Protein 9A7F (pdb70)

Radius of gyration: 32.4 Å; Cα contacts (8 Å, |Δi|>4): 1183; chains: 2; bounding box: 86×102×94 Å

Solvent-accessible surface area: 33654 Å² total; per-residue (Å²): 247,112,53,18,5,87,31,0,87,48,29,20,94,136,110,184,27,78,41,80,75,0,12,109,134,8,59,18,72,33,27,4,0,18,68,4,5,57,55,142,142,58,70,10,154,52,74,35,0,106,99,0,1,108,14,1,159,34,97,67,92,26,1,20,114,89,11,66,98,68,168,134,71,153,131,97,161,82,124,192,160,81,119,88,163,80,78,118,142,8,139,84,157,104,85,164,151,77,56,84,50,84,92,140,106,98,100,166,65,75,162,128,36,82,99,127,53,91,135,145,133,56,124,88,37,62,55,46,133,129,153,88,85,137,180,233,154,133,44,77,170,69,70,128,6,36,0,0,0,8,9,0,11,24,3,0,39,21,0,0,21,64,0,18,112,57,69,28,103,1,2,0,2,19,125,68,73,27,0,16,56,17,19,32,51,16,45,46,3,8,55,8,0,7,65,15,0,50,180,27,31,93,46,95,119,22,80,115,110,68,109,104,44,151,140,36,121,45,71,13,82,134,19,30,109,109,16,45,62,45,18,103,169,70,24,43,35,7,40,43,96,0,167,63,40,184,9,69,67,30,150,5,80,4,69,1,87,65,40,72,12,0,111,7,76,76,177,143,69,40,50,31,16,41,10,137,31,0,0,0,11,26,19,7,86,33,66,86,49,114,93,3,139,61,47,160,52,1,10,34,9,53,22,0,6,67,13,184,114,43,4,169,58,0,0,0,10,9,0,22,88,34,0,0,4,2,0,1,0,0,4,8,11,46,0,85,2,6,0,2,22,53,33,104,29,1,3,106,70,28,28,140,79,0,1,42,19,0,16,111,60,0,109,149,51,72,38,9,103,18,47,38,92,5,106,27,77,15,38,124,88,81,133,101,1,0,28,0,33,6,50,8,194,66,103,128,82,93,20,77,7,31,32,0,0,3,18,61,32,62,119,10,33,8,67,166,18,7,1,143,135,23,39,8,84,49,62,158,195,11,38,1,104,44,67,123,41,0,62,9,79,15,101,26,0,6,0,1,3,36,0,6,150,39,53,74,37,33,78,2,8,25,62,2,0,76,14,0,0,28,9,27,44,66,71,130,13,78,37,81,75,79,14,29,33,34,36,4,57,1,12,8,33,0,0,16,3,25,66,24,40,72,90,0,123,156,112,66,60,91,23,52,41,2,78,2,48,0,59,36,6,39,90,0,105,64,64,76,51,49,48,11,11,0,6,0,0,3,49,131,138,68,23,29,1,19,0,0,0,0,0,0,22,46,0,23,108,18,4,70,68,0,18,126,1,8,42,18,22,66,33,1,99,34,5,14,135,65,169,28,69,147,74,46,14,23,18,0,0,40,7,0,0,27,33,18,81,32,70,30,125,116,47,151,216

Secondary structure (DSSP, 8-state):
---HHHHHHHHHHHTT--HHHHHHHHTS-HHHHHHHHTTSS-SPPHHHHHHHHHHTT--HHHHHHHTTS-S---------THHHHHHHHHHHTT----GGG-HHHHTT--HHHHHHHHHHHHHHHHHHHHHHHH-/-----PPEEEEEEEE--SHHHHHHHHHHHHTT--EEEEESS-TTHHHHHTSHHHHHHHHHHHHHHHHHHSBGGGTB--SS----HHHHHHHHHHHHHHHHHHHHHHHHHTTPEEEESEEEESSSSEEEEE-SS-EEEEEEEEEEE---EEEPPBTTB---SSEE-HHHHHT-SS--SEEEEE--SHHHHHHHHHHHHTT-EEEEE-SSSSS-TTS-HHHHHHHHHHHHHTSSEEEESSEEEEEEEEETTEEEEEEEETTEEEEEEESEEEE-S-EEES-TTSSHHHHT--B-TTSPBP--TTSB-SSTTEEE-GGGBSS---HHHHHHHHHHHHHHHTT-------S---EEE--SSEEEEEE--HHHHHHTT--EEEEEEEGGG-HHHHHTT----EEEEEEETTT-BEEEEEEEETTHHHHHHHHHHHHHHT-BHHHHHTS---SS-STHHHHHHHHHHHT--SSS--

Foldseek 3Di:
DDALLCVLVVLCVVVVHDLVQLCVQLVPHSVRNVCSNVVVDQQDDLSSLVSSCVSSVHDSVVSCVSSVNDPDPPPPCPPPPPLVPVVVVCVVVVNDDDPVNPPVVVVSDDPVNVVVVVVVVVVVVVVVVVVVVVD/DPPPQDAAEFAEEEEAQALQRLLLQLLLLVLPTAYEYEHADAHRPCCLPQRVQLLVLLLVVLVVLLCLPPCVVVVDHDPPRDDPVQVSLVVSVVRSVVVSVVSVVSCVVSVYHYHHAAWADPALFKIWGDDPPDIHIYGYNFYEYEQAWADDADPQQHDDCFRAESRSLSPDNDQWQEEEEEALALSSQSSQSSSVSVVHQYEYFALAPFHHVVDDPLQRVLLVVVQVVSVRYHYAYNKAWDHWDDDPQWIWTWIDGPNDIDIDTTRHYYYDRDIAGPQPNRCCVVNPFDDDPRQATDAFQLQATVSHRYGYFANRHDDDNDSVRSSQSSSSNSCVSSVHPGGNDALWDWDWRVGVQIKIKIFDDPVRCVVVPFAWDKFKDFQLLAPVCVVVVKRRWMKIFIAGPVFQFTGMIMIGTHPSVVLVVVSSCSNRVRHGLVNLLPDDDDPRDPNCSSNQSSCRSVPHHDRDDD

B-factor: mean 0.89, std 0.15, range [0.24, 0.99]

Structure (mmCIF, N/CA/C/O backbone):
data_9A7F
#
_entry.id   9A7F
#
loop_
_entity.id
_entity.type
_entity.pdbx_description
1 POLYMER RGHR_BACSU
2 POLYMER DLDH1_BACSU
#
loop_
_atom_site.group_PDB
_atom_site.id
_atom_site.type_symbol
_atom_site.label_atom_id
_atom_site.label_alt_id
_atom_site.label_comp_id
_atom_site.label_asym_id
_atom_site.label_entity_id
_atom_site.label_seq_id
_atom_site.pdbx_PDB_ins_code
_atom_site.Cartn_x
_atom_site.Cartn_y
_atom_site.Cartn_z
_atom_site.occupancy
_atom_site.B_iso_or_equiv
_atom_site.auth_seq_id
_atom_site.auth_comp_id
_atom_site.auth_asym_id
_atom_site.auth_atom_id
_atom_site.pdbx_PDB_model_num
ATOM 1 N N . MET A 1 1 ? 4.918 -38.627 -0.871 1.000 0.510 1 MET A N 1
ATOM 2 C CA . MET A 1 1 ? 4.383 -38.821 -2.232 1.000 0.510 1 MET A CA 1
ATOM 3 C C . MET A 1 1 ? 4.733 -37.550 -2.970 1.000 0.510 1 MET A C 1
ATOM 4 O O . MET A 1 1 ? 4.361 -36.501 -2.462 1.000 0.510 1 MET A O 1
ATOM 20 N N . GLU A 1 2 ? 5.532 -37.621 -4.033 1.000 0.730 2 GLU A N 1
ATOM 21 C CA . GLU A 1 2 ? 5.955 -36.407 -4.746 1.000 0.730 2 GLU A CA 1
ATOM 22 C C . GLU A 1 2 ? 4.739 -35.687 -5.323 1.000 0.730 2 GLU A C 1
ATOM 23 O O . GLU A 1 2 ? 3.877 -36.308 -5.955 1.000 0.730 2 GLU A O 1
ATOM 35 N N . SER A 1 3 ? 4.679 -34.380 -5.103 1.000 0.820 3 SER A N 1
ATOM 36 C CA . SER A 1 3 ? 3.682 -33.499 -5.698 1.000 0.820 3 SER A CA 1
ATOM 37 C C . SER A 1 3 ? 3.819 -33.469 -7.223 1.000 0.820 3 SER A C 1
ATOM 38 O O . SER A 1 3 ? 4.878 -33.756 -7.782 1.000 0.820 3 SER A O 1
ATOM 46 N N . PHE A 1 4 ? 2.756 -33.077 -7.930 1.000 0.860 4 PHE A N 1
ATOM 47 C CA . PHE A 1 4 ? 2.825 -32.906 -9.385 1.000 0.860 4 PHE A CA 1
ATOM 48 C C . PHE A 1 4 ? 3.931 -31.919 -9.809 1.000 0.860 4 PHE A C 1
ATOM 49 O O . PHE A 1 4 ? 4.591 -32.140 -10.821 1.000 0.860 4 PHE A O 1
ATOM 66 N N . GLY A 1 5 ? 4.151 -30.852 -9.030 1.000 0.870 5 GLY A N 1
ATOM 67 C CA . GLY A 1 5 ? 5.200 -29.862 -9.283 1.000 0.870 5 GLY A CA 1
ATOM 68 C C . GLY A 1 5 ? 6.607 -30.456 -9.230 1.000 0.870 5 GLY A C 1
ATOM 69 O O . GLY A 1 5 ? 7.382 -30.273 -10.166 1.000 0.870 5 GLY A O 1
ATOM 73 N N . GLU A 1 6 ? 6.904 -31.240 -8.191 1.000 0.850 6 GLU A N 1
ATOM 74 C CA . GLU A 1 6 ? 8.180 -31.959 -8.059 1.000 0.850 6 GLU A CA 1
ATOM 75 C C . GLU A 1 6 ? 8.381 -32.960 -9.196 1.000 0.850 6 GLU A C 1
ATOM 76 O O . GLU A 1 6 ? 9.460 -33.035 -9.776 1.000 0.850 6 GLU A O 1
ATOM 88 N N . GLN A 1 7 ? 7.324 -33.674 -9.586 1.000 0.860 7 GLN A N 1
ATOM 89 C CA . GLN A 1 7 ? 7.393 -34.599 -10.714 1.000 0.860 7 GLN A CA 1
ATOM 90 C C . GLN A 1 7 ? 7.626 -33.874 -12.043 1.000 0.860 7 GLN A C 1
ATOM 91 O O . GLN A 1 7 ? 8.392 -34.354 -12.875 1.000 0.860 7 GLN A O 1
ATOM 105 N N . LEU A 1 8 ? 6.984 -32.722 -12.263 1.000 0.890 8 LEU A N 1
ATOM 106 C CA . LEU A 1 8 ? 7.218 -31.900 -13.451 1.000 0.890 8 LEU A CA 1
ATOM 107 C C . LEU A 1 8 ? 8.668 -31.404 -13.490 1.000 0.890 8 LEU A C 1
ATOM 108 O O . LEU A 1 8 ? 9.303 -31.496 -14.541 1.000 0.890 8 LEU A O 1
ATOM 124 N N . ARG A 1 9 ? 9.197 -30.943 -12.349 1.000 0.880 9 ARG A N 1
ATOM 125 C CA . ARG A 1 9 ? 10.606 -30.561 -12.200 1.000 0.880 9 ARG A CA 1
ATOM 126 C C . ARG A 1 9 ? 11.526 -31.727 -12.543 1.000 0.880 9 ARG A C 1
ATOM 127 O O . ARG A 1 9 ? 12.397 -31.567 -13.391 1.000 0.880 9 ARG A O 1
ATOM 148 N N . ALA A 1 10 ? 11.295 -32.895 -11.948 1.000 0.860 10 ALA A N 1
ATOM 149 C CA . ALA A 1 10 ? 12.090 -34.091 -12.202 1.000 0.860 10 ALA A CA 1
ATOM 150 C C . ALA A 1 10 ? 12.079 -34.468 -13.693 1.000 0.860 10 ALA A C 1
ATOM 151 O O . ALA A 1 10 ? 13.135 -34.654 -14.289 1.000 0.860 10 ALA A O 1
ATOM 158 N N . LEU A 1 11 ? 10.902 -34.485 -14.331 1.000 0.870 11 LEU A N 1
ATOM 159 C CA . LEU A 1 11 ? 10.766 -34.751 -15.768 1.000 0.870 11 LEU A CA 1
ATOM 160 C C . LEU A 1 11 ? 11.499 -33.707 -16.628 1.000 0.870 11 LEU A C 1
ATOM 161 O O . LEU A 1 11 ? 12.110 -34.055 -17.639 1.000 0.870 11 LEU A O 1
ATOM 177 N N . ARG A 1 12 ? 11.455 -32.423 -16.250 1.000 0.880 12 ARG A N 1
ATOM 178 C CA . ARG A 1 12 ? 12.186 -31.345 -16.932 1.000 0.880 12 ARG A CA 1
ATOM 179 C C . ARG A 1 12 ? 13.702 -31.531 -16.814 1.000 0.880 12 ARG A C 1
ATOM 180 O O . ARG A 1 12 ? 14.411 -31.405 -17.815 1.000 0.880 12 ARG A O 1
ATOM 201 N N . GLU A 1 13 ? 14.192 -31.828 -15.615 1.000 0.880 13 GLU A N 1
ATOM 202 C CA . GLU A 1 13 ? 15.614 -32.033 -15.319 1.000 0.880 13 GLU A CA 1
ATOM 203 C C . GLU A 1 13 ? 16.165 -33.302 -15.977 1.000 0.880 13 GLU A C 1
ATOM 204 O O . GLU A 1 13 ? 17.257 -33.269 -16.544 1.000 0.880 13 GLU A O 1
ATOM 216 N N . GLU A 1 14 ? 15.383 -34.383 -16.018 1.000 0.840 14 GLU A N 1
ATOM 217 C CA . GLU A 1 14 ? 15.706 -35.611 -16.756 1.000 0.840 14 GLU A CA 1
ATOM 218 C C . GLU A 1 14 ? 15.897 -35.328 -18.256 1.000 0.840 14 GLU A C 1
ATOM 219 O O . GLU A 1 14 ? 16.811 -35.849 -18.902 1.000 0.840 14 GLU A O 1
ATOM 231 N N . ARG A 1 15 ? 15.082 -34.423 -18.811 1.000 0.820 15 ARG A N 1
ATOM 232 C CA . ARG A 1 15 ? 15.215 -33.924 -20.189 1.000 0.820 15 ARG A CA 1
ATOM 233 C C . ARG A 1 15 ? 16.299 -32.855 -20.360 1.000 0.820 15 ARG A C 1
ATOM 234 O O . ARG A 1 15 ? 16.500 -32.402 -21.485 1.000 0.820 15 ARG A O 1
ATOM 255 N N . LYS A 1 16 ? 17.013 -32.474 -19.294 1.000 0.800 16 LYS A N 1
ATOM 256 C CA . LYS A 1 16 ? 18.061 -31.436 -19.271 1.000 0.800 16 LYS A CA 1
ATOM 257 C C . LYS A 1 16 ? 17.579 -30.064 -19.746 1.000 0.800 16 LYS A C 1
ATOM 258 O O . LYS A 1 16 ? 18.319 -29.338 -20.405 1.000 0.800 16 LYS A O 1
ATOM 277 N N . LEU A 1 17 ? 16.334 -29.722 -19.430 1.000 0.800 17 LEU A N 1
ATOM 278 C CA . LEU A 1 17 ? 15.751 -28.433 -19.783 1.000 0.800 17 LEU A CA 1
ATOM 279 C C . LEU A 1 17 ? 15.832 -27.462 -18.606 1.000 0.800 17 LEU A C 1
ATOM 280 O O . LEU A 1 17 ? 15.534 -27.832 -17.472 1.000 0.800 17 LEU A O 1
ATOM 296 N N . THR A 1 18 ? 16.158 -26.196 -18.859 1.000 0.730 18 THR A N 1
ATOM 297 C CA . THR A 1 18 ? 15.901 -25.120 -17.886 1.000 0.730 18 THR A CA 1
ATOM 298 C C . THR A 1 18 ? 14.411 -24.770 -17.861 1.000 0.730 18 THR A C 1
ATOM 299 O O . THR A 1 18 ? 13.673 -25.088 -18.801 1.000 0.730 18 THR A O 1
ATOM 310 N N . VAL A 1 19 ? 13.942 -24.087 -16.809 1.000 0.780 19 VAL A N 1
ATOM 311 C CA . VAL A 1 19 ? 12.556 -23.580 -16.748 1.000 0.780 19 VAL A CA 1
ATOM 312 C C . VAL A 1 19 ? 12.251 -22.700 -17.969 1.000 0.780 19 VAL A C 1
ATOM 313 O O . VAL A 1 19 ? 11.201 -22.856 -18.588 1.000 0.780 19 VAL A O 1
ATOM 326 N N . ASN A 1 20 ? 13.203 -21.859 -18.389 1.000 0.660 20 ASN A N 1
ATOM 327 C CA . ASN A 1 20 ? 13.079 -21.008 -19.577 1.000 0.660 20 ASN A CA 1
ATOM 328 C C . ASN A 1 20 ? 13.021 -21.802 -20.897 1.000 0.660 20 ASN A C 1
ATOM 329 O O . ASN A 1 20 ? 12.244 -21.459 -21.791 1.000 0.660 20 ASN A O 1
ATOM 340 N N . GLN A 1 21 ? 13.783 -22.891 -21.038 1.000 0.740 21 GLN A N 1
ATOM 341 C CA . GLN A 1 21 ? 13.687 -23.758 -22.219 1.000 0.740 21 GLN A CA 1
ATOM 342 C C . GLN A 1 21 ? 12.350 -24.494 -22.264 1.000 0.740 21 GLN A C 1
ATOM 343 O O . GLN A 1 21 ? 11.705 -24.511 -23.310 1.000 0.740 21 GLN A O 1
ATOM 357 N N . LEU A 1 22 ? 11.889 -25.041 -21.134 1.000 0.830 22 LEU A N 1
ATOM 358 C CA . LEU A 1 22 ? 10.564 -25.654 -21.073 1.000 0.830 22 LEU A CA 1
ATOM 359 C C . LEU A 1 22 ? 9.468 -24.623 -21.358 1.000 0.830 22 LEU A C 1
ATOM 360 O O . LEU A 1 22 ? 8.511 -24.942 -22.059 1.000 0.830 22 LEU A O 1
ATOM 376 N N . ALA A 1 23 ? 9.610 -23.384 -20.884 1.000 0.810 23 ALA A N 1
ATOM 377 C CA . ALA A 1 23 ? 8.685 -22.299 -21.192 1.000 0.810 23 ALA A CA 1
ATOM 378 C C . ALA A 1 23 ? 8.615 -22.023 -22.693 1.000 0.810 23 ALA A C 1
ATOM 379 O O . ALA A 1 23 ? 7.533 -21.978 -23.276 1.000 0.810 23 ALA A O 1
ATOM 386 N N . THR A 1 24 ? 9.782 -21.933 -23.331 1.000 0.770 24 THR A N 1
ATOM 387 C CA . THR A 1 24 ? 9.914 -21.729 -24.777 1.000 0.770 24 THR A CA 1
ATOM 388 C C . THR A 1 24 ? 9.281 -22.879 -25.557 1.000 0.770 24 THR A C 1
ATOM 389 O O . THR A 1 24 ? 8.518 -22.644 -26.489 1.000 0.770 24 THR A O 1
ATOM 400 N N . TYR A 1 25 ? 9.556 -24.125 -25.160 1.000 0.820 25 TYR A N 1
ATOM 401 C CA . TYR A 1 25 ? 9.067 -25.312 -25.862 1.000 0.820 25 TYR A CA 1
ATOM 402 C C . TYR A 1 25 ? 7.588 -25.605 -25.613 1.000 0.820 25 TYR A C 1
ATOM 403 O O . TYR A 1 25 ? 6.907 -26.081 -26.514 1.000 0.820 25 TYR A O 1
ATOM 421 N N . SER A 1 26 ? 7.070 -25.323 -24.418 1.000 0.850 26 SER A N 1
ATOM 422 C CA . SER A 1 26 ? 5.656 -25.545 -24.087 1.000 0.850 26 SER A CA 1
ATOM 423 C C . SER A 1 26 ? 4.768 -24.349 -24.435 1.000 0.850 26 SER A C 1
ATOM 424 O O . SER A 1 26 ? 3.547 -24.481 -24.514 1.000 0.850 26 SER A O 1
ATOM 432 N N . GLY A 1 27 ? 5.340 -23.154 -24.603 1.000 0.790 27 GLY A N 1
ATOM 433 C CA . GLY A 1 27 ? 4.578 -21.907 -24.689 1.000 0.790 27 GLY A CA 1
ATOM 434 C C . GLY A 1 27 ? 3.795 -21.594 -23.408 1.000 0.790 27 GLY A C 1
ATOM 435 O O . GLY A 1 27 ? 2.831 -20.826 -23.436 1.000 0.790 27 GLY A O 1
ATOM 439 N N . VAL A 1 28 ? 4.149 -22.233 -22.293 1.000 0.790 28 VAL A N 1
ATOM 440 C CA . VAL A 1 28 ? 3.710 -21.858 -20.948 1.000 0.790 28 VAL A CA 1
ATOM 441 C C . VAL A 1 28 ? 4.736 -20.863 -20.418 1.000 0.790 28 VAL A C 1
ATOM 442 O O . VAL A 1 28 ? 5.927 -21.040 -20.637 1.000 0.790 28 VAL A O 1
ATOM 455 N N . SER A 1 29 ? 4.312 -19.793 -19.745 1.000 0.710 29 SER A N 1
ATOM 456 C CA . SER A 1 29 ? 5.274 -18.805 -19.244 1.000 0.710 29 SER A CA 1
ATOM 457 C C . SER A 1 29 ? 6.253 -19.433 -18.248 1.000 0.710 29 SER A C 1
ATOM 458 O O . SER A 1 29 ? 5.869 -20.313 -17.474 1.000 0.710 29 SER A O 1
ATOM 466 N N . ALA A 1 30 ? 7.495 -18.942 -18.226 1.000 0.710 30 ALA A N 1
ATOM 467 C CA . ALA A 1 30 ? 8.504 -19.376 -17.258 1.000 0.710 30 ALA A CA 1
ATOM 468 C C . ALA A 1 30 ? 8.003 -19.198 -15.817 1.000 0.710 30 ALA A C 1
ATOM 469 O O . ALA A 1 30 ? 8.055 -20.140 -15.031 1.000 0.710 30 ALA A O 1
ATOM 476 N N . ALA A 1 31 ? 7.370 -18.056 -15.527 1.000 0.640 31 ALA A N 1
ATOM 477 C CA . ALA A 1 31 ? 6.655 -17.806 -14.275 1.000 0.640 31 ALA A CA 1
ATOM 478 C C . ALA A 1 31 ? 5.591 -18.876 -13.981 1.000 0.640 31 ALA A C 1
ATOM 479 O O . ALA A 1 31 ? 5.484 -19.391 -12.870 1.000 0.640 31 ALA A O 1
ATOM 486 N N . GLY A 1 32 ? 4.796 -19.238 -14.992 1.000 0.750 32 GLY A N 1
ATOM 487 C CA . GLY A 1 32 ? 3.762 -20.259 -14.880 1.000 0.750 32 GLY A CA 1
ATOM 488 C C . GLY A 1 32 ? 4.337 -21.625 -14.521 1.000 0.750 32 GLY A C 1
ATOM 489 O O . GLY A 1 32 ? 3.826 -22.265 -13.607 1.000 0.750 32 GLY A O 1
ATOM 493 N N . ILE A 1 33 ? 5.406 -22.044 -15.200 1.000 0.800 33 ILE A N 1
ATOM 494 C CA . ILE A 1 33 ? 6.113 -23.299 -14.918 1.000 0.800 33 ILE A CA 1
ATOM 495 C C . ILE A 1 33 ? 6.743 -23.257 -13.528 1.000 0.800 33 ILE A C 1
ATOM 496 O O . ILE A 1 33 ? 6.527 -24.179 -12.751 1.000 0.800 33 ILE A O 1
ATOM 512 N N . SER A 1 34 ? 7.439 -22.172 -13.179 1.000 0.730 34 SER A N 1
ATOM 513 C CA . SER A 1 34 ? 8.073 -21.998 -11.868 1.000 0.730 34 SER A CA 1
ATOM 514 C C . SER A 1 34 ? 7.060 -22.123 -10.727 1.000 0.730 34 SER A C 1
ATOM 515 O O . SER A 1 34 ? 7.293 -22.850 -9.761 1.000 0.730 34 SER A O 1
ATOM 523 N N . ARG A 1 35 ? 5.880 -21.501 -10.855 1.000 0.730 35 ARG A N 1
ATOM 524 C CA . ARG A 1 35 ? 4.816 -21.632 -9.849 1.000 0.730 35 ARG A CA 1
ATOM 525 C C . ARG A 1 35 ? 4.277 -23.062 -9.750 1.000 0.730 35 ARG A C 1
ATOM 526 O O . ARG A 1 35 ? 3.982 -23.503 -8.642 1.000 0.730 35 ARG A O 1
ATOM 547 N N . ILE A 1 36 ? 4.144 -23.774 -10.874 1.000 0.800 36 ILE A N 1
ATOM 548 C CA . ILE A 1 36 ? 3.708 -25.180 -10.882 1.000 0.800 36 ILE A CA 1
ATOM 549 C C . ILE A 1 36 ? 4.758 -26.058 -10.192 1.000 0.800 36 ILE A C 1
ATOM 550 O O . ILE A 1 36 ? 4.418 -26.805 -9.281 1.000 0.800 36 ILE A O 1
ATOM 566 N N . GLU A 1 37 ? 6.028 -25.952 -10.587 1.000 0.800 37 GLU A N 1
ATOM 567 C CA . GLU A 1 37 ? 7.113 -26.784 -10.051 1.000 0.800 37 GLU A CA 1
ATOM 568 C C . GLU A 1 37 ? 7.346 -26.575 -8.553 1.000 0.800 37 GLU A C 1
ATOM 569 O O . GLU A 1 37 ? 7.657 -27.523 -7.843 1.000 0.800 37 GLU A O 1
ATOM 581 N N . ASN A 1 38 ? 7.156 -25.352 -8.055 1.000 0.720 38 ASN A N 1
ATOM 582 C CA . ASN A 1 38 ? 7.319 -25.029 -6.636 1.000 0.720 38 ASN A CA 1
ATOM 583 C C . ASN A 1 38 ? 6.046 -25.252 -5.797 1.000 0.720 38 ASN A C 1
ATOM 584 O O . ASN A 1 38 ? 5.978 -24.789 -4.659 1.000 0.720 38 ASN A O 1
ATOM 595 N N . GLY A 1 39 ? 5.003 -25.881 -6.352 1.000 0.690 39 GLY A N 1
ATOM 596 C CA . GLY A 1 39 ? 3.742 -26.131 -5.642 1.000 0.690 39 GLY A CA 1
ATOM 597 C C . GLY A 1 39 ? 2.976 -24.863 -5.234 1.000 0.690 39 GLY A C 1
ATOM 598 O O . GLY A 1 39 ? 2.053 -24.935 -4.427 1.000 0.690 39 GLY A O 1
ATOM 602 N N . LYS A 1 40 ? 3.345 -23.695 -5.778 1.000 0.610 40 LYS A N 1
ATOM 603 C CA . LYS A 1 40 ? 2.675 -22.401 -5.542 1.000 0.610 40 LYS A CA 1
ATOM 604 C C . LYS A 1 40 ? 1.439 -22.223 -6.417 1.000 0.610 40 LYS A C 1
ATOM 605 O O . LYS A 1 40 ? 0.615 -21.357 -6.159 1.000 0.610 40 LYS A O 1
ATOM 624 N N . ARG A 1 41 ? 1.309 -23.042 -7.458 1.000 0.640 41 ARG A N 1
ATOM 625 C CA . ARG A 1 41 ? 0.081 -23.217 -8.222 1.000 0.640 41 ARG A CA 1
ATOM 626 C C . ARG A 1 41 ? -0.362 -24.660 -8.064 1.000 0.640 41 ARG A C 1
ATOM 627 O O . ARG A 1 41 ? 0.468 -25.567 -8.097 1.000 0.640 41 ARG A O 1
ATOM 648 N N . GLY A 1 42 ? -1.667 -24.863 -7.923 1.000 0.610 42 GLY A N 1
ATOM 649 C CA . GLY A 1 42 ? -2.244 -26.200 -7.985 1.000 0.610 42 GLY A CA 1
ATOM 650 C C . GLY A 1 42 ? -2.002 -26.870 -9.341 1.000 0.610 42 GLY A C 1
ATOM 651 O O . GLY A 1 42 ? -1.344 -26.330 -10.237 1.000 0.610 42 GLY A O 1
ATOM 655 N N . VAL A 1 43 ? -2.585 -28.054 -9.498 1.000 0.720 43 VAL A N 1
ATOM 656 C CA . VAL A 1 43 ? -2.471 -28.837 -10.728 1.000 0.720 43 VAL A CA 1
ATOM 657 C C . VAL A 1 43 ? -2.919 -27.989 -11.931 1.000 0.720 43 VAL A C 1
ATOM 658 O O . VAL A 1 43 ? -4.029 -27.444 -11.933 1.000 0.720 43 VAL A O 1
ATOM 671 N N . PRO A 1 44 ? -2.062 -27.824 -12.951 1.000 0.800 44 PRO A N 1
ATOM 672 C CA . PRO A 1 44 ? -2.383 -26.991 -14.094 1.000 0.800 44 PRO A CA 1
ATOM 673 C C . PRO A 1 44 ? -3.526 -27.598 -14.909 1.000 0.800 44 PRO A C 1
ATOM 674 O O . PRO A 1 44 ? -3.711 -28.810 -14.959 1.000 0.800 44 PRO A O 1
ATOM 685 N N . LYS A 1 45 ? -4.275 -26.741 -15.612 1.000 0.780 45 LYS A N 1
ATOM 686 C CA . LYS A 1 45 ? -5.396 -27.185 -16.451 1.000 0.780 45 LYS A CA 1
ATOM 687 C C . LYS A 1 45 ? -4.925 -28.200 -17.510 1.000 0.780 45 LYS A C 1
ATOM 688 O O . LYS A 1 45 ? -3.812 -28.052 -18.021 1.000 0.780 45 LYS A O 1
ATOM 707 N N . PRO A 1 46 ? -5.788 -29.134 -17.953 1.000 0.800 46 PRO A N 1
ATOM 708 C CA . PRO A 1 46 ? -5.454 -30.135 -18.972 1.000 0.800 46 PRO A CA 1
ATOM 709 C C . PRO A 1 46 ? -4.813 -29.558 -20.245 1.000 0.800 46 PRO A C 1
ATOM 710 O O . PRO A 1 46 ? -3.890 -30.152 -20.794 1.000 0.800 46 PRO A O 1
ATOM 721 N N . ALA A 1 47 ? -5.238 -28.366 -20.683 1.000 0.790 47 ALA A N 1
ATOM 722 C CA . ALA A 1 47 ? -4.643 -27.667 -21.826 1.000 0.790 47 ALA A CA 1
ATOM 723 C C . ALA A 1 47 ? -3.178 -27.246 -21.590 1.000 0.790 47 ALA A C 1
ATOM 724 O O . ALA A 1 47 ? -2.360 -27.304 -22.505 1.000 0.790 47 ALA A O 1
ATOM 731 N N . THR A 1 48 ? -2.836 -26.840 -20.367 1.000 0.870 48 THR A N 1
ATOM 732 C CA . THR A 1 48 ? -1.457 -26.533 -19.964 1.000 0.870 48 THR A CA 1
ATOM 733 C C . THR A 1 48 ? -0.648 -27.817 -19.799 1.000 0.870 48 THR A C 1
ATOM 734 O O . THR A 1 48 ? 0.477 -27.876 -20.280 1.000 0.870 48 THR A O 1
ATOM 745 N N . ILE A 1 49 ? -1.222 -28.868 -19.196 1.000 0.880 49 ILE A N 1
ATOM 746 C CA . ILE A 1 49 ? -0.579 -30.192 -19.098 1.000 0.880 49 ILE A CA 1
ATOM 747 C C . ILE A 1 49 ? -0.230 -30.721 -20.484 1.000 0.880 49 ILE A C 1
ATOM 748 O O . ILE A 1 49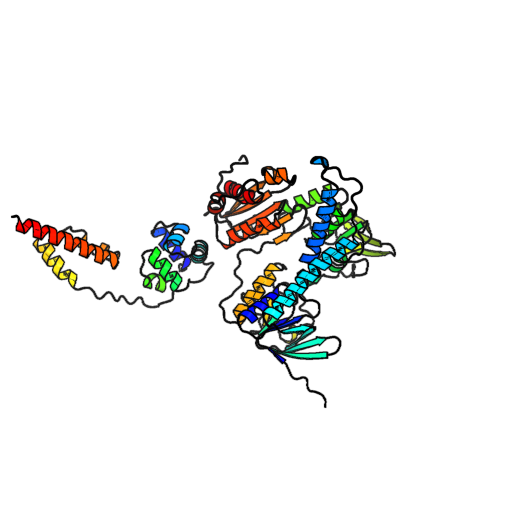 ? 0.880 -31.192 -20.685 1.000 0.880 49 ILE A O 1
ATOM 764 N N . LYS A 1 50 ? -1.139 -30.599 -21.455 1.000 0.840 50 LYS A N 1
ATOM 765 C CA . LYS A 1 50 ? -0.898 -31.029 -22.834 1.000 0.840 50 LYS A CA 1
ATOM 766 C C . LYS A 1 50 ? 0.325 -30.342 -23.444 1.000 0.840 50 LYS A C 1
ATOM 767 O O . LYS A 1 50 ? 1.216 -31.024 -23.934 1.000 0.840 50 LYS A O 1
ATOM 786 N N . LYS A 1 51 ? 0.406 -29.015 -23.325 1.000 0.890 51 LYS A N 1
ATOM 787 C CA . LYS A 1 51 ? 1.569 -28.230 -23.767 1.000 0.890 51 LYS A CA 1
ATOM 788 C C . LYS A 1 51 ? 2.874 -28.683 -23.105 1.000 0.890 51 LYS A C 1
ATOM 789 O O . LYS A 1 51 ? 3.899 -28.799 -23.768 1.000 0.890 51 LYS A O 1
ATOM 808 N N . LEU A 1 52 ? 2.838 -28.939 -21.796 1.000 0.910 52 LEU A N 1
ATOM 809 C CA . LEU A 1 52 ? 4.002 -29.412 -21.044 1.000 0.910 52 LEU A CA 1
ATOM 810 C C . LEU A 1 52 ? 4.411 -30.827 -21.462 1.000 0.910 52 LEU A C 1
ATOM 811 O O . LEU A 1 52 ? 5.595 -31.078 -21.649 1.000 0.910 52 LEU A O 1
ATOM 827 N N . ALA A 1 53 ? 3.452 -31.733 -21.646 1.000 0.880 53 ALA A N 1
ATOM 828 C CA . ALA A 1 53 ? 3.697 -33.104 -22.076 1.000 0.880 53 ALA A CA 1
ATOM 829 C C . ALA A 1 53 ? 4.310 -33.160 -23.484 1.000 0.880 53 ALA A C 1
ATOM 830 O O . ALA A 1 53 ? 5.301 -33.860 -23.683 1.000 0.880 53 ALA A O 1
ATOM 837 N N . GLU A 1 54 ? 3.779 -32.378 -24.432 1.000 0.840 54 GLU A N 1
ATOM 838 C CA . GLU A 1 54 ? 4.333 -32.233 -25.786 1.000 0.840 54 GLU A CA 1
ATOM 839 C C . GLU A 1 54 ? 5.775 -31.697 -25.743 1.000 0.840 54 GLU A C 1
ATOM 840 O O . GLU A 1 54 ? 6.671 -32.289 -26.348 1.000 0.840 54 GLU A O 1
ATOM 852 N N . ALA A 1 55 ? 6.034 -30.643 -24.959 1.000 0.870 55 ALA A N 1
ATOM 853 C CA . ALA A 1 55 ? 7.371 -30.060 -24.810 1.000 0.870 55 ALA A CA 1
ATOM 854 C C . ALA A 1 55 ? 8.381 -30.999 -24.129 1.000 0.870 55 ALA A C 1
ATOM 855 O O . ALA A 1 55 ? 9.545 -31.060 -24.527 1.000 0.870 55 ALA A O 1
ATOM 862 N N . LEU A 1 56 ? 7.936 -31.759 -23.125 1.000 0.880 56 LEU A N 1
ATOM 863 C CA . LEU A 1 56 ? 8.729 -32.789 -22.445 1.000 0.880 56 LEU A CA 1
ATOM 864 C C . LEU A 1 56 ? 8.800 -34.103 -23.233 1.000 0.880 56 LEU A C 1
ATOM 865 O O . LEU A 1 56 ? 9.512 -35.020 -22.820 1.000 0.880 56 LEU A O 1
ATOM 881 N N . LYS A 1 57 ? 8.085 -34.204 -24.359 1.000 0.790 57 LYS A N 1
ATOM 882 C CA . LYS A 1 57 ? 7.992 -35.395 -25.213 1.000 0.790 57 LYS A CA 1
ATOM 883 C C . LYS A 1 57 ? 7.606 -36.656 -24.439 1.000 0.790 57 LYS A C 1
ATOM 884 O O . LYS A 1 57 ? 8.232 -37.707 -24.590 1.000 0.790 57 LYS A O 1
ATOM 903 N N . ILE A 1 58 ? 6.602 -36.546 -23.579 1.000 0.800 58 ILE A N 1
ATOM 904 C CA . ILE A 1 58 ? 6.035 -37.652 -22.802 1.000 0.800 58 ILE A CA 1
ATOM 905 C C . ILE A 1 58 ? 4.546 -37.802 -23.122 1.000 0.800 58 ILE A C 1
ATOM 906 O O . ILE A 1 58 ? 3.904 -36.821 -23.502 1.000 0.800 58 ILE A O 1
ATOM 922 N N . PRO A 1 59 ? 3.973 -39.007 -22.972 1.000 0.760 59 PRO A N 1
ATOM 923 C CA . PRO A 1 59 ? 2.556 -39.221 -23.215 1.000 0.760 59 PRO A CA 1
ATOM 924 C C . PRO A 1 59 ? 1.700 -38.292 -22.360 1.000 0.760 59 PRO A C 1
ATOM 925 O O . PRO A 1 59 ? 1.898 -38.180 -21.146 1.000 0.760 59 PRO A O 1
ATOM 936 N N . TYR A 1 60 ? 0.724 -37.659 -23.003 1.000 0.810 60 TYR A N 1
ATOM 937 C CA . TYR A 1 60 ? -0.207 -36.754 -22.346 1.000 0.810 60 TYR A CA 1
ATOM 938 C C . TYR A 1 60 ? -0.965 -37.453 -21.213 1.000 0.810 60 TYR A C 1
ATOM 939 O O . TYR A 1 60 ? -1.066 -36.913 -20.113 1.000 0.810 60 TYR A O 1
ATOM 957 N N . GLU A 1 61 ? -1.414 -38.685 -21.449 1.000 0.760 61 GLU A N 1
ATOM 958 C CA . GLU A 1 61 ? -2.114 -39.523 -20.477 1.000 0.760 61 GLU A CA 1
ATOM 959 C C . GLU A 1 61 ? -1.244 -39.800 -19.245 1.000 0.760 61 GLU A C 1
ATOM 960 O O . GLU A 1 61 ? -1.740 -39.797 -18.122 1.000 0.760 61 GLU A O 1
ATOM 972 N N . GLY A 1 62 ? 0.072 -39.948 -19.429 1.000 0.800 62 GLY A N 1
ATOM 973 C CA . GLY A 1 62 ? 1.011 -40.132 -18.324 1.000 0.800 62 GLY A CA 1
ATOM 974 C C . GLY A 1 62 ? 1.092 -38.895 -17.430 1.000 0.800 62 GLY A C 1
ATOM 975 O O . GLY A 1 62 ? 1.034 -39.006 -16.205 1.000 0.800 62 GLY A O 1
ATOM 979 N N . LEU A 1 63 ? 1.173 -37.702 -18.029 1.000 0.830 63 LEU A N 1
ATOM 980 C CA . LEU A 1 63 ? 1.205 -36.456 -17.260 1.000 0.830 63 LEU A CA 1
ATOM 981 C C . LEU A 1 63 ? -0.162 -36.147 -16.621 1.000 0.830 63 LEU A C 1
ATOM 982 O O . LEU A 1 63 ? -0.216 -35.631 -15.509 1.000 0.830 63 LEU A O 1
ATOM 998 N N . MET A 1 64 ? -1.262 -36.525 -17.275 1.000 0.810 64 MET A N 1
ATOM 999 C CA . MET A 1 64 ? -2.622 -36.410 -16.738 1.000 0.810 64 MET A CA 1
ATOM 1000 C C . MET A 1 64 ? -2.889 -37.357 -15.561 1.000 0.810 64 MET A C 1
ATOM 1001 O O . MET A 1 64 ? -3.533 -36.953 -14.594 1.000 0.810 64 MET A O 1
ATOM 1015 N N . TYR A 1 65 ? -2.371 -38.586 -15.605 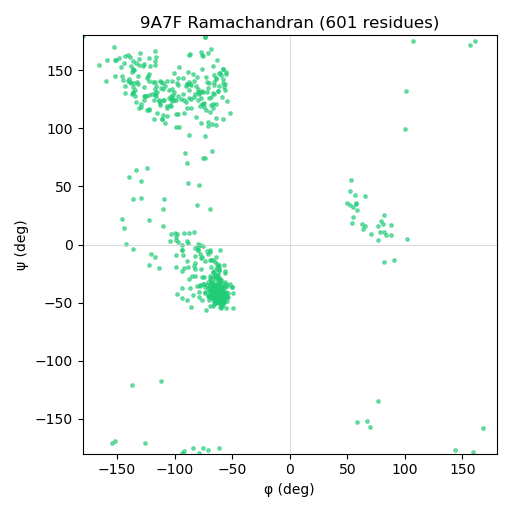1.000 0.780 65 TYR A N 1
ATOM 1016 C CA . TYR A 1 65 ? -2.427 -39.513 -14.474 1.000 0.780 65 TYR A CA 1
ATOM 1017 C C . TYR A 1 65 ? -1.648 -38.961 -13.274 1.000 0.780 65 TYR A C 1
ATOM 1018 O O . TYR A 1 65 ? -2.167 -38.908 -12.163 1.000 0.780 65 TYR A O 1
ATOM 1036 N N . LYS A 1 66 ? -0.435 -38.438 -13.506 1.000 0.800 66 LYS A N 1
ATOM 1037 C CA . LYS A 1 66 ? 0.379 -37.775 -12.467 1.000 0.800 66 LYS A CA 1
ATOM 1038 C C . LYS A 1 66 ? -0.304 -36.553 -11.853 1.000 0.800 66 LYS A C 1
ATOM 1039 O O . LYS A 1 66 ? -0.083 -36.236 -10.689 1.000 0.800 66 LYS A O 1
ATOM 1058 N N . ALA A 1 67 ? -1.116 -35.864 -12.644 1.000 0.830 67 ALA A N 1
ATOM 1059 C CA . ALA A 1 67 ? -1.928 -34.734 -12.219 1.000 0.830 67 ALA A CA 1
ATOM 1060 C C . ALA A 1 67 ? -3.206 -35.142 -11.456 1.000 0.830 67 ALA A C 1
ATOM 1061 O O . ALA A 1 67 ? -3.886 -34.269 -10.922 1.000 0.830 67 ALA A O 1
ATOM 1068 N N . GLY A 1 68 ? -3.539 -36.439 -11.402 1.000 0.780 68 GLY A N 1
ATOM 1069 C CA . GLY A 1 68 ? -4.740 -36.959 -10.744 1.000 0.780 68 GLY A CA 1
ATOM 1070 C C . GLY A 1 68 ? -6.037 -36.764 -11.539 1.000 0.780 68 GLY A C 1
ATOM 1071 O O . GLY A 1 68 ? -7.115 -36.874 -10.967 1.000 0.780 68 GLY A O 1
ATOM 1075 N N . TYR A 1 69 ? -5.961 -36.457 -12.841 1.000 0.730 69 TYR A N 1
ATOM 1076 C CA . TYR A 1 69 ? -7.152 -36.255 -13.683 1.000 0.730 69 TYR A CA 1
ATOM 1077 C C . TYR A 1 69 ? -7.768 -37.546 -14.230 1.000 0.730 69 TYR A C 1
ATOM 1078 O O . TYR A 1 69 ? -8.907 -37.528 -14.694 1.000 0.730 69 TYR A O 1
ATOM 1096 N N . ILE A 1 70 ? -7.012 -38.639 -14.237 1.000 0.740 70 ILE A N 1
ATOM 1097 C CA . ILE A 1 70 ? -7.432 -39.954 -14.733 1.000 0.740 70 ILE A CA 1
ATOM 1098 C C . ILE A 1 70 ? -6.921 -41.023 -13.763 1.000 0.740 70 ILE A C 1
ATOM 1099 O O . ILE A 1 70 ? -5.797 -40.897 -13.285 1.000 0.740 70 ILE A O 1
ATOM 1115 N N . GLU A 1 71 ? -7.742 -42.040 -13.467 1.000 0.690 71 GLU A N 1
ATOM 1116 C CA . GLU A 1 71 ? -7.445 -43.099 -12.478 1.000 0.690 71 GLU A CA 1
ATOM 1117 C C . GLU A 1 71 ? -6.704 -44.312 -13.061 1.000 0.690 71 GLU A C 1
ATOM 1118 O O . GLU A 1 71 ? -5.723 -44.762 -12.482 1.000 0.690 71 GLU A O 1
ATOM 1130 N N . GLU A 1 72 ? -7.145 -44.859 -14.196 1.000 0.590 72 GLU A N 1
ATOM 1131 C CA . GLU A 1 72 ? -6.452 -45.956 -14.880 1.000 0.590 72 GLU A CA 1
ATOM 1132 C C . GLU A 1 72 ? -5.901 -45.455 -16.210 1.000 0.590 72 GLU A C 1
ATOM 1133 O O . GLU A 1 72 ? -6.638 -45.009 -17.094 1.000 0.590 72 GLU A O 1
ATOM 1145 N N . VAL A 1 73 ? -4.585 -45.568 -16.385 1.000 0.490 73 VAL A N 1
ATOM 1146 C CA . VAL A 1 73 ? -3.996 -45.480 -17.718 1.000 0.490 73 VAL A CA 1
ATOM 1147 C C . VAL A 1 73 ? -4.333 -46.793 -18.412 1.000 0.490 73 VAL A C 1
ATOM 1148 O O . VAL A 1 73 ? -3.628 -47.785 -18.246 1.000 0.490 73 VAL A O 1
ATOM 1161 N N . HIS A 1 74 ? -5.439 -46.831 -19.157 1.000 0.410 74 HIS A N 1
ATOM 1162 C CA . HIS A 1 74 ? -5.709 -47.964 -20.031 1.000 0.410 74 HIS A CA 1
ATOM 1163 C C . HIS A 1 74 ? -4.542 -48.101 -21.007 1.000 0.410 74 HIS A C 1
ATOM 1164 O O . HIS A 1 74 ? -4.382 -47.297 -21.928 1.000 0.410 74 HIS A O 1
ATOM 1178 N N . GLU A 1 75 ? -3.728 -49.138 -20.816 1.000 0.350 75 GLU A N 1
ATOM 1179 C CA . GLU A 1 75 ? -2.772 -49.574 -21.818 1.000 0.350 75 GLU A CA 1
ATOM 1180 C C . GLU A 1 75 ? -3.560 -50.123 -23.011 1.000 0.350 75 GLU A C 1
ATOM 1181 O O . GLU A 1 75 ? -3.677 -51.327 -23.220 1.000 0.350 75 GLU A O 1
ATOM 1193 N N . ALA A 1 76 ? -4.059 -49.234 -23.871 1.000 0.350 76 ALA A N 1
ATOM 1194 C CA . ALA A 1 76 ? -4.542 -49.577 -25.206 1.000 0.350 76 ALA A CA 1
ATOM 1195 C C . ALA A 1 76 ? -3.379 -49.995 -26.130 1.000 0.350 76 ALA A C 1
ATOM 1196 O O . ALA A 1 76 ? -3.413 -49.780 -27.341 1.000 0.350 76 ALA A O 1
ATOM 1203 N N . ARG A 1 77 ? -2.319 -50.588 -25.571 1.000 0.350 77 ARG A N 1
ATOM 1204 C CA . ARG A 1 77 ? -1.276 -51.274 -26.318 1.000 0.350 77 ARG A CA 1
ATOM 1205 C C . ARG A 1 77 ? -1.873 -52.584 -26.799 1.000 0.350 77 ARG A C 1
ATOM 1206 O O . ARG A 1 77 ? -1.556 -53.643 -26.271 1.000 0.350 77 ARG A O 1
ATOM 1227 N N . ALA A 1 78 ? -2.733 -52.513 -27.815 1.000 0.320 78 ALA A N 1
ATOM 1228 C CA . ALA A 1 78 ? -2.951 -53.664 -28.672 1.000 0.320 78 ALA A CA 1
ATOM 1229 C C . ALA A 1 78 ? -1.550 -54.101 -29.132 1.000 0.320 78 ALA A C 1
ATOM 1230 O O . ALA A 1 78 ? -0.865 -53.314 -29.796 1.000 0.320 78 ALA A O 1
ATOM 1237 N N . PRO A 1 79 ? -1.060 -55.276 -28.712 1.000 0.310 79 PRO A N 1
ATOM 1238 C CA . PRO A 1 79 ? 0.260 -55.725 -29.107 1.000 0.310 79 PRO A CA 1
ATOM 1239 C C . PRO A 1 79 ? 0.207 -55.908 -30.621 1.000 0.310 79 PRO A C 1
ATOM 1240 O O . PRO A 1 79 ? -0.495 -56.785 -31.116 1.000 0.310 79 PRO A O 1
ATOM 1251 N N . TYR A 1 80 ? 0.872 -55.037 -31.373 1.000 0.310 80 TYR A N 1
ATOM 1252 C CA . TYR A 1 80 ? 0.860 -55.127 -32.828 1.000 0.310 80 TYR A CA 1
ATOM 1253 C C . TYR A 1 80 ? 1.541 -56.451 -33.236 1.000 0.310 80 TYR A C 1
ATOM 1254 O O . TYR A 1 80 ? 2.710 -56.674 -32.918 1.000 0.310 80 TYR A O 1
ATOM 1272 N N . GLU A 1 81 ? 0.828 -57.333 -33.947 1.000 0.350 81 GLU A N 1
ATOM 1273 C CA . GLU A 1 81 ? 1.302 -58.655 -34.414 1.000 0.350 81 GLU A CA 1
ATOM 1274 C C . GLU A 1 81 ? 2.528 -58.604 -35.352 1.000 0.350 81 GLU A C 1
ATOM 1275 O O . GLU A 1 81 ? 3.085 -59.641 -35.715 1.000 0.350 81 GLU A O 1
ATOM 1287 N N . THR A 1 82 ? 3.003 -57.417 -35.748 1.000 0.360 82 THR A N 1
ATOM 1288 C CA . THR A 1 82 ? 4.142 -57.238 -36.669 1.000 0.360 82 THR A CA 1
ATOM 1289 C C . THR A 1 82 ? 5.417 -57.935 -36.193 1.000 0.360 82 THR A C 1
ATOM 1290 O O . THR A 1 82 ? 6.277 -58.279 -37.005 1.000 0.360 82 THR A O 1
ATOM 1301 N N . LYS A 1 83 ? 5.540 -58.157 -34.879 1.000 0.420 83 LYS A N 1
ATOM 1302 C CA . LYS A 1 83 ? 6.725 -58.724 -34.231 1.000 0.420 83 LYS A CA 1
ATOM 1303 C C . LYS A 1 83 ? 7.166 -60.051 -34.855 1.000 0.420 83 LYS A C 1
ATOM 1304 O O . LYS A 1 83 ? 8.350 -60.215 -35.137 1.000 0.420 83 LYS A O 1
ATOM 1323 N N . CYS A 1 84 ? 6.226 -60.967 -35.110 1.000 0.440 84 CYS A N 1
ATOM 1324 C CA . CYS A 1 84 ? 6.551 -62.314 -35.587 1.000 0.440 84 CYS A CA 1
ATOM 1325 C C . CYS A 1 84 ? 7.250 -62.293 -36.956 1.000 0.440 84 CYS A C 1
ATOM 1326 O O . CYS A 1 84 ? 8.322 -62.874 -37.094 1.000 0.440 84 CYS A O 1
ATOM 1334 N N . LYS A 1 85 ? 6.716 -61.561 -37.946 1.000 0.510 85 LYS A N 1
ATOM 1335 C CA . LYS A 1 85 ? 7.233 -61.613 -39.331 1.000 0.510 85 LYS A CA 1
ATOM 1336 C C . LYS A 1 85 ? 8.644 -61.056 -39.500 1.000 0.510 85 LYS A C 1
ATOM 1337 O O . LYS A 1 85 ? 9.378 -61.499 -40.381 1.000 0.510 85 LYS A O 1
ATOM 1356 N N . LEU A 1 86 ? 9.011 -60.043 -38.719 1.000 0.530 86 LEU A N 1
ATOM 1357 C CA . LEU A 1 86 ? 10.331 -59.425 -38.837 1.000 0.530 86 LEU A CA 1
ATOM 1358 C C . LEU A 1 86 ? 11.405 -60.285 -38.158 1.000 0.530 86 LEU A C 1
ATOM 1359 O O . LEU A 1 86 ? 12.500 -60.406 -38.700 1.000 0.530 86 LEU A O 1
ATOM 1375 N N . LEU A 1 87 ? 11.067 -60.938 -37.038 1.000 0.530 87 LEU A N 1
ATOM 1376 C CA . LEU A 1 87 ? 11.927 -61.924 -36.374 1.000 0.530 87 LEU A CA 1
ATOM 1377 C C . LEU A 1 87 ? 12.223 -63.113 -37.281 1.000 0.530 87 LEU A C 1
ATOM 1378 O O . LEU A 1 87 ? 13.387 -63.457 -37.461 1.000 0.530 87 LEU A O 1
ATOM 1394 N N . GLU A 1 88 ? 11.188 -63.660 -37.919 1.000 0.570 88 GLU A N 1
ATOM 1395 C CA . GLU A 1 88 ? 11.352 -64.752 -38.881 1.000 0.570 88 GLU A CA 1
ATOM 1396 C C . GLU A 1 88 ? 12.320 -64.366 -40.012 1.000 0.570 88 GLU A C 1
ATOM 1397 O O . GLU A 1 88 ? 13.188 -65.149 -40.395 1.000 0.570 88 GLU A O 1
ATOM 1409 N N . LYS A 1 89 ? 12.232 -63.135 -40.533 1.000 0.580 89 LYS A N 1
ATOM 1410 C CA . LYS A 1 89 ? 13.177 -62.674 -41.560 1.000 0.580 89 LYS A CA 1
ATOM 1411 C C . LYS A 1 89 ? 14.579 -62.430 -41.015 1.000 0.580 89 LYS A C 1
ATOM 1412 O O . LYS A 1 89 ? 15.540 -62.807 -41.674 1.000 0.580 89 LYS A O 1
ATOM 1431 N N . ALA A 1 90 ? 14.720 -61.780 -39.865 1.000 0.590 90 ALA A N 1
ATOM 1432 C CA . ALA A 1 90 ? 16.033 -61.489 -39.299 1.000 0.590 90 ALA A CA 1
ATOM 1433 C C . ALA A 1 90 ? 16.808 -62.778 -38.988 1.000 0.590 90 ALA A C 1
ATOM 1434 O O . ALA A 1 90 ? 17.987 -62.871 -39.335 1.000 0.590 90 ALA A O 1
ATOM 1441 N N . GLU A 1 91 ? 16.136 -63.792 -38.427 1.000 0.600 91 GLU A N 1
ATOM 1442 C CA . GLU A 1 91 ? 16.713 -65.128 -38.241 1.000 0.600 91 GLU A CA 1
ATOM 1443 C C . GLU A 1 91 ? 17.145 -65.749 -39.575 1.000 0.600 91 GLU A C 1
ATOM 1444 O O . GLU A 1 91 ? 18.255 -66.269 -39.659 1.000 0.600 91 GLU A O 1
ATOM 1456 N N . ALA A 1 92 ? 16.340 -65.626 -40.640 1.000 0.620 92 ALA A N 1
ATOM 1457 C CA . ALA A 1 92 ? 16.677 -66.168 -41.962 1.000 0.620 92 ALA A CA 1
ATOM 1458 C C . ALA A 1 92 ? 17.951 -65.563 -42.583 1.000 0.620 92 ALA A C 1
ATOM 1459 O O . ALA A 1 92 ? 18.575 -66.195 -43.435 1.000 0.620 92 ALA A O 1
ATOM 1466 N N . TYR A 1 93 ? 18.347 -64.363 -42.155 1.000 0.650 93 TYR A N 1
ATOM 1467 C CA . TYR A 1 93 ? 19.568 -63.690 -42.603 1.000 0.650 93 TYR A CA 1
ATOM 1468 C C . TYR A 1 93 ? 20.715 -63.755 -41.579 1.000 0.650 93 TYR A C 1
ATOM 1469 O O . TYR A 1 93 ? 21.725 -63.079 -41.758 1.000 0.650 93 TYR A O 1
ATOM 1487 N N . ASP A 1 94 ? 20.572 -64.549 -40.512 1.000 0.640 94 ASP A N 1
ATOM 1488 C CA . ASP A 1 94 ? 21.533 -64.663 -39.401 1.000 0.640 94 ASP A CA 1
ATOM 1489 C C . ASP A 1 94 ? 21.865 -63.303 -38.745 1.000 0.640 94 ASP A C 1
ATOM 1490 O O . ASP A 1 94 ? 22.961 -63.038 -38.243 1.000 0.640 94 ASP A O 1
ATOM 1499 N N . LEU A 1 95 ? 20.879 -62.402 -38.734 1.000 0.610 95 LEU A N 1
ATOM 1500 C CA . LEU A 1 95 ? 21.006 -61.044 -38.214 1.000 0.610 95 LEU A CA 1
ATOM 1501 C C . LEU A 1 95 ? 20.627 -61.006 -36.731 1.000 0.610 95 LEU A C 1
ATOM 1502 O O . LEU A 1 95 ? 19.531 -60.593 -36.362 1.000 0.610 95 LEU A O 1
ATOM 1518 N N . LYS A 1 96 ? 21.536 -61.440 -35.857 1.000 0.600 96 LYS A N 1
ATOM 1519 C CA . LYS A 1 96 ? 21.223 -61.610 -34.423 1.000 0.600 96 LYS A CA 1
ATOM 1520 C C . LYS A 1 96 ? 21.259 -60.330 -33.594 1.000 0.600 96 LYS A C 1
ATOM 1521 O O . LYS A 1 96 ? 20.468 -60.172 -32.676 1.000 0.600 96 LYS A O 1
ATOM 1540 N N . ASN A 1 97 ? 22.167 -59.414 -33.911 1.000 0.600 97 ASN A N 1
ATOM 1541 C CA . ASN A 1 97 ? 22.470 -58.258 -33.061 1.000 0.600 97 ASN A CA 1
ATOM 1542 C C . ASN A 1 97 ? 21.967 -56.928 -33.657 1.000 0.600 97 ASN A C 1
ATOM 1543 O O . ASN A 1 97 ? 22.672 -55.923 -33.608 1.000 0.600 97 ASN A O 1
ATOM 1554 N N . LEU A 1 98 ? 20.780 -56.893 -34.275 1.000 0.600 98 LEU A N 1
ATOM 1555 C CA . LEU A 1 98 ? 20.178 -55.632 -34.729 1.000 0.600 98 LEU A CA 1
ATOM 1556 C C . LEU A 1 98 ? 19.587 -54.879 -33.532 1.000 0.600 98 LEU A C 1
ATOM 1557 O O . LEU A 1 98 ? 18.646 -55.359 -32.907 1.000 0.600 98 LEU A O 1
ATOM 1573 N N . ALA A 1 99 ? 20.060 -53.657 -33.275 1.000 0.600 99 ALA A N 1
ATOM 1574 C CA . ALA A 1 99 ? 19.504 -52.789 -32.228 1.000 0.600 99 ALA A CA 1
ATOM 1575 C C . ALA A 1 99 ? 17.992 -52.527 -32.400 1.000 0.600 99 ALA A C 1
ATOM 1576 O O . ALA A 1 99 ? 17.301 -52.232 -31.429 1.000 0.600 99 ALA A O 1
ATOM 1583 N N . LEU A 1 100 ? 17.471 -52.674 -33.625 1.000 0.600 100 LEU A N 1
ATOM 1584 C CA . LEU A 1 100 ? 16.042 -52.612 -33.940 1.000 0.600 100 LEU A CA 1
ATOM 1585 C C . LEU A 1 100 ? 15.233 -53.780 -33.337 1.000 0.600 100 LEU A C 1
ATOM 1586 O O . LEU A 1 100 ? 14.018 -53.706 -33.322 1.000 0.600 100 LEU A O 1
ATOM 1602 N N . LEU A 1 101 ? 15.850 -54.860 -32.846 1.000 0.580 101 LEU A N 1
ATOM 1603 C CA . LEU A 1 101 ? 15.158 -56.020 -32.251 1.000 0.580 101 LEU A CA 1
ATOM 1604 C C . LEU A 1 101 ? 15.131 -55.988 -30.713 1.000 0.580 101 LEU A C 1
ATOM 1605 O O . LEU A 1 101 ? 14.437 -56.786 -30.082 1.000 0.580 101 LEU A O 1
ATOM 1621 N N . GLU A 1 102 ? 15.861 -55.061 -30.093 1.000 0.570 102 GLU A N 1
ATOM 1622 C CA . GLU A 1 102 ? 15.945 -54.932 -28.638 1.000 0.570 102 GLU A CA 1
ATOM 1623 C C . GLU A 1 102 ? 14.681 -54.253 -28.078 1.000 0.570 102 GLU A C 1
ATOM 1624 O O . GLU A 1 102 ? 14.518 -53.037 -28.186 1.000 0.570 102 GLU A O 1
ATOM 1636 N N . ASN A 1 103 ? 13.781 -55.034 -27.461 1.000 0.540 103 ASN A N 1
ATOM 1637 C CA . ASN A 1 103 ? 12.479 -54.570 -26.935 1.000 0.540 103 ASN A CA 1
ATOM 1638 C C . ASN A 1 103 ? 12.574 -53.310 -26.068 1.000 0.540 103 ASN A C 1
ATOM 1639 O O . ASN A 1 103 ? 11.731 -52.422 -26.182 1.000 0.540 103 ASN A O 1
ATOM 1650 N N . GLU A 1 104 ? 13.586 -53.235 -25.205 1.000 0.560 104 GLU A N 1
ATOM 1651 C CA . GLU A 1 104 ? 13.739 -52.137 -24.249 1.000 0.560 104 GLU A CA 1
ATOM 1652 C C . GLU A 1 104 ? 13.903 -50.774 -24.930 1.000 0.560 104 GLU A C 1
ATOM 1653 O O . GLU A 1 104 ? 13.629 -49.756 -24.308 1.000 0.560 104 GLU A O 1
ATOM 1665 N N . LYS A 1 105 ? 14.293 -50.717 -26.211 1.000 0.590 105 LYS A N 1
ATOM 1666 C CA . LYS A 1 105 ? 14.417 -49.452 -26.950 1.000 0.590 105 LYS A CA 1
ATOM 1667 C C . LYS A 1 105 ? 13.099 -48.974 -27.561 1.000 0.590 105 LYS A C 1
ATOM 1668 O O . LYS A 1 105 ? 12.906 -47.772 -27.720 1.000 0.590 105 LYS A O 1
ATOM 1687 N N . TRP A 1 106 ? 12.172 -49.883 -27.862 1.000 0.570 106 TRP A N 1
ATOM 1688 C CA . TRP A 1 106 ? 10.910 -49.552 -28.539 1.000 0.570 106 TRP A CA 1
ATOM 1689 C C . TRP A 1 106 ? 9.946 -48.746 -27.674 1.000 0.570 106 TRP A C 1
ATOM 1690 O O . TRP A 1 106 ? 9.143 -47.982 -28.201 1.000 0.570 106 TRP A O 1
ATOM 1711 N N . GLN A 1 107 ? 10.028 -48.880 -26.350 1.000 0.540 107 GLN A N 1
ATOM 1712 C CA . GLN A 1 107 ? 9.150 -48.168 -25.414 1.000 0.540 107 GLN A CA 1
ATOM 1713 C C . GLN A 1 107 ? 9.298 -46.644 -25.471 1.000 0.540 107 GLN A C 1
ATOM 1714 O O . GLN A 1 107 ? 8.412 -45.925 -25.015 1.000 0.540 107 GLN A O 1
ATOM 1728 N N . TYR A 1 108 ? 10.415 -46.173 -26.022 1.000 0.550 108 TYR A N 1
ATOM 1729 C CA . TYR A 1 108 ? 10.729 -44.759 -26.130 1.000 0.550 108 TYR A CA 1
ATOM 1730 C C . TYR A 1 108 ? 10.270 -44.138 -27.457 1.000 0.550 108 TYR A C 1
ATOM 1731 O O . TYR A 1 108 ? 10.337 -42.918 -27.587 1.000 0.550 108 TYR A O 1
ATOM 1749 N N . LEU A 1 109 ? 9.818 -44.942 -28.430 1.000 0.560 109 LEU A N 1
ATOM 1750 C CA . LEU A 1 109 ? 9.443 -44.470 -29.765 1.000 0.560 109 LEU A CA 1
ATOM 1751 C C . LEU A 1 109 ? 7.975 -44.031 -29.802 1.000 0.560 109 LEU A C 1
ATOM 1752 O O . LEU A 1 109 ? 7.072 -44.795 -29.457 1.000 0.560 109 LEU A O 1
ATOM 1768 N N . ASN A 1 110 ? 7.728 -42.803 -30.253 1.000 0.540 110 ASN A N 1
ATOM 1769 C CA . ASN A 1 110 ? 6.383 -42.281 -30.477 1.000 0.540 110 ASN A CA 1
ATOM 1770 C C . ASN A 1 110 ? 5.910 -42.527 -31.927 1.000 0.540 110 ASN A C 1
ATOM 1771 O O . ASN A 1 110 ? 6.590 -43.139 -32.752 1.000 0.540 110 ASN A O 1
ATOM 1782 N N . LYS A 1 111 ? 4.710 -42.037 -32.251 1.000 0.560 111 LYS A N 1
ATOM 1783 C CA . LYS A 1 111 ? 4.106 -42.186 -33.581 1.000 0.560 111 LYS A CA 1
ATOM 1784 C C . LYS A 1 111 ? 4.963 -41.600 -34.716 1.000 0.560 111 LYS A C 1
ATOM 1785 O O . LYS A 1 111 ? 5.043 -42.218 -35.774 1.000 0.560 111 LYS A O 1
ATOM 1804 N N . GLU A 1 112 ? 5.560 -40.425 -34.529 1.000 0.590 112 GLU A N 1
ATOM 1805 C CA . GLU A 1 112 ? 6.414 -39.775 -35.535 1.000 0.590 112 GLU A CA 1
ATOM 1806 C C . GLU A 1 112 ? 7.731 -40.536 -35.727 1.000 0.590 112 GLU A C 1
ATOM 1807 O O . GLU A 1 112 ? 8.173 -40.698 -36.865 1.000 0.590 112 GLU A O 1
ATOM 1819 N N . ASP A 1 113 ? 8.305 -41.091 -34.654 1.000 0.610 113 ASP A N 1
ATOM 1820 C CA . ASP A 1 113 ? 9.501 -41.941 -34.736 1.000 0.610 113 ASP A CA 1
ATOM 1821 C C . ASP A 1 113 ? 9.229 -43.216 -35.548 1.000 0.610 113 ASP A C 1
ATOM 1822 O O . ASP A 1 113 ? 10.037 -43.614 -36.389 1.000 0.610 113 ASP A O 1
ATOM 1831 N N . LEU A 1 114 ? 8.063 -43.837 -35.335 1.000 0.600 114 LEU A N 1
ATOM 1832 C CA . LEU A 1 114 ? 7.630 -45.010 -36.096 1.000 0.600 114 LEU A CA 1
ATOM 1833 C C . LEU A 1 114 ? 7.382 -44.679 -37.579 1.000 0.600 114 LEU A C 1
ATOM 1834 O O . LEU A 1 114 ? 7.722 -45.489 -38.439 1.000 0.600 114 LEU A O 1
ATOM 1850 N N . LEU A 1 115 ? 6.856 -43.489 -37.899 1.000 0.590 115 LEU A N 1
ATOM 1851 C CA . LEU A 1 115 ? 6.712 -43.011 -39.285 1.000 0.590 115 LEU A CA 1
ATOM 1852 C C . LEU A 1 115 ? 8.065 -42.741 -39.956 1.000 0.590 115 LEU A C 1
ATOM 1853 O O . LEU A 1 115 ? 8.240 -43.025 -41.140 1.000 0.590 115 LEU A O 1
ATOM 1869 N N . MET A 1 116 ? 9.041 -42.216 -39.214 1.000 0.710 116 MET A N 1
ATOM 1870 C CA . MET A 1 116 ? 10.406 -42.073 -39.725 1.000 0.710 116 MET A CA 1
ATOM 1871 C C . MET A 1 116 ? 11.047 -43.424 -40.001 1.000 0.710 116 MET A C 1
ATOM 1872 O O . MET A 1 116 ? 11.679 -43.593 -41.042 1.000 0.710 116 MET A O 1
ATOM 1886 N N . LEU A 1 117 ? 10.875 -44.380 -39.089 1.000 0.680 117 LEU A N 1
ATOM 1887 C CA . LEU A 1 117 ? 11.335 -45.749 -39.289 1.000 0.680 117 LEU A CA 1
ATOM 1888 C C . LEU A 1 117 ? 10.725 -46.367 -40.553 1.000 0.680 117 LEU A C 1
ATOM 1889 O O . LEU A 1 117 ? 11.454 -47.006 -41.308 1.000 0.680 117 LEU A O 1
ATOM 1905 N N . ASP A 1 118 ? 9.439 -46.127 -40.825 1.000 0.630 118 ASP A N 1
ATOM 1906 C CA . ASP A 1 118 ? 8.773 -46.596 -42.046 1.000 0.630 118 ASP A CA 1
ATOM 1907 C C . ASP A 1 118 ? 9.379 -45.976 -43.317 1.000 0.630 118 ASP A C 1
ATOM 1908 O O . ASP A 1 118 ? 9.768 -46.701 -44.235 1.000 0.630 118 ASP A O 1
ATOM 1917 N N . HIS A 1 119 ? 9.588 -44.654 -43.353 1.000 0.720 119 HIS A N 1
ATOM 1918 C CA . HIS A 1 119 ? 10.289 -44.005 -44.468 1.000 0.720 119 HIS A CA 1
ATOM 1919 C C . HIS A 1 119 ? 11.724 -44.518 -44.643 1.000 0.720 119 HIS A C 1
ATOM 1920 O O . HIS A 1 119 ? 12.158 -44.737 -45.775 1.000 0.720 119 HIS A O 1
ATOM 1934 N N . TYR A 1 120 ? 12.460 -44.733 -43.545 1.000 0.730 120 TYR A N 1
ATOM 1935 C CA . TYR A 1 120 ? 13.831 -45.244 -43.599 1.000 0.730 120 TYR A CA 1
ATOM 1936 C C . TYR A 1 120 ? 13.870 -46.683 -44.128 1.000 0.730 120 TYR A C 1
ATOM 1937 O O . TYR A 1 120 ? 14.751 -47.040 -44.909 1.000 0.730 120 TYR A O 1
ATOM 1955 N N . PHE A 1 121 ? 12.879 -47.502 -43.775 1.000 0.660 121 PHE A N 1
ATOM 1956 C CA . PHE A 1 121 ? 12.743 -48.852 -44.306 1.000 0.660 121 PHE A CA 1
ATOM 1957 C C . PHE A 1 121 ? 12.358 -48.853 -45.782 1.000 0.660 121 PHE A C 1
ATOM 1958 O O . PHE A 1 121 ? 12.955 -49.584 -46.570 1.000 0.660 121 PHE A O 1
ATOM 1975 N N . SER A 1 122 ? 11.397 -48.012 -46.164 1.000 0.680 122 SER A N 1
ATOM 1976 C CA . SER A 1 122 ? 10.974 -47.859 -47.556 1.000 0.680 122 SER A CA 1
ATOM 1977 C C . SER A 1 122 ? 12.158 -47.443 -48.429 1.000 0.680 122 SER A C 1
ATOM 1978 O O . SER A 1 122 ? 12.434 -48.061 -49.454 1.000 0.680 122 SER A O 1
ATOM 1986 N N . PHE A 1 123 ? 12.966 -46.504 -47.937 1.000 0.780 123 PHE A N 1
ATOM 1987 C CA . PHE A 1 123 ? 14.201 -46.094 -48.589 1.000 0.780 123 PHE A CA 1
ATOM 1988 C C . PHE A 1 123 ? 15.200 -47.247 -48.761 1.000 0.780 123 PHE A C 1
ATOM 1989 O O . PHE A 1 123 ? 15.631 -47.527 -49.881 1.000 0.780 123 PHE A O 1
ATOM 2006 N N . ILE A 1 124 ? 15.558 -47.946 -47.676 1.000 0.740 124 ILE A N 1
ATOM 2007 C CA . ILE A 1 124 ? 16.507 -49.070 -47.752 1.000 0.740 124 ILE A CA 1
ATOM 2008 C C . ILE A 1 124 ? 15.961 -50.169 -48.676 1.000 0.740 124 ILE A C 1
ATOM 2009 O O . ILE A 1 124 ? 16.720 -50.748 -49.456 1.000 0.740 124 ILE A O 1
ATOM 2025 N N . SER A 1 125 ? 14.653 -50.436 -48.622 1.000 0.690 125 SER A N 1
ATOM 2026 C CA . SER A 1 125 ? 13.988 -51.433 -49.460 1.000 0.690 125 SER A CA 1
ATOM 2027 C C . SER A 1 125 ? 14.074 -51.079 -50.938 1.000 0.690 125 SER A C 1
ATOM 2028 O O . SER A 1 125 ? 14.365 -51.950 -51.756 1.000 0.690 125 SER A O 1
ATOM 2036 N N . ASP A 1 126 ? 13.846 -49.825 -51.294 1.000 0.750 126 ASP A N 1
ATOM 2037 C CA . ASP A 1 126 ? 13.900 -49.400 -52.685 1.000 0.750 126 ASP A CA 1
ATOM 2038 C C . ASP A 1 126 ? 15.341 -49.324 -53.209 1.000 0.750 126 ASP A C 1
ATOM 2039 O O . ASP A 1 126 ? 15.602 -49.736 -54.338 1.000 0.750 126 ASP A O 1
ATOM 2048 N N . GLU A 1 127 ? 16.309 -48.906 -52.392 1.000 0.810 127 GLU A N 1
ATOM 2049 C CA . GLU A 1 127 ? 17.735 -48.982 -52.747 1.000 0.810 127 GLU A CA 1
ATOM 2050 C C . GLU A 1 127 ? 18.235 -50.426 -52.905 1.000 0.810 127 GLU A C 1
ATOM 2051 O O . GLU A 1 127 ? 19.147 -50.694 -53.691 1.000 0.810 127 GLU A O 1
ATOM 2063 N N . ALA A 1 128 ? 17.654 -51.383 -52.177 1.000 0.760 128 ALA A N 1
ATOM 2064 C CA . ALA A 1 128 ? 17.928 -52.800 -52.397 1.000 0.760 128 ALA A CA 1
ATOM 2065 C C . ALA A 1 128 ? 17.344 -53.275 -53.735 1.000 0.760 128 ALA A C 1
ATOM 2066 O O . ALA A 1 128 ? 18.027 -53.973 -54.481 1.000 0.760 128 ALA A O 1
ATOM 2073 N N . LYS A 1 129 ? 16.125 -52.838 -54.084 1.000 0.790 129 LYS A N 1
ATOM 2074 C CA . LYS A 1 129 ? 15.500 -53.186 -55.371 1.000 0.790 129 LYS A CA 1
ATOM 2075 C C . LYS A 1 129 ? 16.302 -52.694 -56.567 1.000 0.790 129 LYS A C 1
ATOM 2076 O O . LYS A 1 129 ? 16.409 -53.426 -57.541 1.000 0.790 129 LYS A O 1
ATOM 2095 N N . LYS A 1 130 ? 16.842 -51.473 -56.514 1.000 0.820 130 LYS A N 1
ATOM 2096 C CA . LYS A 1 130 ? 17.636 -50.931 -57.628 1.000 0.820 130 LYS A CA 1
ATOM 2097 C C . LYS A 1 130 ? 18.894 -51.754 -57.874 1.000 0.820 130 LYS A C 1
ATOM 2098 O O . LYS A 1 130 ? 19.150 -52.141 -59.002 1.000 0.820 130 LYS A O 1
ATOM 2117 N N . ARG A 1 131 ? 19.630 -52.084 -56.812 1.000 0.820 131 ARG A N 1
ATOM 2118 C CA . ARG A 1 131 ? 20.849 -52.895 -56.921 1.000 0.820 131 ARG A CA 1
ATOM 2119 C C . ARG A 1 131 ? 20.581 -54.289 -57.478 1.000 0.820 131 ARG A C 1
ATOM 2120 O O . ARG A 1 131 ? 21.296 -54.722 -58.364 1.000 0.820 131 ARG A O 1
ATOM 2141 N N . SER A 1 132 ? 19.526 -54.962 -57.017 1.000 0.730 132 SER A N 1
ATOM 2142 C CA . SER A 1 132 ? 19.149 -56.283 -57.542 1.000 0.730 132 SER A CA 1
ATOM 2143 C C . SER A 1 132 ? 18.617 -56.275 -58.983 1.000 0.730 132 SER A C 1
ATOM 2144 O O . SER A 1 132 ? 18.285 -57.342 -59.486 1.000 0.730 132 SER A O 1
ATOM 2152 N N . ALA A 1 133 ? 18.448 -55.108 -59.614 1.000 0.710 133 ALA A N 1
ATOM 2153 C CA . ALA A 1 133 ? 18.087 -54.995 -61.027 1.000 0.710 133 ALA A CA 1
ATOM 2154 C C . ALA A 1 133 ? 19.298 -54.717 -61.933 1.000 0.710 133 ALA A C 1
ATOM 2155 O O . ALA A 1 133 ? 19.193 -54.921 -63.142 1.000 0.710 133 ALA A O 1
ATOM 2162 N N . ASP A 1 134 ? 20.403 -54.232 -61.361 1.000 0.640 134 ASP A N 1
ATOM 2163 C CA . ASP A 1 134 ? 21.655 -53.987 -62.081 1.000 0.640 134 ASP A CA 1
ATOM 2164 C C . ASP A 1 134 ? 22.611 -55.202 -62.036 1.000 0.640 134 ASP A C 1
ATOM 2165 O O . ASP A 1 134 ? 23.484 -55.298 -62.902 1.000 0.640 134 ASP A O 1
ATOM 2174 N N . ASP A 1 135 ? 22.434 -56.122 -61.073 1.000 0.490 135 ASP A N 1
ATOM 2175 C CA . ASP A 1 135 ? 23.061 -57.462 -61.022 1.000 0.490 135 ASP A CA 1
ATOM 2176 C C . ASP A 1 135 ? 22.204 -58.524 -61.744 1.000 0.490 135 ASP A C 1
ATOM 2177 O O . ASP A 1 135 ? 22.799 -59.437 -62.367 1.000 0.490 135 ASP A O 1
ATOM 2187 N N . MET B 2 1 ? -52.019 6.191 4.365 1.000 0.240 1 MET B N 1
ATOM 2188 C CA . MET B 2 1 ? -51.346 4.946 3.948 1.000 0.240 1 MET B CA 1
ATOM 2189 C C . MET B 2 1 ? -49.943 5.007 4.503 1.000 0.240 1 MET B C 1
ATOM 2190 O O . MET B 2 1 ? -49.199 5.882 4.084 1.000 0.240 1 MET B O 1
ATOM 2206 N N . VAL B 2 2 ? -49.613 4.168 5.486 1.000 0.310 2 VAL B N 1
ATOM 2207 C CA . VAL B 2 2 ? -48.209 3.961 5.856 1.000 0.310 2 VAL B CA 1
ATOM 2208 C C . VAL B 2 2 ? -47.621 3.252 4.650 1.000 0.310 2 VAL B C 1
ATOM 2209 O O . VAL B 2 2 ? -48.005 2.119 4.368 1.000 0.310 2 VAL B O 1
ATOM 2222 N N . VAL B 2 3 ? -46.867 3.985 3.836 1.000 0.380 3 VAL B N 1
ATOM 2223 C CA . VAL B 2 3 ? -46.202 3.406 2.673 1.000 0.380 3 VAL B CA 1
ATOM 2224 C C . VAL B 2 3 ? -45.221 2.409 3.267 1.000 0.380 3 VAL B C 1
ATOM 2225 O O . VAL B 2 3 ? -44.260 2.810 3.916 1.000 0.380 3 VAL B O 1
ATOM 2238 N N . GLY B 2 4 ? -45.568 1.123 3.196 1.000 0.460 4 GLY B N 1
ATOM 2239 C CA . GLY B 2 4 ? -44.687 0.064 3.660 1.000 0.460 4 GLY B CA 1
ATOM 2240 C C . GLY B 2 4 ? -43.369 0.181 2.909 1.000 0.460 4 GLY B C 1
ATOM 2241 O O . GLY B 2 4 ? -43.369 0.428 1.703 1.000 0.460 4 GLY B O 1
ATOM 2245 N N . ASP B 2 5 ? -42.270 0.060 3.638 1.000 0.620 5 ASP B N 1
ATOM 2246 C CA . ASP B 2 5 ? -40.926 0.114 3.081 1.000 0.620 5 ASP B CA 1
ATOM 2247 C C . ASP B 2 5 ? -40.695 -1.169 2.265 1.000 0.620 5 ASP B C 1
ATOM 2248 O O . ASP B 2 5 ? -40.542 -2.254 2.830 1.000 0.620 5 ASP B O 1
ATOM 2257 N N . PHE B 2 6 ? -40.796 -1.082 0.934 1.000 0.830 6 PHE B N 1
ATOM 2258 C CA . PHE B 2 6 ? -40.581 -2.237 0.063 1.000 0.830 6 PHE B CA 1
ATOM 2259 C C . PHE B 2 6 ? -39.077 -2.454 -0.116 1.000 0.830 6 PHE B C 1
ATOM 2260 O O . PHE B 2 6 ? -38.386 -1.528 -0.555 1.000 0.830 6 PHE B O 1
ATOM 2277 N N . PRO B 2 7 ? -38.565 -3.656 0.195 1.000 0.890 7 PRO B N 1
ATOM 2278 C CA . PRO B 2 7 ? -37.143 -3.921 0.088 1.000 0.890 7 PRO B CA 1
ATOM 2279 C C . PRO B 2 7 ? -36.700 -3.853 -1.376 1.000 0.890 7 PRO B C 1
ATOM 2280 O O . PRO B 2 7 ? -37.376 -4.370 -2.269 1.000 0.890 7 PRO B O 1
ATOM 2291 N N . ILE B 2 8 ? -35.555 -3.218 -1.621 1.000 0.940 8 ILE B N 1
ATOM 2292 C CA . ILE B 2 8 ? -34.926 -3.187 -2.943 1.000 0.940 8 ILE B CA 1
ATOM 2293 C C . ILE B 2 8 ? -33.969 -4.373 -3.059 1.000 0.940 8 ILE B C 1
ATOM 2294 O O . ILE B 2 8 ? -33.030 -4.507 -2.277 1.000 0.940 8 ILE B O 1
ATOM 2310 N N . GLU B 2 9 ? -34.180 -5.212 -4.069 1.000 0.970 9 GLU B N 1
ATOM 2311 C CA . GLU B 2 9 ? -33.335 -6.379 -4.326 1.000 0.970 9 GLU B CA 1
ATOM 2312 C C . GLU B 2 9 ? -32.104 -6.035 -5.177 1.000 0.970 9 GLU B C 1
ATOM 2313 O O . GLU B 2 9 ? -32.184 -5.340 -6.204 1.000 0.970 9 GLU B O 1
ATOM 2325 N N . THR B 2 10 ? -30.962 -6.594 -4.782 1.000 0.980 10 THR B N 1
ATOM 2326 C CA . THR B 2 10 ? -29.694 -6.537 -5.514 1.000 0.980 10 THR B CA 1
ATOM 2327 C C . THR B 2 10 ? -28.991 -7.897 -5.478 1.000 0.980 10 THR B C 1
ATOM 2328 O O . THR B 2 10 ? -29.225 -8.695 -4.570 1.000 0.980 10 THR B O 1
ATOM 2339 N N . ASP B 2 11 ? -28.147 -8.211 -6.463 1.000 0.980 11 ASP B N 1
ATOM 2340 C CA . ASP B 2 11 ? -27.400 -9.476 -6.423 1.000 0.980 11 ASP B CA 1
ATOM 2341 C C . ASP B 2 11 ? -26.248 -9.362 -5.425 1.000 0.980 11 ASP B C 1
ATOM 2342 O O . ASP B 2 11 ? -26.096 -10.220 -4.553 1.000 0.980 11 ASP B O 1
ATOM 2351 N N . THR B 2 12 ? -25.494 -8.265 -5.518 1.000 0.990 12 THR B N 1
ATOM 2352 C CA . THR B 2 12 ? -24.341 -8.004 -4.657 1.000 0.990 12 THR B CA 1
ATOM 2353 C C . THR B 2 12 ? -24.404 -6.600 -4.077 1.000 0.990 12 THR B C 1
ATOM 2354 O O . THR B 2 12 ? -24.346 -5.600 -4.796 1.000 0.990 12 THR B O 1
ATOM 2365 N N . LEU B 2 13 ? -24.500 -6.528 -2.752 1.000 0.990 13 LEU B N 1
ATOM 2366 C CA . LEU B 2 13 ? -24.421 -5.286 -1.994 1.000 0.990 13 LEU B CA 1
ATOM 2367 C C . LEU B 2 13 ? -22.971 -5.039 -1.566 1.000 0.990 13 LEU B C 1
ATOM 2368 O O . LEU B 2 13 ? -22.338 -5.903 -0.969 1.000 0.990 13 LEU B O 1
ATOM 2384 N N . VAL B 2 14 ? -22.438 -3.853 -1.825 1.000 0.990 14 VAL B N 1
ATOM 2385 C CA . VAL B 2 14 ? -21.093 -3.466 -1.387 1.000 0.990 14 VAL B CA 1
ATOM 2386 C C . VAL B 2 14 ? -21.199 -2.297 -0.421 1.000 0.990 14 VAL B C 1
ATOM 2387 O O . VAL B 2 14 ? -21.835 -1.294 -0.733 1.000 0.990 14 VAL B O 1
ATOM 2400 N N . ILE B 2 15 ? -20.570 -2.408 0.747 1.000 0.990 15 ILE B N 1
ATOM 2401 C CA . ILE B 2 15 ? -20.641 -1.388 1.798 1.000 0.990 15 ILE B CA 1
ATOM 2402 C C . ILE B 2 15 ? -19.289 -0.685 1.918 1.000 0.990 15 ILE B C 1
ATOM 2403 O O . ILE B 2 15 ? -18.315 -1.273 2.382 1.000 0.990 15 ILE B O 1
ATOM 2419 N N . GLY B 2 16 ? -19.253 0.589 1.535 1.000 0.990 16 GLY B N 1
ATOM 2420 C CA . GLY B 2 16 ? -18.059 1.425 1.455 1.000 0.990 16 GLY B CA 1
ATOM 2421 C C . GLY B 2 16 ? -17.547 1.551 0.020 1.000 0.990 16 GLY B C 1
ATOM 2422 O O . GLY B 2 16 ? -17.387 0.562 -0.689 1.000 0.990 16 GLY B O 1
ATOM 2426 N N . ALA B 2 17 ? -17.250 2.776 -0.416 1.000 0.990 17 ALA B N 1
ATOM 2427 C CA . ALA B 2 17 ? -16.778 3.090 -1.767 1.000 0.990 17 ALA B CA 1
ATOM 2428 C C . ALA B 2 17 ? -15.302 3.526 -1.797 1.000 0.990 17 ALA B C 1
ATOM 2429 O O . ALA B 2 17 ? -14.888 4.323 -2.645 1.000 0.990 17 ALA B O 1
ATOM 2436 N N . GLY B 2 18 ? -14.493 3.009 -0.867 1.000 0.990 18 GLY B N 1
ATOM 2437 C CA . GLY B 2 18 ? -13.033 3.126 -0.899 1.000 0.990 18 GLY B CA 1
ATOM 2438 C C . GLY B 2 18 ? -12.379 2.271 -1.999 1.000 0.990 18 GLY B C 1
ATOM 2439 O O . GLY B 2 18 ? -13.088 1.595 -2.748 1.000 0.990 18 GLY B O 1
ATOM 2443 N N . PRO B 2 19 ? -11.030 2.252 -2.084 1.000 0.990 19 PRO B N 1
ATOM 2444 C CA . PRO B 2 19 ? -10.279 1.509 -3.104 1.000 0.990 19 PRO B CA 1
ATOM 2445 C C . PRO B 2 19 ? -10.680 0.042 -3.268 1.000 0.990 19 PRO B C 1
ATOM 2446 O O . PRO B 2 19 ? -10.698 -0.450 -4.390 1.000 0.990 19 PRO B O 1
ATOM 2457 N N . GLY B 2 20 ? -11.024 -0.644 -2.175 1.000 0.990 20 GLY B N 1
ATOM 2458 C CA . GLY B 2 20 ? -11.556 -2.003 -2.247 1.000 0.990 20 GLY B CA 1
ATOM 2459 C C . GLY B 2 20 ? -12.986 -2.042 -2.768 1.000 0.990 20 GLY B C 1
ATOM 2460 O O . GLY B 2 20 ? -13.256 -2.684 -3.777 1.000 0.990 20 GLY B O 1
ATOM 2464 N N . GLY B 2 21 ? -13.896 -1.315 -2.119 1.000 0.990 21 GLY B N 1
ATOM 2465 C CA . GLY B 2 21 ? -15.326 -1.414 -2.397 1.000 0.990 21 GLY B CA 1
ATOM 2466 C C . GLY B 2 21 ? -15.735 -0.978 -3.804 1.000 0.990 21 GLY B C 1
ATOM 2467 O O . GLY B 2 21 ? -16.423 -1.729 -4.491 1.000 0.990 21 GLY B O 1
ATOM 2471 N N . TYR B 2 22 ? -15.275 0.176 -4.307 1.000 0.990 22 TYR B N 1
ATOM 2472 C CA . TYR B 2 22 ? -15.676 0.585 -5.662 1.000 0.990 22 TYR B CA 1
ATOM 2473 C C . TYR B 2 22 ? -15.080 -0.342 -6.740 1.000 0.990 22 TYR B C 1
ATOM 2474 O O . TYR B 2 22 ? -15.725 -0.588 -7.758 1.000 0.990 22 TYR B O 1
ATOM 2492 N N . VAL B 2 23 ? -13.872 -0.883 -6.524 1.000 0.990 23 VAL B N 1
ATOM 2493 C CA . VAL B 2 23 ? -13.243 -1.846 -7.446 1.000 0.990 23 VAL B CA 1
ATOM 2494 C C . VAL B 2 23 ? -13.979 -3.181 -7.413 1.000 0.990 23 VAL B C 1
ATOM 2495 O O . VAL B 2 23 ? -14.258 -3.731 -8.478 1.000 0.990 23 VAL B O 1
ATOM 2508 N N . ALA B 2 24 ? -14.341 -3.667 -6.223 1.000 0.990 24 ALA B N 1
ATOM 2509 C CA . ALA B 2 24 ? -15.156 -4.865 -6.048 1.000 0.990 24 ALA B CA 1
ATOM 2510 C C . ALA B 2 24 ? -16.503 -4.725 -6.763 1.000 0.990 24 ALA B C 1
ATOM 2511 O O . ALA B 2 24 ? -16.901 -5.606 -7.518 1.000 0.990 24 ALA B O 1
ATOM 2518 N N . ALA B 2 25 ? -17.165 -3.578 -6.599 1.000 0.990 25 ALA B N 1
ATOM 2519 C CA . ALA B 2 25 ? -18.446 -3.312 -7.231 1.000 0.990 25 ALA B CA 1
ATOM 2520 C C . ALA B 2 25 ? -18.364 -3.273 -8.760 1.000 0.990 25 ALA B C 1
ATOM 2521 O O . ALA B 2 25 ? -19.192 -3.870 -9.444 1.000 0.990 25 ALA B O 1
ATOM 2528 N N . ILE B 2 26 ? -17.336 -2.611 -9.303 1.000 0.990 26 ILE B N 1
ATOM 2529 C CA . ILE B 2 26 ? -17.072 -2.601 -10.745 1.000 0.990 26 ILE B CA 1
ATOM 2530 C C . ILE B 2 26 ? -16.798 -4.019 -11.248 1.000 0.990 26 ILE B C 1
ATOM 2531 O O . ILE B 2 26 ? -17.367 -4.412 -12.262 1.000 0.990 26 ILE B O 1
ATOM 2547 N N . ARG B 2 27 ? -15.960 -4.800 -10.553 1.000 0.990 27 ARG B N 1
ATOM 2548 C CA . ARG B 2 27 ? -15.643 -6.177 -10.953 1.000 0.990 27 ARG B CA 1
ATOM 2549 C C . ARG B 2 27 ? -16.885 -7.069 -10.915 1.000 0.990 27 ARG B C 1
ATOM 2550 O O . ARG B 2 27 ? -17.146 -7.753 -11.895 1.000 0.990 27 ARG B O 1
ATOM 2571 N N . ALA B 2 28 ? -17.686 -7.009 -9.854 1.000 0.990 28 ALA B N 1
ATOM 2572 C CA . ALA B 2 28 ? -18.935 -7.765 -9.745 1.000 0.990 28 ALA B CA 1
ATOM 2573 C C . ALA B 2 28 ? -19.932 -7.393 -10.860 1.000 0.990 28 ALA B C 1
ATOM 2574 O O . ALA B 2 28 ? -20.542 -8.275 -11.465 1.000 0.990 28 ALA B O 1
ATOM 2581 N N . ALA B 2 29 ? -20.032 -6.105 -11.204 1.000 0.990 29 ALA B N 1
ATOM 2582 C CA . ALA B 2 29 ? -20.875 -5.640 -12.304 1.000 0.990 29 ALA B CA 1
ATOM 2583 C C . ALA B 2 29 ? -20.362 -6.111 -13.676 1.000 0.990 29 ALA B C 1
ATOM 2584 O O . ALA B 2 29 ? -21.143 -6.547 -14.521 1.000 0.990 29 ALA B O 1
ATOM 2591 N N . GLN B 2 30 ? -19.044 -6.086 -13.897 1.000 0.980 30 GLN B N 1
ATOM 2592 C CA . GLN B 2 30 ? -18.410 -6.636 -15.104 1.000 0.980 30 GLN B CA 1
ATOM 2593 C C . GLN B 2 30 ? -18.636 -8.144 -15.247 1.000 0.980 30 GLN B C 1
ATOM 2594 O O . GLN B 2 30 ? -18.734 -8.643 -16.366 1.000 0.980 30 GLN B O 1
ATOM 2608 N N . LEU B 2 31 ? -18.769 -8.847 -14.123 1.000 0.970 31 LEU B N 1
ATOM 2609 C CA . LEU B 2 31 ? -19.115 -10.266 -14.047 1.000 0.970 31 LEU B CA 1
ATOM 2610 C C . LEU B 2 31 ? -20.633 -10.520 -14.140 1.000 0.970 31 LEU B C 1
ATOM 2611 O O . LEU B 2 31 ? -21.092 -11.640 -13.931 1.000 0.970 31 LEU B O 1
ATOM 2627 N N . GLY B 2 32 ? -21.423 -9.498 -14.484 1.000 0.980 32 GLY B N 1
ATOM 2628 C CA . GLY B 2 32 ? -22.838 -9.629 -14.831 1.000 0.980 32 GLY B CA 1
ATOM 2629 C C . GLY B 2 32 ? -23.816 -9.553 -13.659 1.000 0.980 32 GLY B C 1
ATOM 2630 O O . GLY B 2 32 ? -25.004 -9.796 -13.857 1.000 0.980 32 GLY B O 1
ATOM 2634 N N . GLN B 2 33 ? -23.355 -9.213 -12.458 1.000 0.980 33 GLN B N 1
ATOM 2635 C CA . GLN B 2 33 ? -24.218 -9.081 -11.284 1.000 0.980 33 GLN B CA 1
ATOM 2636 C C . GLN B 2 33 ? -24.869 -7.697 -11.249 1.000 0.980 33 GLN B C 1
ATOM 2637 O O . GLN B 2 33 ? -24.256 -6.696 -11.630 1.000 0.980 33 GLN B O 1
ATOM 2651 N N . LYS B 2 34 ? -26.096 -7.606 -10.733 1.000 0.980 34 LYS B N 1
ATOM 2652 C CA . LYS B 2 34 ? -26.656 -6.320 -10.318 1.000 0.980 34 LYS B CA 1
ATOM 2653 C C . LYS B 2 34 ? -26.001 -5.901 -9.004 1.000 0.980 34 LYS B C 1
ATOM 2654 O O . LYS B 2 34 ? -26.128 -6.602 -8.001 1.000 0.980 34 LYS B O 1
ATOM 2673 N N . VAL B 2 35 ? -25.307 -4.766 -9.014 1.000 0.990 35 VAL B N 1
ATOM 2674 C CA . VAL B 2 35 ? -24.519 -4.310 -7.867 1.000 0.990 35 VAL B CA 1
ATOM 2675 C C . VAL B 2 35 ? -25.052 -2.994 -7.329 1.000 0.990 35 VAL B C 1
ATOM 2676 O O . VAL B 2 35 ? -25.259 -2.044 -8.085 1.000 0.990 35 VAL B O 1
ATOM 2689 N N . THR B 2 36 ? -25.195 -2.923 -6.009 1.000 0.990 36 THR B N 1
ATOM 2690 C CA . THR B 2 36 ? -25.498 -1.686 -5.285 1.000 0.990 36 THR B CA 1
ATOM 2691 C C . THR B 2 36 ? -24.353 -1.370 -4.329 1.000 0.990 36 THR B C 1
ATOM 2692 O O . THR B 2 36 ? -23.998 -2.201 -3.499 1.000 0.990 36 THR B O 1
ATOM 2703 N N . VAL B 2 37 ? -23.769 -0.177 -4.433 1.000 0.990 37 VAL B N 1
ATOM 2704 C CA . VAL B 2 37 ? -22.743 0.334 -3.512 1.000 0.990 37 VAL B CA 1
ATOM 2705 C C . VAL B 2 37 ? -23.375 1.338 -2.566 1.000 0.990 37 VAL B C 1
ATOM 2706 O O . VAL B 2 37 ? -23.941 2.335 -3.013 1.000 0.990 37 VAL B O 1
ATOM 2719 N N . VAL B 2 38 ? -23.215 1.109 -1.267 1.000 0.990 38 VAL B N 1
ATOM 2720 C CA . VAL B 2 38 ? -23.638 2.025 -0.209 1.000 0.990 38 VAL B CA 1
ATOM 2721 C C . VAL B 2 38 ? -22.422 2.781 0.320 1.000 0.990 38 VAL B C 1
ATOM 2722 O O . VAL B 2 38 ? -21.452 2.167 0.758 1.000 0.990 38 VAL B O 1
ATOM 2735 N N . GLU B 2 39 ? -22.461 4.111 0.292 1.000 0.980 39 GLU B N 1
ATOM 2736 C CA . GLU B 2 39 ? -21.418 4.982 0.848 1.000 0.980 39 GLU B CA 1
ATOM 2737 C C . GLU B 2 39 ? -22.060 6.108 1.659 1.000 0.980 39 GLU B C 1
ATOM 2738 O O . GLU B 2 39 ? -22.923 6.829 1.161 1.000 0.980 39 GLU B O 1
ATOM 2750 N N . LYS B 2 40 ? -21.627 6.299 2.906 1.000 0.960 40 LYS B N 1
ATOM 2751 C CA . LYS B 2 40 ? -22.203 7.316 3.797 1.000 0.960 40 LYS B CA 1
ATOM 2752 C C . LYS B 2 40 ? -21.638 8.714 3.561 1.000 0.960 40 LYS B C 1
ATOM 2753 O O . LYS B 2 40 ? -22.320 9.707 3.806 1.000 0.960 40 LYS B O 1
ATOM 2772 N N . ALA B 2 41 ? -20.405 8.798 3.066 1.000 0.940 41 ALA B N 1
ATOM 2773 C CA . ALA B 2 41 ? -19.684 10.042 2.848 1.000 0.940 41 ALA B CA 1
ATOM 2774 C C . ALA B 2 41 ? -19.481 10.315 1.345 1.000 0.940 41 ALA B C 1
ATOM 2775 O O . ALA B 2 41 ? -20.444 10.530 0.605 1.000 0.940 41 ALA B O 1
ATOM 2782 N N . THR B 2 42 ? -18.228 10.359 0.896 1.000 0.950 42 THR B N 1
ATOM 2783 C CA . THR B 2 42 ? -17.832 10.619 -0.490 1.000 0.950 42 THR B CA 1
ATOM 2784 C C . THR B 2 42 ? -17.210 9.386 -1.129 1.000 0.950 42 THR B C 1
ATOM 2785 O O . THR B 2 42 ? -16.404 8.674 -0.528 1.000 0.950 42 THR B O 1
ATOM 2796 N N . LEU B 2 43 ? -17.543 9.174 -2.405 1.000 0.980 43 LEU B N 1
ATOM 2797 C CA . LEU B 2 43 ? -16.937 8.124 -3.221 1.000 0.980 43 LEU B CA 1
ATOM 2798 C C . LEU B 2 43 ? -15.407 8.253 -3.242 1.000 0.980 43 LEU B C 1
ATOM 2799 O O . LEU B 2 43 ? -14.853 9.350 -3.157 1.000 0.980 43 LEU B O 1
ATOM 2815 N N . GLY B 2 44 ? -14.717 7.120 -3.347 1.000 0.980 44 GLY B N 1
ATOM 2816 C CA . GLY B 2 44 ? -13.258 7.042 -3.269 1.000 0.980 44 GLY B CA 1
ATOM 2817 C C . GLY B 2 44 ? -12.714 6.814 -1.853 1.000 0.980 44 GLY B C 1
ATOM 2818 O O . GLY B 2 44 ? -11.544 6.446 -1.705 1.000 0.980 44 GLY B O 1
ATOM 2822 N N . GLY B 2 45 ? -13.543 6.982 -0.815 1.000 0.980 45 GLY B N 1
ATOM 2823 C CA . GLY B 2 45 ? -13.202 6.695 0.579 1.000 0.980 45 GLY B CA 1
ATOM 2824 C C . GLY B 2 45 ? -11.985 7.473 1.093 1.000 0.980 45 GLY B C 1
ATOM 2825 O O . GLY B 2 45 ? -11.668 8.562 0.605 1.000 0.980 45 GLY B O 1
ATOM 2829 N N . VAL B 2 46 ? -11.281 6.902 2.078 1.000 0.970 46 VAL B N 1
ATOM 2830 C CA . VAL B 2 46 ? -10.128 7.543 2.742 1.000 0.970 46 VAL B CA 1
ATOM 2831 C C . VAL B 2 46 ? -9.039 7.924 1.740 1.000 0.970 46 VAL B C 1
ATOM 2832 O O . VAL B 2 46 ? -8.591 9.064 1.743 1.000 0.970 46 VAL B O 1
ATOM 2845 N N . CYS B 2 47 ? -8.629 7.006 0.861 1.000 0.970 47 CYS B N 1
ATOM 2846 C CA . CYS B 2 47 ? -7.458 7.208 0.004 1.000 0.970 47 CYS B CA 1
ATOM 2847 C C . CYS B 2 47 ? -7.594 8.417 -0.936 1.000 0.970 47 CYS B C 1
ATOM 2848 O O . CYS B 2 47 ? -6.644 9.187 -1.077 1.000 0.970 47 CYS B O 1
ATOM 2855 N N . LEU B 2 48 ? -8.773 8.614 -1.536 1.000 0.970 48 LEU B N 1
ATOM 2856 C CA . LEU B 2 48 ? -9.022 9.739 -2.439 1.000 0.970 48 LEU B CA 1
ATOM 2857 C C . LEU B 2 48 ? -9.292 11.048 -1.695 1.000 0.970 48 LEU B C 1
ATOM 2858 O O . LEU B 2 48 ? -8.808 12.085 -2.130 1.000 0.970 48 LEU B O 1
ATOM 2874 N N . ASN B 2 49 ? -10.053 11.012 -0.596 1.000 0.970 49 ASN B N 1
ATOM 2875 C CA . ASN B 2 49 ? -10.596 12.233 0.004 1.000 0.970 49 ASN B CA 1
ATOM 2876 C C . ASN B 2 49 ? -9.719 12.815 1.124 1.000 0.970 49 ASN B C 1
ATOM 2877 O O . ASN B 2 49 ? -9.605 14.033 1.231 1.000 0.970 49 ASN B O 1
ATOM 2888 N N . VAL B 2 50 ? -9.092 11.974 1.957 1.000 0.970 50 VAL B N 1
ATOM 2889 C CA . VAL B 2 50 ? -8.376 12.402 3.185 1.000 0.970 50 VAL B CA 1
ATOM 2890 C C . VAL B 2 50 ? -7.129 11.556 3.490 1.000 0.970 50 VAL B C 1
ATOM 2891 O O . VAL B 2 50 ? -6.691 11.459 4.635 1.000 0.970 50 VAL B O 1
ATOM 2904 N N . GLY B 2 51 ? -6.576 10.893 2.476 1.000 0.970 51 GLY B N 1
ATOM 2905 C CA . GLY B 2 51 ? -5.506 9.908 2.618 1.000 0.970 51 GLY B CA 1
ATOM 2906 C C . GLY B 2 51 ? -4.435 10.084 1.552 1.000 0.970 51 GLY B C 1
ATOM 2907 O O . GLY B 2 51 ? -3.840 11.154 1.448 1.000 0.970 51 GLY B O 1
ATOM 2911 N N . CYS B 2 52 ? -4.211 9.033 0.760 1.000 0.940 52 CYS B N 1
ATOM 2912 C CA . CYS B 2 52 ? -3.137 8.939 -0.227 1.000 0.940 52 CYS B CA 1
ATOM 2913 C C . CYS B 2 52 ? -3.048 10.166 -1.149 1.000 0.940 52 CYS B C 1
ATOM 2914 O O . CYS B 2 52 ? -1.998 10.785 -1.261 1.000 0.940 52 CYS B O 1
ATOM 2921 N N . ILE B 2 53 ? -4.142 10.525 -1.824 1.000 0.980 53 ILE B N 1
ATOM 2922 C CA . ILE B 2 53 ? -4.114 11.575 -2.847 1.000 0.980 53 ILE B CA 1
ATOM 2923 C C . ILE B 2 53 ? -3.829 12.954 -2.228 1.000 0.980 53 ILE B C 1
ATOM 2924 O O . ILE B 2 53 ? -2.878 13.605 -2.672 1.000 0.980 53 ILE B O 1
ATOM 2940 N N . PRO B 2 54 ? -4.571 13.414 -1.197 1.000 0.990 54 PRO B N 1
ATOM 2941 C CA . PRO B 2 54 ? -4.274 14.685 -0.548 1.000 0.990 54 PRO B CA 1
ATOM 2942 C C . PRO B 2 54 ? -2.868 14.749 0.051 1.000 0.990 54 PRO B C 1
ATOM 2943 O O . PRO B 2 54 ? -2.224 15.790 -0.073 1.000 0.990 54 PRO B O 1
ATOM 2954 N N . SER B 2 55 ? -2.386 13.675 0.695 1.000 0.980 55 SER B N 1
ATOM 2955 C CA . SER B 2 55 ? -1.057 13.692 1.312 1.000 0.980 55 SER B CA 1
ATOM 2956 C C . SER B 2 55 ? 0.040 13.774 0.262 1.000 0.980 55 SER B C 1
ATOM 2957 O O . SER B 2 55 ? 0.919 14.617 0.387 1.000 0.980 55 SER B O 1
ATOM 2965 N N . LYS B 2 56 ? -0.054 13.007 -0.831 1.000 0.980 56 LYS B N 1
ATOM 2966 C CA . LYS B 2 56 ? 0.948 13.030 -1.909 1.000 0.980 56 LYS B CA 1
ATOM 2967 C C . LYS B 2 56 ? 0.965 14.370 -2.638 1.000 0.980 56 LYS B C 1
ATOM 2968 O O . LYS B 2 56 ? 2.035 14.870 -2.973 1.000 0.980 56 LYS B O 1
ATOM 2987 N N . ALA B 2 57 ? -0.197 14.995 -2.826 1.000 0.980 57 ALA B N 1
ATOM 2988 C CA . ALA B 2 57 ? -0.266 16.357 -3.340 1.000 0.980 57 ALA B CA 1
ATOM 2989 C C . ALA B 2 57 ? 0.429 17.355 -2.393 1.000 0.980 57 ALA B C 1
ATOM 2990 O O . ALA B 2 57 ? 1.281 18.119 -2.844 1.000 0.980 57 ALA B O 1
ATOM 2997 N N . LEU B 2 58 ? 0.129 17.320 -1.089 1.000 0.980 58 LEU B N 1
ATOM 2998 C CA . LEU B 2 58 ? 0.745 18.223 -0.111 1.000 0.980 58 LEU B CA 1
ATOM 2999 C C . LEU B 2 58 ? 2.268 18.022 -0.008 1.000 0.980 58 LEU B C 1
ATOM 3000 O O . LEU B 2 58 ? 3.004 19.004 -0.054 1.000 0.980 58 LEU B O 1
ATOM 3016 N N . ILE B 2 59 ? 2.737 16.770 0.045 1.000 0.980 59 ILE B N 1
ATOM 3017 C CA . ILE B 2 59 ? 4.166 16.402 0.041 1.000 0.980 59 ILE B CA 1
ATOM 3018 C C . ILE B 2 59 ? 4.857 16.955 -1.209 1.000 0.980 59 ILE B C 1
ATOM 3019 O O . ILE B 2 59 ? 5.892 17.604 -1.105 1.000 0.980 59 ILE B O 1
ATOM 3035 N N . ASN B 2 60 ? 4.263 16.774 -2.393 1.000 0.980 60 ASN B N 1
ATOM 3036 C CA . ASN B 2 60 ? 4.854 17.256 -3.640 1.000 0.980 60 ASN B CA 1
ATOM 3037 C C . ASN B 2 60 ? 4.912 18.794 -3.719 1.000 0.980 60 ASN B C 1
ATOM 3038 O O . ASN B 2 60 ? 5.860 19.351 -4.271 1.000 0.980 60 ASN B O 1
ATOM 3049 N N . ALA B 2 61 ? 3.925 19.501 -3.157 1.000 0.980 61 ALA B N 1
ATOM 3050 C CA . ALA B 2 61 ? 3.994 20.956 -3.010 1.000 0.980 61 ALA B CA 1
ATOM 3051 C C . ALA B 2 61 ? 5.104 21.376 -2.026 1.000 0.980 61 ALA B C 1
ATOM 3052 O O . ALA B 2 61 ? 5.824 22.334 -2.312 1.000 0.980 61 ALA B O 1
ATOM 3059 N N . GLY B 2 62 ? 5.285 20.623 -0.933 1.000 0.970 62 GLY B N 1
ATOM 3060 C CA . GLY B 2 62 ? 6.383 20.794 0.021 1.000 0.970 62 GLY B CA 1
ATOM 3061 C C . GLY B 2 62 ? 7.754 20.635 -0.640 1.000 0.970 62 GLY B C 1
ATOM 3062 O O . GLY B 2 62 ? 8.565 21.553 -0.576 1.000 0.970 62 GLY B O 1
ATOM 3066 N N . HIS B 2 63 ? 7.986 19.539 -1.371 1.000 0.960 63 HIS B N 1
ATOM 3067 C CA . HIS B 2 63 ? 9.226 19.329 -2.134 1.000 0.960 63 HIS B CA 1
ATOM 3068 C C . HIS B 2 63 ? 9.495 20.448 -3.145 1.000 0.960 63 HIS B C 1
ATOM 3069 O O . HIS B 2 63 ? 10.628 20.895 -3.286 1.000 0.960 63 HIS B O 1
ATOM 3083 N N . ARG B 2 64 ? 8.471 20.937 -3.860 1.000 0.960 64 ARG B N 1
ATOM 3084 C CA . ARG B 2 64 ? 8.669 22.047 -4.807 1.000 0.960 64 ARG B CA 1
ATOM 3085 C C . ARG B 2 64 ? 9.107 23.334 -4.120 1.000 0.960 64 ARG B C 1
ATOM 3086 O O . ARG B 2 64 ? 9.949 24.037 -4.672 1.000 0.960 64 ARG B O 1
ATOM 3107 N N . TYR B 2 65 ? 8.527 23.652 -2.965 1.000 0.970 65 TYR B N 1
ATOM 3108 C CA . TYR B 2 65 ? 8.925 24.825 -2.191 1.000 0.970 65 TYR B CA 1
ATOM 3109 C C . TYR B 2 65 ? 10.357 24.679 -1.664 1.000 0.970 65 TYR B C 1
ATOM 3110 O O . TYR B 2 65 ? 11.146 25.613 -1.775 1.000 0.970 65 TYR B O 1
ATOM 3128 N N . GLU B 2 66 ? 10.709 23.494 -1.168 1.000 0.940 66 GLU B N 1
ATOM 3129 C CA . GLU B 2 66 ? 12.050 23.209 -0.672 1.000 0.940 66 GLU B CA 1
ATOM 3130 C C . GLU B 2 66 ? 13.115 23.258 -1.771 1.000 0.940 66 GLU B C 1
ATOM 3131 O O . GLU B 2 66 ? 14.105 23.970 -1.612 1.000 0.940 66 GLU B O 1
ATOM 3143 N N . ASN B 2 67 ? 12.891 22.587 -2.904 1.000 0.930 67 ASN B N 1
ATOM 3144 C CA . ASN B 2 67 ? 13.825 22.585 -4.032 1.000 0.930 67 ASN B CA 1
ATOM 3145 C C . ASN B 2 67 ? 14.044 23.996 -4.582 1.000 0.930 67 ASN B C 1
ATOM 3146 O O . ASN B 2 67 ? 15.167 24.361 -4.918 1.000 0.930 67 ASN B O 1
ATOM 3157 N N . ALA B 2 68 ? 12.987 24.814 -4.640 1.000 0.940 68 ALA B N 1
ATOM 3158 C CA . ALA B 2 68 ? 13.107 26.208 -5.055 1.000 0.940 68 ALA B CA 1
ATOM 3159 C C . ALA B 2 68 ? 14.005 27.026 -4.116 1.000 0.940 68 ALA B C 1
ATOM 3160 O O . ALA B 2 68 ? 14.575 28.015 -4.554 1.000 0.940 68 ALA B O 1
ATOM 3167 N N . LYS B 2 69 ? 14.124 26.633 -2.845 1.000 0.930 69 LYS B N 1
ATOM 3168 C CA . LYS B 2 69 ? 14.889 27.339 -1.813 1.000 0.930 69 LYS B CA 1
ATOM 3169 C C . LYS B 2 69 ? 16.328 26.841 -1.655 1.000 0.930 69 LYS B C 1
ATOM 3170 O O . LYS B 2 69 ? 17.142 27.590 -1.131 1.000 0.930 69 LYS B O 1
ATOM 3189 N N . HIS B 2 70 ? 16.610 25.600 -2.061 1.000 0.920 70 HIS B N 1
ATOM 3190 C CA . HIS B 2 70 ? 17.866 24.899 -1.772 1.000 0.920 70 HIS B CA 1
ATOM 3191 C C . HIS B 2 70 ? 18.434 24.212 -3.026 1.000 0.920 70 HIS B C 1
ATOM 3192 O O . HIS B 2 70 ? 18.500 22.989 -3.097 1.000 0.920 70 HIS B O 1
ATOM 3206 N N . SER B 2 71 ? 18.813 24.999 -4.035 1.000 0.920 71 SER B N 1
ATOM 3207 C CA . SER B 2 71 ? 19.493 24.513 -5.254 1.000 0.920 71 SER B CA 1
ATOM 3208 C C . SER B 2 71 ? 20.849 25.206 -5.474 1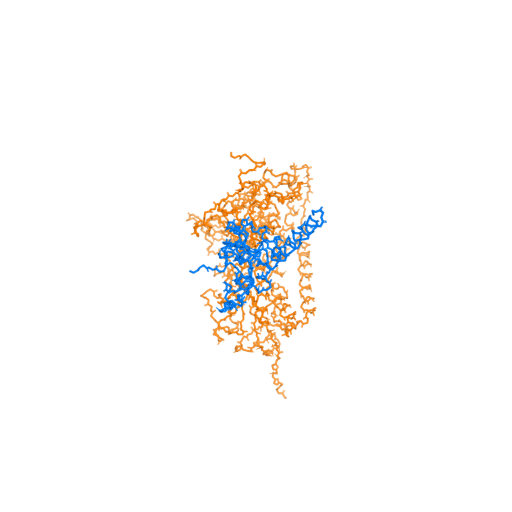.000 0.920 71 SER B C 1
ATOM 3209 O O . SER B 2 71 ? 21.368 25.272 -6.594 1.000 0.920 71 SER B O 1
ATOM 3217 N N . ASP B 2 72 ? 21.419 25.771 -4.408 1.000 0.920 72 ASP B N 1
ATOM 3218 C CA . ASP B 2 72 ? 22.607 26.626 -4.462 1.000 0.920 72 ASP B CA 1
ATOM 3219 C C . ASP B 2 72 ? 23.874 25.862 -4.860 1.000 0.920 72 ASP B C 1
ATOM 3220 O O . ASP B 2 72 ? 24.738 26.394 -5.554 1.000 0.920 72 ASP B O 1
ATOM 3229 N N . ASP B 2 73 ? 23.979 24.595 -4.465 1.000 0.910 73 ASP B N 1
ATOM 3230 C CA . ASP B 2 73 ? 25.067 23.690 -4.843 1.000 0.910 73 ASP B CA 1
ATOM 3231 C C . ASP B 2 73 ? 25.076 23.350 -6.341 1.000 0.910 73 ASP B C 1
ATOM 3232 O O . ASP B 2 73 ? 26.132 23.067 -6.908 1.000 0.910 73 ASP B O 1
ATOM 3241 N N . MET B 2 74 ? 23.925 23.472 -7.006 1.000 0.940 74 MET B N 1
ATOM 3242 C CA . MET B 2 74 ? 23.796 23.426 -8.465 1.000 0.940 74 MET B CA 1
ATOM 3243 C C . MET B 2 74 ? 23.955 24.810 -9.126 1.000 0.940 74 MET B C 1
ATOM 3244 O O . MET B 2 74 ? 23.819 24.932 -10.345 1.000 0.940 74 MET B O 1
ATOM 3258 N N . GLY B 2 75 ? 24.252 25.859 -8.351 1.000 0.950 75 GLY B N 1
ATOM 3259 C CA . GLY B 2 75 ? 24.438 27.230 -8.833 1.000 0.950 75 GLY B CA 1
ATOM 3260 C C . GLY B 2 75 ? 23.138 28.005 -9.064 1.000 0.950 75 GLY B C 1
ATOM 3261 O O . GLY B 2 75 ? 23.153 29.013 -9.772 1.000 0.950 75 GLY B O 1
ATOM 3265 N N . ILE B 2 76 ? 22.017 27.545 -8.500 1.000 0.940 76 ILE B N 1
ATOM 3266 C CA . ILE B 2 76 ? 20.710 28.196 -8.619 1.000 0.940 76 ILE B CA 1
ATOM 3267 C C . ILE B 2 76 ? 20.350 28.823 -7.273 1.000 0.940 76 ILE B C 1
ATOM 3268 O O . ILE B 2 76 ? 19.919 28.137 -6.351 1.000 0.940 76 ILE B O 1
ATOM 3284 N N . THR B 2 77 ? 20.476 30.144 -7.186 1.000 0.940 77 THR B N 1
ATOM 3285 C CA . THR B 2 77 ? 20.062 30.915 -6.009 1.000 0.940 77 THR B CA 1
ATOM 3286 C C . THR B 2 77 ? 18.711 31.569 -6.273 1.000 0.940 77 THR B C 1
ATOM 3287 O O . THR B 2 77 ? 18.549 32.309 -7.246 1.000 0.940 77 THR B O 1
ATOM 3298 N N . ALA B 2 78 ? 17.735 31.304 -5.405 1.000 0.940 78 ALA B N 1
ATOM 3299 C CA . ALA B 2 78 ? 16.411 31.911 -5.470 1.000 0.940 78 ALA B CA 1
ATOM 3300 C C . ALA B 2 78 ? 16.169 32.820 -4.262 1.000 0.940 78 ALA B C 1
ATOM 3301 O O . ALA B 2 78 ? 16.213 32.392 -3.110 1.000 0.940 78 ALA B O 1
ATOM 3308 N N . GLU B 2 79 ? 15.857 34.083 -4.531 1.000 0.920 79 GLU B N 1
ATOM 3309 C CA . GLU B 2 79 ? 15.532 35.061 -3.497 1.000 0.920 79 GLU B CA 1
ATOM 3310 C C . GLU B 2 79 ? 14.013 35.186 -3.325 1.000 0.920 79 GLU B C 1
ATOM 3311 O O . GLU B 2 79 ? 13.258 35.162 -4.297 1.000 0.920 79 GLU B O 1
ATOM 3323 N N . ASN B 2 80 ? 13.553 35.372 -2.083 1.000 0.940 80 ASN B N 1
ATOM 3324 C CA . ASN B 2 80 ? 12.142 35.615 -1.746 1.000 0.940 80 ASN B CA 1
ATOM 3325 C C . ASN B 2 80 ? 11.161 34.529 -2.231 1.000 0.940 80 ASN B C 1
ATOM 3326 O O . ASN B 2 80 ? 10.059 34.825 -2.700 1.000 0.940 80 ASN B O 1
ATOM 3337 N N . VAL B 2 81 ? 11.532 33.256 -2.075 1.000 0.960 81 VAL B N 1
ATOM 3338 C CA . VAL B 2 81 ? 10.627 32.132 -2.351 1.000 0.960 81 VAL B CA 1
ATOM 3339 C C . VAL B 2 81 ? 9.477 32.123 -1.340 1.000 0.960 81 VAL B C 1
ATOM 3340 O O . VAL B 2 81 ? 9.678 32.000 -0.129 1.000 0.960 81 VAL B O 1
ATOM 3353 N N . THR B 2 82 ? 8.250 32.219 -1.846 1.000 0.960 82 THR B N 1
ATOM 3354 C CA . THR B 2 82 ? 7.021 32.279 -1.042 1.000 0.960 82 THR B CA 1
ATOM 3355 C C . THR B 2 82 ? 6.066 31.147 -1.396 1.000 0.960 82 THR B C 1
ATOM 3356 O O . THR B 2 82 ? 6.154 30.540 -2.463 1.000 0.960 82 THR B O 1
ATOM 3367 N N . VAL B 2 83 ? 5.144 30.862 -0.479 1.000 0.970 83 VAL B N 1
ATOM 3368 C CA . VAL B 2 83 ? 4.093 29.861 -0.652 1.000 0.970 83 VAL B CA 1
ATOM 3369 C C . VAL B 2 83 ? 2.740 30.477 -0.306 1.000 0.970 83 VAL B C 1
ATOM 3370 O O . VAL B 2 83 ? 2.514 30.949 0.804 1.000 0.970 83 VAL B O 1
ATOM 3383 N N . ASP B 2 84 ? 1.831 30.471 -1.278 1.000 0.980 84 ASP B N 1
ATOM 3384 C CA . ASP B 2 84 ? 0.416 30.771 -1.060 1.000 0.980 84 ASP B CA 1
ATOM 3385 C C . ASP B 2 84 ? -0.287 29.468 -0.671 1.000 0.980 84 ASP B C 1
ATOM 3386 O O . ASP B 2 84 ? -0.666 28.660 -1.524 1.000 0.980 84 ASP B O 1
ATOM 3395 N N . PHE B 2 85 ? -0.410 29.230 0.636 1.000 0.980 85 PHE B N 1
ATOM 3396 C CA . PHE B 2 85 ? -0.960 27.973 1.140 1.000 0.980 85 PHE B CA 1
ATOM 3397 C C . PHE B 2 85 ? -2.446 27.790 0.800 1.000 0.980 85 PHE B C 1
ATOM 3398 O O . PHE B 2 85 ? -2.905 26.657 0.654 1.000 0.980 85 PHE B O 1
ATOM 3415 N N . THR B 2 86 ? -3.184 28.881 0.563 1.000 0.980 86 THR B N 1
ATOM 3416 C CA . THR B 2 86 ? -4.569 28.804 0.077 1.000 0.980 86 THR B CA 1
ATOM 3417 C C . THR B 2 86 ? -4.595 28.180 -1.314 1.000 0.980 86 THR B C 1
ATOM 3418 O O . THR B 2 86 ? -5.319 27.211 -1.541 1.000 0.980 86 THR B O 1
ATOM 3429 N N . LYS B 2 87 ? -3.723 28.637 -2.223 1.000 0.980 87 LYS B N 1
ATOM 3430 C CA . LYS B 2 87 ? -3.585 28.027 -3.556 1.000 0.980 87 LYS B CA 1
ATOM 3431 C C . LYS B 2 87 ? -3.104 26.579 -3.511 1.000 0.980 87 LYS B C 1
ATOM 3432 O O . LYS B 2 87 ? -3.526 25.778 -4.345 1.000 0.980 87 LYS B O 1
ATOM 3451 N N . VAL B 2 88 ? -2.249 26.215 -2.550 1.000 0.980 88 VAL B N 1
ATOM 3452 C CA . VAL B 2 88 ? -1.849 24.809 -2.335 1.000 0.980 88 VAL B CA 1
ATOM 3453 C C . VAL B 2 88 ? -3.072 23.955 -1.988 1.000 0.980 88 VAL B C 1
ATOM 3454 O O . VAL B 2 88 ? -3.275 22.899 -2.595 1.000 0.980 88 VAL B O 1
ATOM 3467 N N . GLN B 2 89 ? -3.918 24.426 -1.066 1.000 0.990 89 GLN B N 1
ATOM 3468 C CA . GLN B 2 89 ? -5.151 23.738 -0.678 1.000 0.990 89 GLN B CA 1
ATOM 3469 C C . GLN B 2 89 ? -6.163 23.655 -1.833 1.000 0.990 89 GLN B C 1
ATOM 3470 O O . GLN B 2 89 ? -6.734 22.587 -2.061 1.000 0.990 89 GLN B O 1
ATOM 3484 N N . GLU B 2 90 ? -6.337 24.727 -2.613 1.000 0.980 90 GLU B N 1
ATOM 3485 C CA . GLU B 2 90 ? -7.204 24.754 -3.802 1.000 0.980 90 GLU B CA 1
ATOM 3486 C C . GLU B 2 90 ? -6.739 23.768 -4.884 1.000 0.980 90 GLU B C 1
ATOM 3487 O O . GLU B 2 90 ? -7.539 22.985 -5.408 1.000 0.980 90 GLU B O 1
ATOM 3499 N N . TRP B 2 91 ? -5.437 23.749 -5.199 1.000 0.980 91 TRP B N 1
ATOM 3500 C CA . TRP B 2 91 ? -4.876 22.797 -6.158 1.000 0.980 91 TRP B CA 1
ATOM 3501 C C . TRP B 2 91 ? -5.075 21.359 -5.681 1.000 0.980 91 TRP B C 1
ATOM 3502 O O . TRP B 2 91 ? -5.595 20.535 -6.436 1.000 0.980 91 TRP B O 1
ATOM 3523 N N . LYS B 2 92 ? -4.750 21.061 -4.419 1.000 0.980 92 LYS B N 1
ATOM 3524 C CA . LYS B 2 92 ? -4.976 19.738 -3.827 1.000 0.980 92 LYS B CA 1
ATOM 3525 C C . LYS B 2 92 ? -6.450 19.326 -3.914 1.000 0.980 92 LYS B C 1
ATOM 3526 O O . LYS B 2 92 ? -6.741 18.209 -4.341 1.000 0.980 92 LYS B O 1
ATOM 3545 N N . ALA B 2 93 ? -7.381 20.222 -3.575 1.000 0.980 93 ALA B N 1
ATOM 3546 C CA . ALA B 2 93 ? -8.817 19.968 -3.686 1.000 0.980 93 ALA B CA 1
ATOM 3547 C C . ALA B 2 93 ? -9.239 19.669 -5.135 1.000 0.980 93 ALA B C 1
ATOM 3548 O O . ALA B 2 93 ? -10.053 18.776 -5.368 1.000 0.980 93 ALA B O 1
ATOM 3555 N N . SER B 2 94 ? -8.645 20.342 -6.126 1.000 0.980 94 SER B N 1
ATOM 3556 C CA . SER B 2 94 ? -8.907 20.061 -7.544 1.000 0.980 94 SER B CA 1
ATOM 3557 C C . SER B 2 94 ? -8.479 18.648 -7.965 1.000 0.980 94 SER B C 1
ATOM 3558 O O . SER B 2 94 ? -9.200 17.987 -8.717 1.000 0.980 94 SER B O 1
ATOM 3566 N N . VAL B 2 95 ? -7.348 18.154 -7.442 1.000 0.980 95 VAL B N 1
ATOM 3567 C CA . VAL B 2 95 ? -6.853 16.793 -7.707 1.000 0.980 95 VAL B CA 1
ATOM 3568 C C . VAL B 2 95 ? -7.819 15.760 -7.124 1.000 0.980 95 VAL B C 1
ATOM 3569 O O . VAL B 2 95 ? -8.231 14.840 -7.833 1.000 0.980 95 VAL B O 1
ATOM 3582 N N . VAL B 2 96 ? -8.235 15.948 -5.867 1.000 0.980 96 VAL B N 1
ATOM 3583 C CA . VAL B 2 96 ? -9.219 15.089 -5.184 1.000 0.980 96 VAL B CA 1
ATOM 3584 C C . VAL B 2 96 ? -10.545 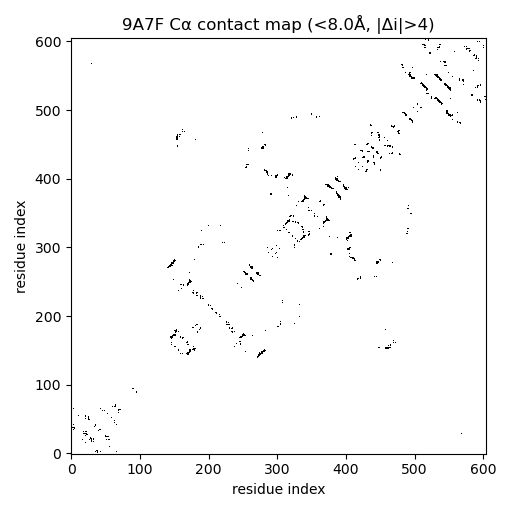15.069 -5.944 1.000 0.980 96 VAL B C 1
ATOM 3585 O O . VAL B 2 96 ? -11.014 14.000 -6.326 1.000 0.980 96 VAL B O 1
ATOM 3598 N N . ASN B 2 97 ? -11.111 16.242 -6.249 1.000 0.980 97 ASN B N 1
ATOM 3599 C CA . ASN B 2 97 ? -12.393 16.366 -6.948 1.000 0.980 97 ASN B CA 1
ATOM 3600 C C . ASN B 2 97 ? -12.377 15.683 -8.324 1.000 0.980 97 ASN B C 1
ATOM 3601 O O . ASN B 2 97 ? -13.349 15.022 -8.695 1.000 0.980 97 ASN B O 1
ATOM 3612 N N . LYS B 2 98 ? -11.269 15.793 -9.073 1.000 0.970 98 LYS B N 1
ATOM 3613 C CA . LYS B 2 98 ? -11.111 15.122 -10.371 1.000 0.970 98 LYS B CA 1
ATOM 3614 C C . LYS B 2 98 ? -11.141 13.599 -10.234 1.000 0.970 98 LYS B C 1
ATOM 3615 O O . LYS B 2 98 ? -11.805 12.935 -11.029 1.000 0.970 98 LYS B O 1
ATOM 3634 N N . LEU B 2 99 ? -10.450 13.043 -9.238 1.000 0.980 99 LEU B N 1
ATOM 3635 C CA . LEU B 2 99 ? -10.405 11.596 -9.014 1.000 0.980 99 LEU B CA 1
ATOM 3636 C C . LEU B 2 99 ? -11.722 11.056 -8.438 1.000 0.980 99 LEU B C 1
ATOM 3637 O O . LEU B 2 99 ? -12.205 10.032 -8.918 1.000 0.980 99 LEU B O 1
ATOM 3653 N N . THR B 2 100 ? -12.353 11.757 -7.492 1.000 0.970 100 THR B N 1
ATOM 3654 C CA . THR B 2 100 ? -13.672 11.387 -6.943 1.000 0.970 100 THR B CA 1
ATOM 3655 C C . THR B 2 100 ? -14.753 11.415 -8.025 1.000 0.970 100 THR B C 1
ATOM 3656 O O . THR B 2 100 ? -15.543 10.475 -8.138 1.000 0.970 100 THR B O 1
ATOM 3667 N N . GLY B 2 101 ? -14.745 12.433 -8.896 1.000 0.970 101 GLY B N 1
ATOM 3668 C CA . GLY B 2 101 ? -15.594 12.467 -10.090 1.000 0.970 101 GLY B CA 1
ATOM 3669 C C . GLY B 2 101 ? -15.294 11.324 -11.068 1.000 0.970 101 GLY B C 1
ATOM 3670 O O . GLY B 2 101 ? -16.216 10.753 -11.650 1.000 0.970 101 GLY B O 1
ATOM 3674 N N . GLY B 2 102 ? -14.021 10.935 -11.201 1.000 0.980 102 GLY B N 1
ATOM 3675 C CA . GLY B 2 102 ? -13.597 9.756 -11.957 1.000 0.980 102 GLY B CA 1
ATOM 3676 C C . GLY B 2 102 ? -14.208 8.457 -11.422 1.000 0.980 102 GLY B C 1
ATOM 3677 O O . GLY B 2 102 ? -14.792 7.706 -12.198 1.000 0.980 102 GLY B O 1
ATOM 3681 N N . VAL B 2 103 ? -14.158 8.219 -10.106 1.000 0.980 103 VAL B N 1
ATOM 3682 C CA . VAL B 2 103 ? -14.782 7.043 -9.465 1.000 0.980 103 VAL B CA 1
ATOM 3683 C C . VAL B 2 103 ? -16.296 7.024 -9.686 1.000 0.980 103 VAL B C 1
ATOM 3684 O O . VAL B 2 103 ? -16.843 5.986 -10.059 1.000 0.980 103 VAL B O 1
ATOM 3697 N N . ALA B 2 104 ? -16.975 8.167 -9.542 1.000 0.980 104 ALA B N 1
ATOM 3698 C CA . ALA B 2 104 ? -18.404 8.278 -9.847 1.000 0.980 104 ALA B CA 1
ATOM 3699 C C . ALA B 2 104 ? -18.709 7.919 -11.314 1.000 0.980 104 ALA B C 1
ATOM 3700 O O . ALA B 2 104 ? -19.649 7.175 -11.600 1.000 0.980 104 ALA B O 1
ATOM 3707 N N . GLY B 2 105 ? -17.882 8.408 -12.245 1.000 0.980 105 GLY B N 1
ATOM 3708 C CA . GLY B 2 105 ? -17.968 8.080 -13.666 1.000 0.980 105 GLY B CA 1
ATOM 3709 C C . GLY B 2 105 ? -17.747 6.593 -13.952 1.000 0.980 105 GLY B C 1
ATOM 3710 O O . GLY B 2 105 ? -18.486 6.018 -14.746 1.000 0.980 105 GLY B O 1
ATOM 3714 N N . LEU B 2 106 ? -16.786 5.954 -13.277 1.000 0.980 106 LEU B N 1
ATOM 3715 C CA . LEU B 2 106 ? -16.503 4.522 -13.410 1.000 0.980 106 LEU B CA 1
ATOM 3716 C C . LEU B 2 106 ? -17.658 3.652 -12.891 1.000 0.980 106 LEU B C 1
ATOM 3717 O O . LEU B 2 106 ? -18.066 2.722 -13.585 1.000 0.980 106 LEU B O 1
ATOM 3733 N N . LEU B 2 107 ? -18.219 3.963 -11.716 1.000 0.990 107 LEU B N 1
ATOM 3734 C CA . LEU B 2 107 ? -19.371 3.243 -11.152 1.000 0.990 107 LEU B CA 1
ATOM 3735 C C . LEU B 2 107 ? -20.597 3.355 -12.066 1.000 0.990 107 LEU B C 1
ATOM 3736 O O . LEU B 2 107 ? -21.172 2.344 -12.471 1.000 0.990 107 LEU B O 1
ATOM 3752 N N . LYS B 2 108 ? -20.929 4.580 -12.493 1.000 0.980 108 LYS B N 1
ATOM 3753 C CA . LYS B 2 108 ? -22.014 4.832 -13.451 1.000 0.980 108 LYS B CA 1
ATOM 3754 C C . LYS B 2 108 ? -21.770 4.126 -14.788 1.000 0.980 108 LYS B C 1
ATOM 3755 O O . LYS B 2 108 ? -22.698 3.561 -15.361 1.000 0.980 108 LYS B O 1
ATOM 3774 N N . GLY B 2 109 ? -20.527 4.129 -15.273 1.000 0.980 109 GLY B N 1
ATOM 3775 C CA . GLY B 2 109 ? -20.119 3.468 -16.515 1.000 0.980 109 GLY B CA 1
ATOM 3776 C C . GLY B 2 109 ? -20.296 1.947 -16.496 1.000 0.980 109 GLY B C 1
ATOM 3777 O O . GLY B 2 109 ? -20.529 1.359 -17.548 1.000 0.980 109 GLY B O 1
ATOM 3781 N N . ASN B 2 110 ? -20.266 1.325 -15.313 1.000 0.990 110 ASN B N 1
ATOM 3782 C CA . ASN B 2 110 ? -20.532 -0.104 -15.119 1.000 0.990 110 ASN B CA 1
ATOM 3783 C C . ASN B 2 110 ? -21.962 -0.388 -14.623 1.000 0.990 110 ASN B C 1
ATOM 3784 O O . ASN B 2 110 ? -22.262 -1.523 -14.274 1.000 0.990 110 ASN B O 1
ATOM 3795 N N . LYS B 2 111 ? -22.854 0.617 -14.621 1.000 0.980 111 LYS B N 1
ATOM 3796 C CA . LYS B 2 111 ? -24.251 0.507 -14.157 1.000 0.980 111 LYS B CA 1
ATOM 3797 C C . LYS B 2 111 ? -24.382 0.031 -12.705 1.000 0.980 111 LYS B C 1
ATOM 3798 O O . LYS B 2 111 ? -25.318 -0.688 -12.373 1.000 0.980 111 LYS B O 1
ATOM 3817 N N . VAL B 2 112 ? -23.443 0.431 -11.854 1.000 0.990 112 VAL B N 1
ATOM 3818 C CA . VAL B 2 112 ? -23.543 0.199 -10.413 1.000 0.990 112 VAL B CA 1
ATOM 3819 C C . VAL B 2 112 ? -24.484 1.236 -9.813 1.000 0.990 112 VAL B C 1
ATOM 3820 O O . VAL B 2 112 ? -24.300 2.438 -10.028 1.000 0.990 112 VAL B O 1
ATOM 3833 N N . ASP B 2 113 ? -25.460 0.777 -9.035 1.000 0.980 113 ASP B N 1
ATOM 3834 C CA . ASP B 2 113 ? -26.357 1.656 -8.293 1.000 0.980 113 ASP B CA 1
ATOM 3835 C C . ASP B 2 113 ? -25.616 2.222 -7.078 1.000 0.980 113 ASP B C 1
ATOM 3836 O O . ASP B 2 113 ? -25.126 1.475 -6.233 1.000 0.980 113 ASP B O 1
ATOM 3845 N N . VAL B 2 114 ? -25.511 3.548 -6.987 1.000 0.980 114 VAL B N 1
ATOM 3846 C CA . VAL B 2 114 ? -24.847 4.224 -5.865 1.000 0.980 114 VAL B CA 1
ATOM 3847 C C . VAL B 2 114 ? -25.901 4.790 -4.931 1.000 0.980 114 VAL B C 1
ATOM 3848 O O . VAL B 2 114 ? -26.675 5.665 -5.318 1.000 0.980 114 VAL B O 1
ATOM 3861 N N . VAL B 2 115 ? -25.891 4.321 -3.689 1.000 0.970 115 VAL B N 1
ATOM 3862 C CA . VAL B 2 115 ? -26.813 4.746 -2.639 1.000 0.970 115 VAL B CA 1
ATOM 3863 C C . VAL B 2 115 ? -26.016 5.486 -1.574 1.000 0.970 115 VAL B C 1
ATOM 3864 O O . VAL B 2 115 ? -25.039 4.964 -1.035 1.000 0.970 115 VAL B O 1
ATOM 3877 N N . LYS B 2 116 ? -26.422 6.721 -1.276 1.000 0.970 116 LYS B N 1
ATOM 3878 C CA . LYS B 2 116 ? -25.824 7.493 -0.190 1.000 0.970 116 LYS B CA 1
ATOM 3879 C C . LYS B 2 116 ? -26.514 7.136 1.122 1.000 0.970 116 LYS B C 1
ATOM 3880 O O . LYS B 2 116 ? -27.730 7.254 1.206 1.000 0.970 116 LYS B O 1
ATOM 3899 N N . GLY B 2 117 ? -25.746 6.735 2.125 1.000 0.970 117 GLY B N 1
ATOM 3900 C CA . GLY B 2 117 ? -26.274 6.429 3.452 1.000 0.970 117 GLY B CA 1
ATOM 3901 C C . GLY B 2 117 ? -25.378 5.491 4.247 1.000 0.970 117 GLY B C 1
ATOM 3902 O O . GLY B 2 117 ? -24.394 4.955 3.738 1.000 0.970 117 GLY B O 1
ATOM 3906 N N . GLU B 2 118 ? -25.718 5.306 5.513 1.000 0.970 118 GLU B N 1
ATOM 3907 C CA . GLU B 2 118 ? -25.057 4.383 6.424 1.000 0.970 118 GLU B CA 1
ATOM 3908 C C . GLU B 2 118 ? -25.789 3.040 6.440 1.000 0.970 118 GLU B C 1
ATOM 3909 O O . GLU B 2 118 ? -26.999 2.982 6.647 1.000 0.970 118 GLU B O 1
ATOM 3921 N N . ALA B 2 119 ? -25.052 1.964 6.171 1.000 0.980 119 ALA B N 1
ATOM 3922 C CA . ALA B 2 119 ? -25.570 0.604 6.133 1.000 0.980 119 ALA B CA 1
ATOM 3923 C C . ALA B 2 119 ? -25.505 -0.060 7.514 1.000 0.980 119 ALA B C 1
ATOM 3924 O O . ALA B 2 119 ? -24.478 0.011 8.187 1.000 0.980 119 ALA B O 1
ATOM 3931 N N . TYR B 2 120 ? -26.564 -0.783 7.869 1.000 0.980 120 TYR B N 1
ATOM 3932 C CA . TYR B 2 120 ? -26.652 -1.619 9.062 1.000 0.980 120 TYR B CA 1
ATOM 3933 C C . TYR B 2 120 ? -27.231 -2.991 8.706 1.000 0.980 120 TYR B C 1
ATOM 3934 O O . TYR B 2 120 ? -28.337 -3.068 8.165 1.000 0.980 120 TYR B O 1
ATOM 3952 N N . PHE B 2 121 ? -26.511 -4.075 8.999 1.000 0.980 121 PHE B N 1
ATOM 3953 C CA . PHE B 2 121 ? -27.030 -5.428 8.800 1.000 0.980 121 PHE B CA 1
ATOM 3954 C C . PHE B 2 121 ? -28.169 -5.711 9.783 1.000 0.980 121 PHE B C 1
ATOM 3955 O O . PHE B 2 121 ? -27.980 -5.666 10.996 1.000 0.980 121 PHE B O 1
ATOM 3972 N N . VAL B 2 122 ? -29.355 -6.014 9.253 1.000 0.960 122 VAL B N 1
ATOM 3973 C CA . VAL B 2 122 ? -30.511 -6.450 10.054 1.000 0.960 122 VAL B CA 1
ATOM 3974 C C . VAL B 2 122 ? -30.457 -7.964 10.259 1.000 0.960 122 VAL B C 1
ATOM 3975 O O . VAL B 2 122 ? -30.775 -8.457 11.339 1.000 0.960 122 VAL B O 1
ATOM 3988 N N . ASP B 2 123 ? -30.020 -8.688 9.229 1.000 0.960 123 ASP B N 1
ATOM 3989 C CA . ASP B 2 123 ? -29.784 -10.129 9.221 1.000 0.960 123 ASP B CA 1
ATOM 3990 C C . ASP B 2 123 ? -28.720 -10.483 8.154 1.000 0.960 123 ASP B C 1
ATOM 3991 O O . ASP B 2 123 ? -28.076 -9.603 7.579 1.000 0.960 123 ASP B O 1
ATOM 4000 N N . SER B 2 124 ? -28.508 -11.774 7.881 1.000 0.970 124 SER B N 1
ATOM 4001 C CA . SER B 2 124 ? -27.511 -12.269 6.917 1.000 0.970 124 SER B CA 1
ATOM 4002 C C . SER B 2 124 ? -27.818 -11.981 5.439 1.000 0.970 124 SER B C 1
ATOM 4003 O O . SER B 2 124 ? -27.001 -12.296 4.573 1.000 0.970 124 SER B O 1
ATOM 4011 N N . ASN B 2 125 ? -28.990 -11.433 5.118 1.000 0.980 125 ASN B N 1
ATOM 4012 C CA . ASN B 2 125 ? -29.503 -11.237 3.760 1.000 0.980 125 ASN B CA 1
ATOM 4013 C C . ASN B 2 125 ? -30.146 -9.860 3.537 1.000 0.980 125 ASN B C 1
ATOM 4014 O O . ASN B 2 125 ? -30.554 -9.553 2.412 1.000 0.980 125 ASN B O 1
ATOM 4025 N N . SER B 2 126 ? -30.247 -9.030 4.577 1.000 0.970 126 SER B N 1
ATOM 4026 C CA . SER B 2 126 ? -30.828 -7.697 4.498 1.000 0.970 126 SER B CA 1
ATOM 4027 C C . SER B 2 126 ? -30.044 -6.649 5.294 1.000 0.970 126 SER B C 1
ATOM 4028 O O . SER B 2 126 ? -29.545 -6.879 6.398 1.000 0.970 126 SER B O 1
ATOM 4036 N N . VAL B 2 127 ? -29.931 -5.462 4.702 1.000 0.970 127 VAL B N 1
ATOM 4037 C CA . VAL B 2 127 ? -29.276 -4.285 5.276 1.000 0.970 127 VAL B CA 1
ATOM 4038 C C . VAL B 2 127 ? -30.247 -3.116 5.226 1.000 0.970 127 VAL B C 1
ATOM 4039 O O . VAL B 2 127 ? -30.889 -2.866 4.206 1.000 0.970 127 VAL B O 1
ATOM 4052 N N . ARG B 2 128 ? -30.329 -2.360 6.317 1.000 0.960 128 ARG B N 1
ATOM 4053 C CA . ARG B 2 128 ? -31.018 -1.073 6.357 1.000 0.960 128 ARG B CA 1
ATOM 4054 C C . ARG B 2 128 ? -30.016 0.027 6.037 1.000 0.960 128 ARG B C 1
ATOM 4055 O O . ARG B 2 128 ? -28.985 0.122 6.693 1.000 0.960 128 ARG B O 1
ATOM 4076 N N . VAL B 2 129 ? -30.312 0.844 5.034 1.000 0.960 129 VAL B N 1
ATOM 4077 C CA . VAL B 2 129 ? -29.513 2.016 4.667 1.000 0.960 129 VAL B CA 1
ATOM 4078 C C . VAL B 2 129 ? -30.242 3.262 5.144 1.000 0.960 129 VAL B C 1
ATOM 4079 O O . VAL B 2 129 ? -31.419 3.439 4.833 1.000 0.960 129 VAL B O 1
ATOM 4092 N N . MET B 2 130 ? -29.560 4.097 5.921 1.000 0.940 130 MET B N 1
ATOM 4093 C CA . MET B 2 130 ? -30.135 5.277 6.568 1.000 0.940 130 MET B CA 1
ATOM 4094 C C . MET B 2 130 ? -29.387 6.540 6.154 1.000 0.940 130 MET B C 1
ATOM 4095 O O . MET B 2 130 ? -28.161 6.546 6.051 1.000 0.940 130 MET B O 1
ATOM 4109 N N . ASP B 2 131 ? -30.123 7.622 5.947 1.000 0.870 131 ASP B N 1
ATOM 4110 C CA . ASP B 2 131 ? -29.581 8.974 5.864 1.000 0.870 131 ASP B CA 1
ATOM 4111 C C . ASP B 2 131 ? -30.307 9.891 6.864 1.000 0.870 131 ASP B C 1
ATOM 4112 O O . ASP B 2 131 ? -31.055 9.423 7.721 1.000 0.870 131 ASP B O 1
ATOM 4121 N N . GLU B 2 132 ? -30.076 11.204 6.795 1.000 0.860 132 GLU B N 1
ATOM 4122 C CA . GLU B 2 132 ? -30.697 12.166 7.719 1.000 0.860 132 GLU B CA 1
ATOM 4123 C C . GLU B 2 132 ? -32.239 12.203 7.641 1.000 0.860 132 GLU B C 1
ATOM 4124 O O . GLU B 2 132 ? -32.883 12.649 8.589 1.000 0.860 132 GLU B O 1
ATOM 4136 N N . ASN B 2 133 ? -32.849 11.758 6.533 1.000 0.860 133 ASN B N 1
ATOM 4137 C CA . ASN B 2 133 ? -34.274 11.971 6.247 1.000 0.860 133 ASN B CA 1
ATOM 4138 C C . ASN B 2 133 ? -35.069 10.680 6.025 1.000 0.860 133 ASN B C 1
ATOM 4139 O O . ASN B 2 133 ? -36.302 10.705 6.038 1.000 0.860 133 ASN B O 1
ATOM 4150 N N . SER B 2 134 ? -34.395 9.568 5.755 1.000 0.850 134 SER B N 1
ATOM 4151 C CA . SER B 2 134 ? -35.022 8.352 5.261 1.000 0.850 134 SER B CA 1
ATOM 4152 C C . SER B 2 134 ? -34.260 7.097 5.669 1.000 0.850 134 SER B C 1
ATOM 4153 O O . SER B 2 134 ? -33.075 7.117 6.001 1.000 0.850 134 SER B O 1
ATOM 4161 N N . ALA B 2 135 ? -34.978 5.979 5.642 1.000 0.910 135 ALA B N 1
ATOM 4162 C CA . ALA B 2 135 ? -34.408 4.652 5.757 1.000 0.910 135 ALA B CA 1
ATOM 4163 C C . ALA B 2 135 ? -35.011 3.780 4.658 1.000 0.910 135 ALA B C 1
ATOM 4164 O O . ALA B 2 135 ? -36.206 3.882 4.391 1.000 0.910 135 ALA B O 1
ATOM 4171 N N . GLN B 2 136 ? -34.181 2.944 4.045 1.000 0.930 136 GLN B N 1
ATOM 4172 C CA . GLN B 2 136 ? -34.574 1.999 3.006 1.000 0.930 136 GLN B CA 1
ATOM 4173 C C . GLN B 2 136 ? -33.896 0.659 3.277 1.000 0.930 136 GLN B C 1
ATOM 4174 O O . GLN B 2 136 ? -32.697 0.610 3.558 1.000 0.930 136 GLN B O 1
ATOM 4188 N N . THR B 2 137 ? -34.636 -0.436 3.166 1.000 0.960 137 THR B N 1
ATOM 4189 C CA . THR B 2 137 ? -34.069 -1.783 3.269 1.000 0.960 137 THR B CA 1
ATOM 4190 C C . THR B 2 137 ? -33.637 -2.303 1.902 1.000 0.960 137 THR B C 1
ATOM 4191 O O . THR B 2 137 ? -34.365 -2.205 0.915 1.000 0.960 137 THR B O 1
ATOM 4202 N N . TYR B 2 138 ? -32.464 -2.923 1.859 1.000 0.970 138 TYR B N 1
ATOM 4203 C CA . TYR B 2 138 ? -31.945 -3.634 0.700 1.000 0.970 138 TYR B CA 1
ATOM 4204 C C . TYR B 2 138 ? -31.771 -5.107 1.049 1.000 0.970 138 TYR B C 1
ATOM 4205 O O . TYR B 2 138 ? -31.160 -5.440 2.066 1.000 0.970 138 TYR B O 1
ATOM 4223 N N . THR B 2 139 ? -32.290 -5.987 0.201 1.000 0.980 139 THR B N 1
ATOM 4224 C CA . THR B 2 139 ? -32.053 -7.432 0.273 1.000 0.980 139 THR B CA 1
ATOM 4225 C C . THR B 2 139 ? -31.031 -7.832 -0.777 1.000 0.980 139 THR B C 1
ATOM 4226 O O . THR B 2 139 ? -31.028 -7.316 -1.898 1.000 0.980 139 THR B O 1
ATOM 4237 N N . PHE B 2 140 ? -30.141 -8.751 -0.414 1.000 0.990 140 PHE B N 1
ATOM 4238 C CA . PHE B 2 140 ? -29.023 -9.143 -1.262 1.000 0.990 140 PHE B CA 1
ATOM 4239 C C . PHE B 2 140 ? -28.817 -10.653 -1.287 1.000 0.990 140 PHE B C 1
ATOM 4240 O O . PHE B 2 140 ? -29.091 -11.364 -0.316 1.000 0.990 140 PHE B O 1
ATOM 4257 N N . LYS B 2 141 ? -28.277 -11.151 -2.403 1.000 0.990 141 LYS B N 1
ATOM 4258 C CA . LYS B 2 141 ? -27.789 -12.534 -2.470 1.000 0.990 141 LYS B CA 1
ATOM 4259 C C . LYS B 2 141 ? -26.425 -12.630 -1.802 1.000 0.990 141 LYS B C 1
ATOM 4260 O O . LYS B 2 141 ? -26.231 -13.513 -0.976 1.000 0.990 141 LYS B O 1
ATOM 4279 N N . ASN B 2 142 ? -25.531 -11.687 -2.100 1.000 0.990 142 ASN B N 1
ATOM 4280 C CA . ASN B 2 142 ? -24.193 -11.593 -1.521 1.000 0.990 142 ASN B CA 1
ATOM 4281 C C . ASN B 2 142 ? -23.896 -10.175 -1.018 1.000 0.990 142 ASN B C 1
ATOM 4282 O O . ASN B 2 142 ? -24.441 -9.199 -1.536 1.000 0.990 142 ASN B O 1
ATOM 4293 N N . ALA B 2 143 ? -23.003 -10.051 -0.038 1.000 0.990 143 ALA B N 1
ATOM 4294 C CA . ALA B 2 143 ? -22.522 -8.764 0.449 1.000 0.990 143 ALA B CA 1
ATOM 4295 C C . ALA B 2 143 ? -20.994 -8.722 0.557 1.000 0.990 143 ALA B C 1
ATOM 4296 O O . ALA B 2 143 ? -20.365 -9.715 0.911 1.000 0.990 143 ALA B O 1
ATOM 4303 N N . ILE B 2 144 ? -20.402 -7.556 0.289 1.000 0.990 144 ILE B N 1
ATOM 4304 C CA . ILE B 2 144 ? -18.974 -7.276 0.482 1.000 0.990 144 ILE B CA 1
ATOM 4305 C C . ILE B 2 144 ? -18.833 -6.080 1.425 1.000 0.990 144 ILE B C 1
ATOM 4306 O O . ILE B 2 144 ? -19.237 -4.961 1.100 1.000 0.990 144 ILE B O 1
ATOM 4322 N N . ILE B 2 145 ? -18.229 -6.304 2.588 1.000 0.990 145 ILE B N 1
ATOM 4323 C CA . ILE B 2 145 ? -17.959 -5.275 3.591 1.000 0.990 145 ILE B CA 1
ATOM 4324 C C . ILE B 2 145 ? -16.583 -4.661 3.301 1.000 0.990 145 ILE B C 1
ATOM 4325 O O . ILE B 2 145 ? -15.559 -5.339 3.337 1.000 0.990 145 ILE B O 1
ATOM 4341 N N . ALA B 2 146 ? -16.555 -3.365 3.003 1.000 0.990 146 ALA B N 1
ATOM 4342 C CA . ALA B 2 146 ? -15.360 -2.600 2.643 1.000 0.990 146 ALA B CA 1
ATOM 4343 C C . ALA B 2 146 ? -15.331 -1.240 3.371 1.000 0.990 146 ALA B C 1
ATOM 4344 O O . ALA B 2 146 ? -14.950 -0.211 2.806 1.000 0.990 146 ALA B O 1
ATOM 4351 N N . THR B 2 147 ? -15.747 -1.230 4.640 1.000 0.990 147 THR B N 1
ATOM 4352 C CA . THR B 2 147 ? -15.986 -0.031 5.470 1.000 0.990 147 THR B CA 1
ATOM 4353 C C . THR B 2 147 ? -14.717 0.714 5.896 1.000 0.990 147 THR B C 1
ATOM 4354 O O . THR B 2 147 ? -14.789 1.826 6.429 1.000 0.990 147 THR B O 1
ATOM 4365 N N . GLY B 2 148 ? -13.542 0.140 5.637 1.000 0.980 148 GLY B N 1
ATOM 4366 C CA . GLY B 2 148 ? -12.254 0.780 5.879 1.000 0.980 148 GLY B CA 1
ATOM 4367 C C . GLY B 2 148 ? -11.922 0.945 7.365 1.000 0.980 148 GLY B C 1
ATOM 4368 O O . GLY B 2 148 ? -12.426 0.229 8.224 1.000 0.980 148 GLY B O 1
ATOM 4372 N N . SER B 2 149 ? -11.053 1.906 7.672 1.000 0.980 149 SER B N 1
ATOM 4373 C CA . SER B 2 149 ? -10.589 2.198 9.033 1.000 0.980 149 SER B CA 1
ATOM 4374 C C . SER B 2 149 ? -10.695 3.685 9.375 1.000 0.980 149 SER B C 1
ATOM 4375 O O . SER B 2 149 ? -10.785 4.536 8.483 1.000 0.980 149 SER B O 1
ATOM 4383 N N . ARG B 2 150 ? -10.604 4.027 10.663 1.000 0.970 150 ARG B N 1
ATOM 4384 C CA . ARG B 2 150 ? -10.554 5.407 11.179 1.000 0.970 150 ARG B CA 1
ATOM 4385 C C . ARG B 2 150 ? -9.359 5.632 12.118 1.000 0.970 150 ARG B C 1
ATOM 4386 O O . ARG B 2 150 ? -8.892 4.663 12.713 1.000 0.970 150 ARG B O 1
ATOM 4407 N N . PRO B 2 151 ? -8.840 6.868 12.257 1.000 0.970 151 PRO B N 1
ATOM 4408 C CA . PRO B 2 151 ? -7.788 7.185 13.229 1.000 0.970 151 PRO B CA 1
ATOM 4409 C C . PRO B 2 151 ? -8.173 6.805 14.665 1.000 0.970 151 PRO B C 1
ATOM 4410 O O . PRO B 2 151 ? -9.344 6.884 15.033 1.000 0.970 151 PRO B O 1
ATOM 4421 N N . ILE B 2 152 ? -7.187 6.403 15.469 1.000 0.960 152 ILE B N 1
ATOM 4422 C CA . ILE B 2 152 ? -7.380 6.116 16.896 1.000 0.960 152 ILE B CA 1
ATOM 4423 C C . ILE B 2 152 ? -7.247 7.413 17.697 1.000 0.960 152 ILE B C 1
ATOM 4424 O O . ILE B 2 152 ? -6.171 8.010 17.737 1.000 0.960 152 ILE B O 1
ATOM 4440 N N . GLU B 2 153 ? -8.326 7.806 18.370 1.000 0.960 153 GLU B N 1
ATOM 4441 C CA . GLU B 2 153 ? -8.313 8.890 19.351 1.000 0.960 153 GLU B CA 1
ATOM 4442 C C . GLU B 2 153 ? -7.756 8.387 20.690 1.000 0.960 153 GLU B C 1
ATOM 4443 O O . GLU B 2 153 ? -8.171 7.338 21.192 1.000 0.960 153 GLU B O 1
ATOM 4455 N N . LEU B 2 154 ? -6.806 9.121 21.273 1.000 0.940 154 LEU B N 1
ATOM 4456 C CA . LEU B 2 154 ? -6.228 8.780 22.573 1.000 0.940 154 LEU B CA 1
ATOM 4457 C C . LEU B 2 154 ? -6.989 9.497 23.704 1.000 0.940 154 LEU B C 1
ATOM 4458 O O . LEU B 2 154 ? -7.318 10.672 23.547 1.000 0.940 154 LEU B O 1
ATOM 4474 N N . PRO B 2 155 ? -7.188 8.872 24.886 1.000 0.950 155 PRO B N 1
ATOM 4475 C CA . PRO B 2 155 ? -7.950 9.473 25.991 1.000 0.950 155 PRO B CA 1
ATOM 4476 C C . PRO B 2 155 ? -7.445 10.851 26.446 1.000 0.950 155 PRO B C 1
ATOM 4477 O O . PRO B 2 155 ? -8.250 11.707 26.811 1.000 0.950 155 PRO B O 1
ATOM 4488 N N . ASN B 2 156 ? -6.126 11.062 26.385 1.000 0.940 156 ASN B N 1
ATOM 4489 C CA . ASN B 2 156 ? -5.457 12.301 26.797 1.000 0.940 156 ASN B CA 1
ATOM 4490 C C . ASN B 2 156 ? -5.166 13.254 25.623 1.000 0.940 156 ASN B C 1
ATOM 4491 O O . ASN B 2 156 ? -4.547 14.293 25.828 1.000 0.940 156 ASN B O 1
ATOM 4502 N N . PHE B 2 157 ? -5.580 12.890 24.406 1.000 0.970 157 PHE B N 1
ATOM 4503 C CA . PHE B 2 157 ? -5.427 13.680 23.182 1.000 0.970 157 PHE B CA 1
ATOM 4504 C C . PHE B 2 157 ? -6.705 13.560 22.346 1.000 0.970 157 PHE B C 1
ATOM 4505 O O . PHE B 2 157 ? -6.683 13.077 21.211 1.000 0.970 157 PHE B O 1
ATOM 4522 N N . LYS B 2 158 ? -7.834 13.952 22.948 1.000 0.970 158 LYS B N 1
ATOM 4523 C CA . LYS B 2 158 ? -9.111 14.035 22.235 1.000 0.970 158 LYS B CA 1
ATOM 4524 C C . LYS B 2 158 ? -8.990 15.037 21.103 1.000 0.970 158 LYS B C 1
ATOM 4525 O O . LYS B 2 158 ? -8.417 16.105 21.302 1.000 0.970 158 LYS B O 1
ATOM 4544 N N . TYR B 2 159 ? -9.522 14.691 19.941 1.000 0.970 159 TYR B N 1
ATOM 4545 C CA . TYR B 2 159 ? -9.441 15.557 18.784 1.000 0.970 159 TYR B CA 1
ATOM 4546 C C . TYR B 2 159 ? -10.202 16.862 19.018 1.000 0.970 159 TYR B C 1
ATOM 4547 O O . TYR B 2 159 ? -11.276 16.887 19.622 1.000 0.970 159 TYR B O 1
ATOM 4565 N N . SER B 2 160 ? -9.635 17.949 18.511 1.000 0.970 160 SER B N 1
ATOM 4566 C CA . SER B 2 160 ? -10.160 19.306 18.622 1.000 0.970 160 SER B CA 1
ATOM 4567 C C . SER B 2 160 ? -9.714 20.140 17.419 1.000 0.970 160 SER B C 1
ATOM 4568 O O . SER B 2 160 ? -9.186 19.605 16.440 1.000 0.970 160 SER B O 1
ATOM 4576 N N . GLU B 2 161 ? -9.914 21.458 17.462 1.000 0.950 161 GLU B N 1
ATOM 4577 C CA . GLU B 2 161 ? -9.378 22.344 16.423 1.000 0.950 161 GLU B CA 1
ATOM 4578 C C . GLU B 2 161 ? -7.843 22.360 16.396 1.000 0.950 161 GLU B C 1
ATOM 4579 O O . GLU B 2 161 ? -7.266 22.624 15.341 1.000 0.950 161 GLU B O 1
ATOM 4591 N N . ARG B 2 162 ? -7.179 22.057 17.525 1.000 0.980 162 ARG B N 1
ATOM 4592 C CA . ARG B 2 162 ? -5.711 22.052 17.626 1.000 0.980 162 ARG B CA 1
ATOM 4593 C C . ARG B 2 162 ? -5.089 20.676 17.854 1.000 0.980 162 ARG B C 1
ATOM 4594 O O . ARG B 2 162 ? -3.910 20.482 17.547 1.000 0.980 162 ARG B O 1
ATOM 4615 N N . VAL B 2 163 ? -5.872 19.716 18.340 1.000 0.980 163 VAL B N 1
ATOM 4616 C CA . VAL B 2 163 ? -5.485 18.306 18.448 1.000 0.980 163 VAL B CA 1
ATOM 4617 C C . VAL B 2 163 ? -6.008 17.565 17.223 1.000 0.980 163 VAL B C 1
ATOM 4618 O O . VAL B 2 163 ? -7.186 17.238 17.109 1.000 0.980 163 VAL B O 1
ATOM 4631 N N . LEU B 2 164 ? -5.123 17.320 16.266 1.000 0.980 164 LEU B N 1
ATOM 4632 C CA . LEU B 2 164 ? -5.472 16.900 14.919 1.000 0.980 164 LEU B CA 1
ATOM 4633 C C . LEU B 2 164 ? -5.305 15.394 14.722 1.000 0.980 164 LEU B C 1
ATOM 4634 O O . LEU B 2 164 ? -4.371 14.766 15.219 1.000 0.980 164 LEU B O 1
ATOM 4650 N N . ASN B 2 165 ? -6.155 14.830 13.872 1.000 0.980 165 ASN B N 1
ATOM 4651 C CA . ASN B 2 165 ? -5.847 13.604 13.141 1.000 0.980 165 ASN B CA 1
ATOM 4652 C C . ASN B 2 165 ? -5.262 13.947 11.758 1.000 0.980 165 ASN B C 1
ATOM 4653 O O . ASN B 2 165 ? -5.147 15.113 11.376 1.000 0.980 165 ASN B O 1
ATOM 4664 N N . SER B 2 166 ? -4.944 12.924 10.963 1.000 0.980 166 SER B N 1
ATOM 4665 C CA . SER B 2 166 ? -4.455 13.112 9.588 1.000 0.980 166 SER B CA 1
ATOM 4666 C C . SER B 2 166 ? -5.401 13.922 8.693 1.000 0.980 166 SER B C 1
ATOM 4667 O O . SER B 2 166 ? -4.927 14.669 7.845 1.000 0.980 166 SER B O 1
ATOM 4675 N N . THR B 2 167 ? -6.722 13.836 8.889 1.000 0.980 167 THR B N 1
ATOM 4676 C CA . THR B 2 167 ? -7.698 14.647 8.139 1.000 0.980 167 THR B CA 1
ATOM 4677 C C . THR B 2 167 ? -7.586 16.129 8.495 1.000 0.980 167 THR B C 1
ATOM 4678 O O . THR B 2 167 ? -7.523 16.962 7.594 1.000 0.980 167 THR B O 1
ATOM 4689 N N . GLY B 2 168 ? -7.493 16.452 9.787 1.000 0.980 168 GLY B N 1
ATOM 4690 C CA . GLY B 2 168 ? -7.285 17.820 10.266 1.000 0.980 168 GLY B CA 1
ATOM 4691 C C . GLY B 2 168 ? -5.957 18.402 9.784 1.000 0.980 168 GLY B C 1
ATOM 4692 O O . GLY B 2 168 ? -5.939 19.491 9.217 1.000 0.980 168 GLY B O 1
ATOM 4696 N N . ALA B 2 169 ? -4.866 17.636 9.902 1.000 0.980 169 ALA B N 1
ATOM 4697 C CA . ALA B 2 169 ? -3.555 18.051 9.406 1.000 0.980 169 ALA B CA 1
ATOM 4698 C C . ALA B 2 169 ? -3.550 18.273 7.891 1.000 0.980 169 ALA B C 1
ATOM 4699 O O . ALA B 2 169 ? -2.922 19.202 7.414 1.000 0.980 169 ALA B O 1
ATOM 4706 N N . LEU B 2 170 ? -4.294 17.487 7.110 1.000 0.980 170 LEU B N 1
ATOM 4707 C CA . LEU B 2 170 ? -4.428 17.755 5.681 1.000 0.980 170 LEU B CA 1
ATOM 4708 C C . LEU B 2 170 ? -5.236 19.038 5.405 1.000 0.980 170 LEU B C 1
ATOM 4709 O O . LEU B 2 170 ? -4.998 19.681 4.386 1.000 0.980 170 LEU B O 1
ATOM 4725 N N . ALA B 2 171 ? -6.173 19.437 6.264 1.000 0.980 171 ALA B N 1
ATOM 4726 C CA . ALA B 2 171 ? -7.118 20.533 6.023 1.000 0.980 171 ALA B CA 1
ATOM 4727 C C . ALA B 2 171 ? -6.729 21.889 6.650 1.000 0.980 171 ALA B C 1
ATOM 4728 O O . ALA B 2 171 ? -7.543 22.816 6.629 1.000 0.980 171 ALA B O 1
ATOM 4735 N N . LEU B 2 172 ? -5.510 22.032 7.189 1.000 0.980 172 LEU B N 1
ATOM 4736 C CA . LEU B 2 172 ? -5.048 23.301 7.764 1.000 0.980 172 LEU B CA 1
ATOM 4737 C C . LEU B 2 172 ? -5.129 24.450 6.748 1.000 0.980 172 LEU B C 1
ATOM 4738 O O . LEU B 2 172 ? -4.782 24.294 5.579 1.000 0.980 172 LEU B O 1
ATOM 4754 N N . LYS B 2 173 ? -5.578 25.624 7.196 1.000 0.960 173 LYS B N 1
ATOM 4755 C CA . LYS B 2 173 ? -5.757 26.806 6.332 1.000 0.960 173 LYS B CA 1
ATOM 4756 C C . LYS B 2 173 ? -4.468 27.592 6.108 1.000 0.960 173 LYS B C 1
ATOM 4757 O O . LYS B 2 173 ? -4.361 28.328 5.134 1.000 0.960 173 LYS B O 1
ATOM 4776 N N . GLU B 2 174 ? -3.497 27.420 6.993 1.000 0.970 174 GLU B N 1
ATOM 4777 C CA . GLU B 2 174 ? -2.200 28.088 6.966 1.000 0.970 174 GLU B CA 1
ATOM 4778 C C . GLU B 2 174 ? -1.093 27.115 7.374 1.000 0.970 174 GLU B C 1
ATOM 4779 O O . GLU B 2 174 ? -1.361 26.051 7.938 1.000 0.970 174 GLU B O 1
ATOM 4791 N N . ILE B 2 175 ? 0.151 27.475 7.058 1.000 0.980 175 ILE B N 1
ATOM 4792 C CA . ILE B 2 175 ? 1.325 26.702 7.463 1.000 0.980 175 ILE B CA 1
ATOM 4793 C C . ILE B 2 175 ? 1.592 27.017 8.937 1.000 0.980 175 ILE B C 1
ATOM 4794 O O . ILE B 2 175 ? 1.852 28.181 9.253 1.000 0.980 175 ILE B O 1
ATOM 4810 N N . PRO B 2 176 ? 1.546 26.022 9.838 1.000 0.980 176 PRO B N 1
ATOM 4811 C CA . PRO B 2 176 ? 1.899 26.249 11.227 1.000 0.980 176 PRO B CA 1
ATOM 4812 C C . PRO B 2 176 ? 3.382 26.607 11.339 1.000 0.980 176 PRO B C 1
ATOM 4813 O O . PRO B 2 176 ? 4.224 26.083 10.612 1.000 0.980 176 PRO B O 1
ATOM 4824 N N . LYS B 2 177 ? 3.720 27.477 12.283 1.000 0.990 177 LYS B N 1
ATOM 4825 C CA . LYS B 2 177 ? 5.099 27.742 12.695 1.000 0.990 177 LYS B CA 1
ATOM 4826 C C . LYS B 2 177 ? 5.698 26.530 13.376 1.000 0.990 177 LYS B C 1
ATOM 4827 O O . LYS B 2 177 ? 6.863 26.237 13.141 1.000 0.990 177 LYS B O 1
ATOM 4846 N N . LYS B 2 178 ? 4.916 25.834 14.205 1.000 0.990 178 LYS B N 1
ATOM 4847 C CA . LYS B 2 178 ? 5.396 24.675 14.962 1.000 0.990 178 LYS B CA 1
ATOM 4848 C C . LYS B 2 178 ? 4.343 23.578 15.074 1.000 0.990 178 LYS B C 1
ATOM 4849 O O . LYS B 2 178 ? 3.178 23.866 15.341 1.000 0.990 178 LYS B O 1
ATOM 4868 N N . LEU B 2 179 ? 4.753 22.325 14.882 1.000 0.990 179 LEU B N 1
ATOM 4869 C CA . LEU B 2 179 ? 3.890 21.142 14.883 1.000 0.990 179 LEU B CA 1
ATOM 4870 C C . LEU B 2 179 ? 4.540 20.003 15.677 1.000 0.990 179 LEU B C 1
ATOM 4871 O O . LEU B 2 179 ? 5.686 19.635 15.422 1.000 0.990 179 LEU B O 1
ATOM 4887 N N . VAL B 2 180 ? 3.781 19.397 16.590 1.000 0.990 180 VAL B N 1
ATOM 4888 C CA . VAL B 2 180 ? 4.175 18.148 17.261 1.000 0.990 180 VAL B CA 1
ATOM 4889 C C . VAL B 2 180 ? 3.452 16.983 16.598 1.000 0.990 180 VAL B C 1
ATOM 4890 O O . VAL B 2 180 ? 2.240 17.029 16.428 1.000 0.990 180 VAL B O 1
ATOM 4903 N N . VAL B 2 181 ? 4.165 15.922 16.240 1.000 0.990 181 VAL B N 1
ATOM 4904 C CA . VAL B 2 181 ? 3.595 14.691 15.682 1.000 0.990 181 VAL B CA 1
ATOM 4905 C C . VAL B 2 181 ? 3.799 13.563 16.681 1.000 0.990 181 VAL B C 1
ATOM 4906 O O . VAL B 2 181 ? 4.931 13.231 17.014 1.000 0.990 181 VAL B O 1
ATOM 4919 N N . ILE B 2 182 ? 2.712 12.951 17.143 1.000 0.980 182 ILE B N 1
ATOM 4920 C CA . ILE B 2 182 ? 2.737 11.777 18.019 1.000 0.980 182 ILE B CA 1
ATOM 4921 C C . ILE B 2 182 ? 2.508 10.529 17.160 1.000 0.980 182 ILE B C 1
ATOM 4922 O O . ILE B 2 182 ? 1.413 10.315 16.635 1.000 0.980 182 ILE B O 1
ATOM 4938 N N . GLY B 2 183 ? 3.539 9.694 17.043 1.000 0.970 183 GLY B N 1
ATOM 4939 C CA . GLY B 2 183 ? 3.585 8.505 16.194 1.000 0.970 183 GLY B CA 1
ATOM 4940 C C . GLY B 2 183 ? 4.338 8.765 14.890 1.000 0.970 183 GLY B C 1
ATOM 4941 O O . GLY B 2 183 ? 3.768 9.266 13.920 1.000 0.970 183 GLY B O 1
ATOM 4945 N N . GLY B 2 184 ? 5.602 8.355 14.851 1.000 0.970 184 GLY B N 1
ATOM 4946 C CA . GLY B 2 184 ? 6.509 8.372 13.703 1.000 0.970 184 GLY B CA 1
ATOM 4947 C C . GLY B 2 184 ? 6.301 7.203 12.735 1.000 0.970 184 GLY B C 1
ATOM 4948 O O . GLY B 2 184 ? 7.256 6.707 12.143 1.000 0.970 184 GLY B O 1
ATOM 4952 N N . GLY B 2 185 ? 5.059 6.740 12.567 1.000 0.970 185 GLY B N 1
ATOM 4953 C CA . GLY B 2 185 ? 4.683 5.858 11.462 1.000 0.970 185 GLY B CA 1
ATOM 4954 C C . GLY B 2 185 ? 4.623 6.617 10.132 1.000 0.970 185 GLY B C 1
ATOM 4955 O O . GLY B 2 185 ? 4.782 7.835 10.094 1.000 0.970 185 GLY B O 1
ATOM 4959 N N . TYR B 2 186 ? 4.320 5.920 9.031 1.000 0.960 186 TYR B N 1
ATOM 4960 C CA . TYR B 2 186 ? 4.351 6.526 7.692 1.000 0.960 186 TYR B CA 1
ATOM 4961 C C . TYR B 2 186 ? 3.508 7.804 7.568 1.000 0.960 186 TYR B C 1
ATOM 4962 O O . TYR B 2 186 ? 3.985 8.775 7.000 1.000 0.960 186 TYR B O 1
ATOM 4980 N N . ILE B 2 187 ? 2.295 7.848 8.139 1.000 0.970 187 ILE B N 1
ATOM 4981 C CA . ILE B 2 187 ? 1.432 9.042 8.083 1.000 0.970 187 ILE B CA 1
ATOM 4982 C C . ILE B 2 187 ? 2.086 10.217 8.815 1.000 0.970 187 ILE B C 1
ATOM 4983 O O . ILE B 2 187 ? 2.111 11.328 8.292 1.000 0.970 187 ILE B O 1
ATOM 4999 N N . GLY B 2 188 ? 2.594 9.973 10.025 1.000 0.980 188 GLY B N 1
ATOM 5000 C CA . GLY B 2 188 ? 3.218 11.006 10.846 1.000 0.980 188 GLY B CA 1
ATOM 5001 C C . GLY B 2 188 ? 4.493 11.539 10.205 1.000 0.980 188 GLY B C 1
ATOM 5002 O O . GLY B 2 188 ? 4.672 12.750 10.110 1.000 0.980 188 GLY B O 1
ATOM 5006 N N . THR B 2 189 ? 5.340 10.645 9.689 1.000 0.980 189 THR B N 1
ATOM 5007 C CA . THR B 2 189 ? 6.563 11.023 8.978 1.000 0.980 189 THR B CA 1
ATOM 5008 C C . THR B 2 189 ? 6.255 11.752 7.673 1.000 0.980 189 THR B C 1
ATOM 5009 O O . THR B 2 189 ? 6.836 12.803 7.439 1.000 0.980 189 THR B O 1
ATOM 5020 N N . GLU B 2 190 ? 5.328 11.267 6.843 1.000 0.980 190 GLU B N 1
ATOM 5021 C CA . GLU B 2 190 ? 4.955 11.918 5.577 1.000 0.980 190 GLU B CA 1
ATOM 5022 C C . GLU B 2 190 ? 4.393 13.328 5.801 1.000 0.980 190 GLU B C 1
ATOM 5023 O O . GLU B 2 190 ? 4.884 14.296 5.221 1.000 0.980 190 GLU B O 1
ATOM 5035 N N . LEU B 2 191 ? 3.375 13.460 6.661 1.000 0.990 191 LEU B N 1
ATOM 5036 C CA . LEU B 2 191 ? 2.735 14.753 6.913 1.000 0.990 191 LEU B CA 1
ATOM 5037 C C . LEU B 2 191 ? 3.664 15.706 7.666 1.000 0.990 191 LEU B C 1
ATOM 5038 O O . LEU B 2 191 ? 3.719 16.887 7.329 1.000 0.990 191 LEU B O 1
ATOM 5054 N N . GLY B 2 192 ? 4.420 15.200 8.643 1.000 0.980 192 GLY B N 1
ATOM 5055 C CA . GLY B 2 192 ? 5.433 15.979 9.346 1.000 0.980 192 GLY B CA 1
ATOM 5056 C C . GLY B 2 192 ? 6.482 16.532 8.382 1.000 0.980 192 GLY B C 1
ATOM 5057 O O . GLY B 2 192 ? 6.721 17.736 8.378 1.000 0.980 192 GLY B O 1
ATOM 5061 N N . THR B 2 193 ? 7.044 15.684 7.513 1.000 0.980 193 THR B N 1
ATOM 5062 C CA . THR B 2 193 ? 8.044 16.096 6.510 1.000 0.980 193 THR B CA 1
ATOM 5063 C C . THR B 2 193 ? 7.472 17.145 5.563 1.000 0.980 193 THR B C 1
ATOM 5064 O O . THR B 2 193 ? 8.100 18.176 5.359 1.000 0.980 193 THR B O 1
ATOM 5075 N N . ALA B 2 194 ? 6.245 16.958 5.064 1.000 0.980 194 ALA B N 1
ATOM 5076 C CA . ALA B 2 194 ? 5.607 17.946 4.194 1.000 0.980 194 ALA B CA 1
ATOM 5077 C C . ALA B 2 194 ? 5.546 19.343 4.841 1.000 0.980 194 ALA B C 1
ATOM 5078 O O . ALA B 2 194 ? 5.878 20.335 4.194 1.000 0.980 194 ALA B O 1
ATOM 5085 N N . TYR B 2 195 ? 5.169 19.431 6.121 1.000 0.990 195 TYR B N 1
ATOM 5086 C CA . TYR B 2 195 ? 5.156 20.696 6.862 1.000 0.990 195 TYR B CA 1
ATOM 5087 C C . TYR B 2 195 ? 6.557 21.234 7.162 1.000 0.990 195 TYR B C 1
ATOM 5088 O O . TYR B 2 195 ? 6.788 22.435 7.014 1.000 0.990 195 TYR B O 1
ATOM 5106 N N . ALA B 2 196 ? 7.510 20.365 7.510 1.000 0.990 196 ALA B N 1
ATOM 5107 C CA . ALA B 2 196 ? 8.905 20.760 7.690 1.000 0.990 196 ALA B CA 1
ATOM 5108 C C . ALA B 2 196 ? 9.481 21.396 6.416 1.000 0.990 196 ALA B C 1
ATOM 5109 O O . ALA B 2 196 ? 10.179 22.406 6.507 1.000 0.990 196 ALA B O 1
ATOM 5116 N N . ASN B 2 197 ? 9.118 20.880 5.237 1.000 0.980 197 ASN B N 1
ATOM 5117 C CA . ASN B 2 197 ? 9.527 21.436 3.945 1.000 0.980 197 ASN B CA 1
ATOM 5118 C C . ASN B 2 197 ? 8.945 22.833 3.722 1.000 0.980 197 ASN B C 1
ATOM 5119 O O . ASN B 2 197 ? 9.629 23.707 3.199 1.000 0.980 197 ASN B O 1
ATOM 5130 N N . PHE B 2 198 ? 7.712 23.084 4.177 1.000 0.980 198 PHE B N 1
ATOM 5131 C CA . PHE B 2 198 ? 7.107 24.422 4.177 1.000 0.980 198 PHE B CA 1
ATOM 5132 C C . PHE B 2 198 ? 7.703 25.383 5.223 1.000 0.980 198 PHE B C 1
ATOM 5133 O O . PHE B 2 198 ? 7.375 26.570 5.209 1.000 0.980 198 PHE B O 1
ATOM 5150 N N . GLY B 2 199 ? 8.598 24.908 6.094 1.000 0.970 199 GLY B N 1
ATOM 5151 C CA . GLY B 2 199 ? 9.298 25.708 7.100 1.000 0.970 199 GLY B CA 1
ATOM 5152 C C . GLY B 2 199 ? 8.749 25.586 8.521 1.000 0.970 199 GLY B C 1
ATOM 5153 O O . GLY B 2 199 ? 9.245 26.276 9.407 1.000 0.970 199 GLY B O 1
ATOM 5157 N N . THR B 2 200 ? 7.764 24.719 8.764 1.000 0.990 200 THR B N 1
ATOM 5158 C CA . THR B 2 200 ? 7.278 24.420 10.119 1.000 0.990 200 THR B CA 1
ATOM 5159 C C . THR B 2 200 ? 8.402 23.809 10.965 1.000 0.990 200 THR B C 1
ATOM 5160 O O . THR B 2 200 ? 9.066 22.873 10.524 1.000 0.990 200 THR B O 1
ATOM 5171 N N . GLU B 2 201 ? 8.608 24.291 12.190 1.000 0.990 201 GLU B N 1
ATOM 5172 C CA . GLU B 2 201 ? 9.387 23.581 13.210 1.000 0.990 201 GLU B CA 1
ATOM 5173 C C . GLU B 2 201 ? 8.646 22.298 13.613 1.000 0.990 201 GLU B C 1
ATOM 5174 O O . GLU B 2 201 ? 7.532 22.345 14.137 1.000 0.990 201 GLU B O 1
ATOM 5186 N N . LEU B 2 202 ? 9.251 21.140 13.372 1.000 0.990 202 LEU B N 1
ATOM 5187 C CA . LEU B 2 202 ? 8.627 19.838 13.576 1.000 0.990 202 LEU B CA 1
ATOM 5188 C C . LEU B 2 202 ? 9.254 19.108 14.761 1.000 0.990 202 LEU B C 1
ATOM 5189 O O . LEU B 2 202 ? 10.473 18.974 14.837 1.000 0.990 202 LEU B O 1
ATOM 5205 N N . VAL B 2 203 ? 8.419 18.540 15.627 1.000 0.990 203 VAL B N 1
ATOM 5206 C CA . VAL B 2 203 ? 8.857 17.622 16.685 1.000 0.990 203 VAL B CA 1
ATOM 5207 C C . VAL B 2 203 ? 8.110 16.300 16.551 1.000 0.990 203 VAL B C 1
ATOM 5208 O O . VAL B 2 203 ? 6.894 16.261 16.712 1.000 0.990 203 VAL B O 1
ATOM 5221 N N . ILE B 2 204 ? 8.816 15.205 16.269 1.000 0.990 204 ILE B N 1
ATOM 5222 C CA . ILE B 2 204 ? 8.232 13.858 16.193 1.000 0.990 204 ILE B CA 1
ATOM 5223 C C . ILE B 2 204 ? 8.493 13.118 17.504 1.000 0.990 204 ILE B C 1
ATOM 5224 O O . ILE B 2 204 ? 9.643 12.941 17.906 1.000 0.990 204 ILE B O 1
ATOM 5240 N N . LEU B 2 205 ? 7.425 12.646 18.140 1.000 0.980 205 LEU B N 1
ATOM 5241 C CA . LEU B 2 205 ? 7.449 11.797 19.325 1.000 0.980 205 LEU B CA 1
ATOM 5242 C C . LEU B 2 205 ? 7.054 10.372 18.920 1.000 0.980 205 LEU B C 1
ATOM 5243 O O . LEU B 2 205 ? 5.903 10.121 18.562 1.000 0.980 205 LEU B O 1
ATOM 5259 N N . GLU B 2 206 ? 8.005 9.443 18.966 1.000 0.970 206 GLU B N 1
ATOM 5260 C CA . GLU B 2 206 ? 7.805 8.023 18.666 1.000 0.970 206 GLU B CA 1
ATOM 5261 C C . GLU B 2 206 ? 8.058 7.181 19.923 1.000 0.970 206 GLU B C 1
ATOM 5262 O O . GLU B 2 206 ? 9.071 7.352 20.604 1.000 0.970 206 GLU B O 1
ATOM 5274 N N . GLY B 2 207 ? 7.132 6.271 20.233 1.000 0.960 207 GLY B N 1
ATOM 5275 C CA . GLY B 2 207 ? 7.232 5.390 21.397 1.000 0.960 207 GLY B CA 1
ATOM 5276 C C . GLY B 2 207 ? 8.227 4.247 21.196 1.000 0.960 207 GLY B C 1
ATOM 5277 O O . GLY B 2 207 ? 8.817 3.782 22.170 1.000 0.960 207 GLY B O 1
ATOM 5281 N N . GLY B 2 208 ? 8.428 3.815 19.948 1.000 0.940 208 GLY B N 1
ATOM 5282 C CA . GLY B 2 208 ? 9.435 2.832 19.554 1.000 0.940 208 GLY B CA 1
ATOM 5283 C C . GLY B 2 208 ? 10.864 3.375 19.560 1.000 0.940 208 GLY B C 1
ATOM 5284 O O . GLY B 2 208 ? 11.117 4.548 19.833 1.000 0.940 208 GLY B O 1
ATOM 5288 N N . ASP B 2 209 ? 11.821 2.507 19.242 1.000 0.940 209 ASP B N 1
ATOM 5289 C CA . ASP B 2 209 ? 13.249 2.828 19.208 1.000 0.940 209 ASP B CA 1
ATOM 5290 C C . ASP B 2 209 ? 13.670 3.618 17.958 1.000 0.940 209 ASP B C 1
ATOM 5291 O O . ASP B 2 209 ? 14.685 4.319 17.990 1.000 0.940 209 ASP B O 1
ATOM 5300 N N . GLU B 2 210 ? 12.868 3.555 16.895 1.000 0.950 210 GLU B N 1
ATOM 5301 C CA . GLU B 2 210 ? 13.070 4.225 15.612 1.000 0.950 210 GLU B CA 1
ATOM 5302 C C . GLU B 2 210 ? 11.715 4.621 14.998 1.000 0.950 210 GLU B C 1
ATOM 5303 O O . GLU B 2 210 ? 10.690 3.981 15.238 1.000 0.950 210 GLU B O 1
ATOM 5315 N N . ILE B 2 211 ? 11.709 5.670 14.172 1.000 0.970 211 ILE B N 1
ATOM 5316 C CA . ILE B 2 211 ? 10.560 5.969 13.308 1.000 0.970 211 ILE B CA 1
ATOM 5317 C C . ILE B 2 211 ? 10.450 4.929 12.183 1.000 0.970 211 ILE B C 1
ATOM 5318 O O . ILE B 2 211 ? 11.409 4.225 11.868 1.000 0.970 211 ILE B O 1
ATOM 5334 N N . LEU B 2 212 ? 9.297 4.881 11.517 1.000 0.970 212 LEU B N 1
ATOM 5335 C CA . LEU B 2 212 ? 9.017 3.973 10.401 1.000 0.970 212 LEU B CA 1
ATOM 5336 C C . LEU B 2 212 ? 9.296 2.489 10.743 1.000 0.970 212 LEU B C 1
ATOM 5337 O O . LEU B 2 212 ? 10.008 1.817 9.996 1.000 0.970 212 LEU B O 1
ATOM 5353 N N . PRO B 2 213 ? 8.692 1.935 11.817 1.000 0.920 213 PRO B N 1
ATOM 5354 C CA . PRO B 2 213 ? 9.012 0.594 12.330 1.000 0.920 213 PRO B CA 1
ATOM 5355 C C . PRO B 2 213 ? 8.697 -0.563 11.362 1.000 0.920 213 PRO B C 1
ATOM 5356 O O . PRO B 2 213 ? 9.096 -1.695 11.609 1.000 0.920 213 PRO B O 1
ATOM 5367 N N . GLY B 2 214 ? 7.981 -0.306 10.261 1.000 0.890 214 GLY B N 1
ATOM 5368 C CA . GLY B 2 214 ? 7.714 -1.294 9.207 1.000 0.890 214 GLY B CA 1
ATOM 5369 C C . GLY B 2 214 ? 8.844 -1.463 8.183 1.000 0.890 214 GLY B C 1
ATOM 5370 O O . GLY B 2 214 ? 8.709 -2.281 7.277 1.000 0.890 214 GLY B O 1
ATOM 5374 N N .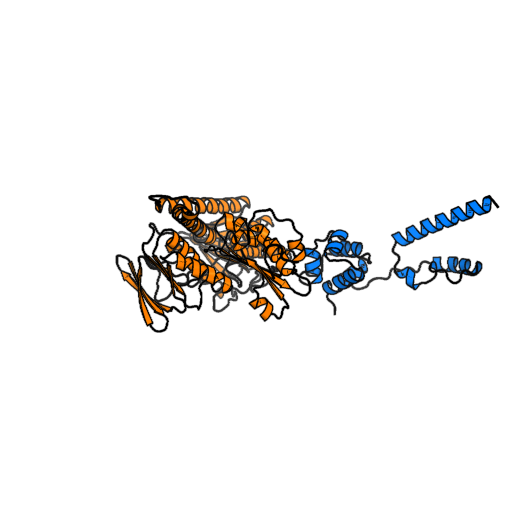 PHE B 2 215 ? 9.927 -0.688 8.289 1.000 0.960 215 PHE B N 1
ATOM 5375 C CA . PHE B 2 215 ? 11.073 -0.740 7.380 1.000 0.960 215 PHE B CA 1
ATOM 5376 C C . PHE B 2 215 ? 12.342 -1.165 8.117 1.000 0.960 215 PHE B C 1
ATOM 5377 O O . PHE B 2 215 ? 12.483 -0.951 9.321 1.000 0.960 215 PHE B O 1
ATOM 5394 N N . GLU B 2 216 ? 13.301 -1.748 7.387 1.000 0.960 216 GLU B N 1
ATOM 5395 C CA . GLU B 2 216 ? 14.598 -2.096 7.970 1.000 0.960 216 GLU B CA 1
ATOM 5396 C C . GLU B 2 216 ? 15.284 -0.841 8.543 1.000 0.960 216 GLU B C 1
ATOM 5397 O O . GLU B 2 216 ? 15.280 0.225 7.924 1.000 0.960 216 GLU B O 1
ATOM 5409 N N . LYS B 2 217 ? 15.977 -0.985 9.681 1.000 0.960 217 LYS B N 1
ATOM 5410 C CA . LYS B 2 217 ? 16.684 0.117 10.365 1.000 0.960 217 LYS B CA 1
ATOM 5411 C C . LYS B 2 217 ? 17.627 0.907 9.454 1.000 0.960 217 LYS B C 1
ATOM 5412 O O . LYS B 2 217 ? 17.816 2.111 9.603 1.000 0.960 217 LYS B O 1
ATOM 5431 N N . GLN B 2 218 ? 18.240 0.228 8.492 1.000 0.970 218 GLN B N 1
ATOM 5432 C CA . GLN B 2 218 ? 19.150 0.843 7.524 1.000 0.970 218 GLN B CA 1
ATOM 5433 C C . GLN B 2 218 ? 18.441 1.855 6.614 1.000 0.970 218 GLN B C 1
ATOM 5434 O O . GLN B 2 218 ? 19.079 2.772 6.112 1.000 0.970 218 GLN B O 1
ATOM 5448 N N . MET B 2 219 ? 17.142 1.667 6.388 1.000 0.980 219 MET B N 1
ATOM 5449 C CA . MET B 2 219 ? 16.299 2.532 5.572 1.000 0.980 219 MET B CA 1
ATOM 5450 C C . MET B 2 219 ? 15.770 3.694 6.414 1.000 0.980 219 MET B C 1
ATOM 5451 O O . MET B 2 219 ? 15.999 4.851 6.072 1.000 0.980 219 MET B O 1
ATOM 5465 N N . SER B 2 220 ? 15.136 3.403 7.556 1.000 0.980 220 SER B N 1
ATOM 5466 C CA . SER B 2 220 ? 14.577 4.436 8.440 1.000 0.980 220 SER B CA 1
ATOM 5467 C C . SER B 2 220 ? 15.649 5.388 8.977 1.000 0.980 220 SER B C 1
ATOM 5468 O O . SER B 2 220 ? 15.425 6.595 9.030 1.000 0.980 220 SER B O 1
ATOM 5476 N N . SER B 2 221 ? 16.860 4.894 9.258 1.000 0.970 221 SER B N 1
ATOM 5477 C CA . SER B 2 221 ? 17.984 5.742 9.683 1.000 0.970 221 SER B CA 1
ATOM 5478 C C . SER B 2 221 ? 18.432 6.766 8.631 1.000 0.970 221 SER B C 1
ATOM 5479 O O . SER B 2 221 ? 18.924 7.831 9.013 1.000 0.970 221 SER B O 1
ATOM 5487 N N . LEU B 2 222 ? 18.246 6.503 7.328 1.000 0.970 222 LEU B N 1
ATOM 5488 C CA . LEU B 2 222 ? 18.489 7.501 6.277 1.000 0.970 222 LEU B CA 1
ATOM 5489 C C . LEU B 2 222 ? 17.489 8.655 6.390 1.000 0.970 222 LEU B C 1
ATOM 5490 O O . LEU B 2 222 ? 17.905 9.815 6.382 1.000 0.970 222 LEU B O 1
ATOM 5506 N N . VAL B 2 223 ? 16.207 8.331 6.591 1.000 0.980 223 VAL B N 1
ATOM 5507 C CA . VAL B 2 223 ? 15.135 9.316 6.794 1.000 0.980 223 VAL B CA 1
ATOM 5508 C C . VAL B 2 223 ? 15.378 10.121 8.070 1.000 0.980 223 VAL B C 1
ATOM 5509 O O . VAL B 2 223 ? 15.416 11.349 8.028 1.000 0.980 223 VAL B O 1
ATOM 5522 N N . THR B 2 224 ? 15.661 9.451 9.195 1.000 0.980 224 THR B N 1
ATOM 5523 C CA . THR B 2 224 ? 15.995 10.101 10.474 1.000 0.980 224 THR B CA 1
ATOM 5524 C C . THR B 2 224 ? 17.175 11.068 10.325 1.000 0.980 224 THR B C 1
ATOM 5525 O O . THR B 2 224 ? 17.135 12.187 10.842 1.000 0.980 224 THR B O 1
ATOM 5536 N N . ARG B 2 225 ? 18.245 10.664 9.623 1.000 0.970 225 ARG B N 1
ATOM 5537 C CA . ARG B 2 225 ? 19.441 11.496 9.421 1.000 0.970 225 ARG B CA 1
ATOM 5538 C C . ARG B 2 225 ? 19.154 12.709 8.539 1.000 0.970 225 ARG B C 1
ATOM 5539 O O . ARG B 2 225 ? 19.653 13.788 8.850 1.000 0.970 225 ARG B O 1
ATOM 5560 N N . ARG B 2 226 ? 18.385 12.545 7.460 1.000 0.960 226 ARG B N 1
ATOM 5561 C CA . ARG B 2 226 ? 18.046 13.635 6.535 1.000 0.960 226 ARG B CA 1
ATOM 5562 C C . ARG B 2 226 ? 17.087 14.637 7.166 1.000 0.960 226 ARG B C 1
ATOM 5563 O O . ARG B 2 226 ? 17.384 15.824 7.127 1.000 0.960 226 ARG B O 1
ATOM 5584 N N . LEU B 2 227 ? 16.045 14.173 7.861 1.000 0.970 227 LEU B N 1
ATOM 5585 C CA . LEU B 2 227 ? 15.137 15.040 8.619 1.000 0.970 227 LEU B CA 1
ATOM 5586 C C . LEU B 2 227 ? 15.895 15.926 9.613 1.000 0.970 227 LEU B C 1
ATOM 5587 O O . LEU B 2 227 ? 15.738 17.142 9.593 1.000 0.970 227 LEU B O 1
ATOM 5603 N N . LYS B 2 228 ? 16.803 15.348 10.409 1.000 0.960 228 LYS B N 1
ATOM 5604 C CA . LYS B 2 228 ? 17.636 16.113 11.356 1.000 0.960 228 LYS B CA 1
ATOM 5605 C C . LYS B 2 228 ? 18.542 17.142 10.675 1.000 0.960 228 LYS B C 1
ATOM 5606 O O . LYS B 2 228 ? 18.800 18.196 11.248 1.000 0.960 228 LYS B O 1
ATOM 5625 N N . LYS B 2 229 ? 19.033 16.858 9.463 1.000 0.950 229 LYS B N 1
ATOM 5626 C CA . LYS B 2 229 ? 19.875 17.792 8.698 1.000 0.950 229 LYS B CA 1
ATOM 5627 C C . LYS B 2 229 ? 19.119 19.031 8.204 1.000 0.950 229 LYS B C 1
ATOM 5628 O O . LYS B 2 229 ? 19.783 20.026 7.937 1.000 0.950 229 LYS B O 1
ATOM 5647 N N . LYS B 2 230 ? 17.781 19.010 8.124 1.000 0.950 230 LYS B N 1
ATOM 5648 C CA . LYS B 2 230 ? 16.967 20.182 7.730 1.000 0.950 230 LYS B CA 1
ATOM 5649 C C . LYS B 2 230 ? 17.071 21.334 8.738 1.000 0.950 230 LYS B C 1
ATOM 5650 O O . LYS B 2 230 ? 16.821 22.483 8.400 1.000 0.950 230 LYS B O 1
ATOM 5669 N N . GLY B 2 231 ? 17.453 21.031 9.982 1.000 0.960 231 GLY B N 1
ATOM 5670 C CA . GLY B 2 231 ? 17.681 22.018 11.040 1.000 0.960 231 GLY B CA 1
ATOM 5671 C C . GLY B 2 231 ? 16.418 22.490 11.767 1.000 0.960 231 GLY B C 1
ATOM 5672 O O . GLY B 2 231 ? 16.531 23.030 12.860 1.000 0.960 231 GLY B O 1
ATOM 5676 N N . ASN B 2 232 ? 15.228 22.235 11.219 1.000 0.980 232 ASN B N 1
ATOM 5677 C CA . ASN B 2 232 ? 13.929 22.541 11.830 1.000 0.980 232 ASN B CA 1
ATOM 5678 C C . ASN B 2 232 ? 13.152 21.290 12.281 1.000 0.980 232 ASN B C 1
ATOM 5679 O O . ASN B 2 232 ? 11.946 21.376 12.502 1.000 0.980 232 ASN B O 1
ATOM 5690 N N . VAL B 2 233 ? 13.808 20.129 12.395 1.000 0.990 233 VAL B N 1
ATOM 5691 C CA . VAL B 2 233 ? 13.164 18.868 12.793 1.000 0.990 233 VAL B CA 1
ATOM 5692 C C . VAL B 2 233 ? 13.878 18.224 13.976 1.000 0.990 233 VAL B C 1
ATOM 5693 O O . VAL B 2 233 ? 15.061 17.883 13.899 1.000 0.990 233 VAL B O 1
ATOM 5706 N N . GLU B 2 234 ? 13.124 17.960 15.038 1.000 0.980 234 GLU B N 1
ATOM 5707 C CA . GLU B 2 234 ? 13.541 17.154 16.181 1.000 0.980 234 GLU B CA 1
ATOM 5708 C C . GLU B 2 234 ? 12.779 15.823 16.201 1.000 0.980 234 GLU B C 1
ATOM 5709 O O . GLU B 2 234 ? 11.583 15.755 15.925 1.000 0.980 234 GLU B O 1
ATOM 5721 N N . ILE B 2 235 ? 13.482 14.734 16.518 1.000 0.980 235 ILE B N 1
ATOM 5722 C CA . ILE B 2 235 ? 12.904 13.386 16.593 1.000 0.980 235 ILE B CA 1
ATOM 5723 C C . ILE B 2 235 ? 13.296 12.774 17.935 1.000 0.980 235 ILE B C 1
ATOM 5724 O O . ILE B 2 235 ? 14.486 12.563 18.198 1.000 0.980 235 ILE B O 1
ATOM 5740 N N . HIS B 2 236 ? 12.297 12.454 18.754 1.000 0.980 236 HIS B N 1
ATOM 5741 C CA . HIS B 2 236 ? 12.438 11.761 20.030 1.000 0.980 236 HIS B CA 1
ATOM 5742 C C . HIS B 2 236 ? 11.844 10.353 19.926 1.000 0.980 236 HIS B C 1
ATOM 5743 O O . HIS B 2 236 ? 10.629 10.188 19.874 1.000 0.980 236 HIS B O 1
ATOM 5757 N N . THR B 2 237 ? 12.712 9.343 19.906 1.000 0.970 237 THR B N 1
ATOM 5758 C CA . THR B 2 237 ? 12.334 7.927 20.053 1.000 0.970 237 THR B CA 1
ATOM 5759 C C . THR B 2 237 ? 12.292 7.539 21.532 1.000 0.970 237 THR B C 1
ATOM 5760 O O . THR B 2 237 ? 12.854 8.247 22.376 1.000 0.970 237 THR B O 1
ATOM 5771 N N . ASN B 2 238 ? 11.645 6.418 21.868 1.000 0.970 238 ASN B N 1
ATOM 5772 C CA . ASN B 2 238 ? 11.325 6.019 23.245 1.000 0.970 238 ASN B CA 1
ATOM 5773 C C . ASN B 2 238 ? 10.646 7.156 24.034 1.000 0.970 238 ASN B C 1
ATOM 5774 O O . ASN B 2 238 ? 10.930 7.371 25.217 1.000 0.970 238 ASN B O 1
ATOM 5785 N N . ALA B 2 239 ? 9.810 7.933 23.341 1.000 0.970 239 ALA B N 1
ATOM 5786 C CA . ALA B 2 239 ? 9.091 9.069 23.884 1.000 0.970 239 ALA B CA 1
ATOM 5787 C C . ALA B 2 239 ? 7.631 8.687 24.141 1.000 0.970 239 ALA B C 1
ATOM 5788 O O . ALA B 2 239 ? 6.932 8.201 23.254 1.000 0.970 239 ALA B O 1
ATOM 5795 N N . MET B 2 240 ? 7.152 8.939 25.356 1.000 0.960 240 MET B N 1
ATOM 5796 C CA . MET B 2 240 ? 5.781 8.646 25.760 1.000 0.960 240 MET B CA 1
ATOM 5797 C C . MET B 2 240 ? 5.007 9.945 25.976 1.000 0.960 240 MET B C 1
ATOM 5798 O O . MET B 2 240 ? 5.220 10.648 26.963 1.000 0.960 240 MET B O 1
ATOM 5812 N N . ALA B 2 241 ? 4.087 10.257 25.062 1.000 0.960 241 ALA B N 1
ATOM 5813 C CA . ALA B 2 241 ? 3.206 11.415 25.181 1.000 0.960 241 ALA B CA 1
ATOM 5814 C C . ALA B 2 241 ? 2.207 11.227 26.342 1.000 0.960 241 ALA B C 1
ATOM 5815 O O . ALA B 2 241 ? 1.520 10.208 26.416 1.000 0.960 241 ALA B O 1
ATOM 5822 N N . LYS B 2 242 ? 2.139 12.199 27.261 1.000 0.960 242 LYS B N 1
ATOM 5823 C CA . LYS B 2 242 ? 1.350 12.127 28.506 1.000 0.960 242 LYS B CA 1
ATOM 5824 C C . LYS B 2 242 ? 0.007 12.835 28.386 1.000 0.960 242 LYS B C 1
ATOM 5825 O O . LYS B 2 242 ? -1.005 12.298 28.836 1.000 0.960 242 LYS B O 1
ATOM 5844 N N . GLY B 2 243 ? -0.002 14.012 27.771 1.000 0.970 243 GLY B N 1
ATOM 5845 C CA . GLY B 2 243 ? -1.207 14.806 27.566 1.000 0.970 243 GLY B CA 1
ATOM 5846 C C . GLY B 2 243 ? -0.927 16.108 26.829 1.000 0.970 243 GLY B C 1
ATOM 5847 O O . GLY B 2 243 ? 0.218 16.404 26.473 1.000 0.970 243 GLY B O 1
ATOM 5851 N N . VAL B 2 244 ? -1.992 16.870 26.608 1.000 0.980 244 VAL B N 1
ATOM 5852 C CA . VAL B 2 244 ? -1.961 18.177 25.955 1.000 0.980 244 VAL B CA 1
ATOM 5853 C C . VAL B 2 244 ? -2.831 19.166 26.721 1.000 0.980 244 VAL B C 1
ATOM 5854 O O . VAL B 2 244 ? -3.924 18.821 27.169 1.000 0.980 244 VAL B O 1
ATOM 5867 N N . GLU B 2 245 ? -2.345 20.395 26.853 1.000 0.970 245 GLU B N 1
ATOM 5868 C CA . GLU B 2 245 ? -3.120 21.546 27.309 1.000 0.970 245 GLU B CA 1
ATOM 5869 C C . GLU B 2 245 ? -3.348 22.493 26.125 1.000 0.970 245 GLU B C 1
ATOM 5870 O O . GLU B 2 245 ? -2.399 22.908 25.455 1.000 0.970 245 GLU B O 1
ATOM 5882 N N . GLU B 2 246 ? -4.611 22.811 25.833 1.000 0.960 246 GLU B N 1
ATOM 5883 C CA . GLU B 2 246 ? -4.966 23.736 24.755 1.000 0.960 246 GLU B CA 1
ATOM 5884 C C . GLU B 2 246 ? -4.978 25.184 25.246 1.000 0.960 246 GLU B C 1
ATOM 5885 O O . GLU B 2 246 ? -5.582 25.521 26.265 1.000 0.960 246 GLU B O 1
ATOM 5897 N N . ARG B 2 247 ? -4.339 26.057 24.469 1.000 0.950 247 ARG B N 1
ATOM 5898 C CA . ARG B 2 247 ? -4.288 27.503 24.669 1.000 0.950 247 ARG B CA 1
ATOM 5899 C C . ARG B 2 247 ? -4.972 28.206 23.488 1.000 0.950 247 ARG B C 1
ATOM 5900 O O . ARG B 2 247 ? -5.117 27.624 22.411 1.000 0.950 247 ARG B O 1
ATOM 5921 N N . PRO B 2 248 ? -5.374 29.480 23.626 1.000 0.910 248 PRO B N 1
ATOM 5922 C CA . PRO B 2 248 ? -5.990 30.220 22.521 1.000 0.910 248 PRO B 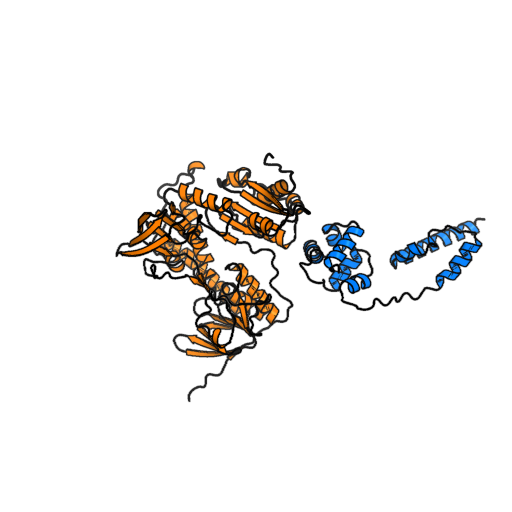CA 1
ATOM 5923 C C . PRO B 2 248 ? -5.101 30.279 21.269 1.000 0.910 248 PRO B C 1
ATOM 5924 O O . PRO B 2 248 ? -5.588 30.218 20.138 1.000 0.910 248 PRO B O 1
ATOM 5935 N N . ASP B 2 249 ? -3.791 30.378 21.481 1.000 0.930 249 ASP B N 1
ATOM 5936 C CA . ASP B 2 249 ? -2.761 30.578 20.467 1.000 0.930 249 ASP B CA 1
ATOM 5937 C C . ASP B 2 249 ? -1.948 29.316 20.140 1.000 0.930 249 ASP B C 1
ATOM 5938 O O . ASP B 2 249 ? -1.046 29.391 19.313 1.000 0.930 249 ASP B O 1
ATOM 5947 N N . GLY B 2 250 ? -2.260 28.159 20.731 1.000 0.970 250 GLY B N 1
ATOM 5948 C CA . GLY B 2 250 ? -1.503 26.934 20.480 1.000 0.970 250 GLY B CA 1
ATOM 5949 C C . GLY B 2 250 ? -1.823 25.809 21.453 1.000 0.970 250 GLY B C 1
ATOM 5950 O O . GLY B 2 250 ? -2.882 25.771 22.073 1.000 0.970 250 GLY B O 1
ATOM 5954 N N . VAL B 2 251 ? -0.892 24.878 21.582 1.000 0.980 251 VAL B N 1
ATOM 5955 C CA . VAL B 2 251 ? -0.972 23.732 22.483 1.000 0.980 251 VAL B CA 1
ATOM 5956 C C . VAL B 2 251 ? 0.350 23.545 23.207 1.000 0.980 251 VAL B C 1
ATOM 5957 O O . VAL B 2 251 ? 1.415 23.834 22.660 1.000 0.980 251 VAL B O 1
ATOM 5970 N N . THR B 2 252 ? 0.279 23.015 24.420 1.000 0.990 252 THR B N 1
ATOM 5971 C CA . THR B 2 252 ? 1.444 22.583 25.191 1.000 0.990 252 THR B CA 1
ATOM 5972 C C . THR B 2 252 ? 1.358 21.073 25.366 1.000 0.990 252 THR B C 1
ATOM 5973 O O . THR B 2 252 ? 0.440 20.565 26.008 1.000 0.990 252 THR B O 1
ATOM 5984 N N . VAL B 2 253 ? 2.288 20.340 24.756 1.000 0.980 253 VAL B N 1
ATOM 5985 C CA . VAL B 2 253 ? 2.345 18.875 24.830 1.000 0.980 253 VAL B CA 1
ATOM 5986 C C . VAL B 2 253 ? 3.344 18.466 25.900 1.000 0.980 253 VAL B C 1
ATOM 5987 O O . VAL B 2 253 ? 4.505 18.877 25.858 1.000 0.980 253 VAL B O 1
ATOM 6000 N N . THR B 2 254 ? 2.909 17.606 26.816 1.000 0.980 254 THR B N 1
ATOM 6001 C CA . THR B 2 254 ? 3.770 16.995 27.833 1.000 0.980 254 THR B CA 1
ATOM 6002 C C . THR B 2 254 ? 4.110 15.569 27.429 1.000 0.980 254 THR B C 1
ATOM 6003 O O . THR B 2 254 ? 3.232 14.790 27.042 1.000 0.980 254 THR B O 1
ATOM 6014 N N . PHE B 2 255 ? 5.382 15.199 27.536 1.000 0.980 255 PHE B N 1
ATOM 6015 C CA . PHE B 2 255 ? 5.867 13.864 27.206 1.000 0.980 255 PHE B CA 1
ATOM 6016 C C . PHE B 2 255 ? 7.048 13.461 28.084 1.000 0.980 255 PHE B C 1
ATOM 6017 O O . PHE B 2 255 ? 7.725 14.295 28.673 1.000 0.980 255 PHE B O 1
ATOM 6034 N N . GLU B 2 256 ? 7.306 12.164 28.158 1.000 0.970 256 GLU B N 1
ATOM 6035 C CA . GLU B 2 256 ? 8.438 11.600 28.882 1.000 0.970 256 GLU B CA 1
ATOM 6036 C C . GLU B 2 256 ? 9.436 11.001 27.896 1.000 0.970 256 GLU B C 1
ATOM 6037 O O . GLU B 2 256 ? 9.049 10.278 26.978 1.000 0.970 256 GLU B O 1
ATOM 6049 N N . VAL B 2 257 ? 10.722 11.280 28.085 1.000 0.960 257 VAL B N 1
ATOM 6050 C CA . VAL B 2 257 ? 11.801 10.688 27.293 1.000 0.960 257 VAL B CA 1
ATOM 6051 C C . VAL B 2 257 ? 13.006 10.434 28.187 1.000 0.960 257 VAL B C 1
ATOM 6052 O O . VAL B 2 257 ? 13.441 11.316 28.920 1.000 0.960 257 VAL B O 1
ATOM 6065 N N . LYS B 2 258 ? 13.562 9.216 28.142 1.000 0.930 258 LYS B N 1
ATOM 6066 C CA . LYS B 2 258 ? 14.685 8.799 29.011 1.000 0.930 258 LYS B CA 1
ATOM 6067 C C . LYS B 2 258 ? 14.423 9.036 30.514 1.000 0.930 258 LYS B C 1
ATOM 6068 O O . LYS B 2 258 ? 15.350 9.341 31.256 1.000 0.930 258 LYS B O 1
ATOM 6087 N N . GLY B 2 259 ? 13.169 8.900 30.950 1.000 0.930 259 GLY B N 1
ATOM 6088 C CA . GLY B 2 259 ? 12.753 9.131 32.338 1.000 0.930 259 GLY B CA 1
ATOM 6089 C C . GLY B 2 259 ? 12.633 10.606 32.740 1.000 0.930 259 GLY B C 1
ATOM 6090 O O . GLY B 2 259 ? 12.352 10.892 33.901 1.000 0.930 259 GLY B O 1
ATOM 6094 N N . GLU B 2 260 ? 12.834 11.541 31.809 1.000 0.960 260 GLU B N 1
ATOM 6095 C CA . GLU B 2 260 ? 12.632 12.972 32.034 1.000 0.960 260 GLU B CA 1
ATOM 6096 C C . GLU B 2 260 ? 11.310 13.421 31.413 1.000 0.960 260 GLU B C 1
ATOM 6097 O O . GLU B 2 260 ? 11.079 13.225 30.217 1.000 0.960 260 GLU B O 1
ATOM 6109 N N . GLU B 2 261 ? 10.460 14.062 32.216 1.000 0.970 261 GLU B N 1
ATOM 6110 C CA . GLU B 2 261 ? 9.279 14.763 31.716 1.000 0.970 261 GLU B CA 1
ATOM 6111 C C . GLU B 2 261 ? 9.690 16.095 31.072 1.000 0.970 261 GLU B C 1
ATOM 6112 O O . GLU B 2 261 ? 10.482 16.860 31.629 1.000 0.970 261 GLU B O 1
ATOM 6124 N N . LYS B 2 262 ? 9.169 16.357 29.872 1.000 0.980 262 LYS B N 1
ATOM 6125 C CA . LYS B 2 262 ? 9.435 17.542 29.055 1.000 0.980 262 LYS B CA 1
ATOM 6126 C C . LYS B 2 262 ? 8.133 18.113 28.516 1.000 0.980 262 LYS B C 1
ATOM 6127 O O . LYS B 2 262 ? 7.145 17.399 28.346 1.000 0.980 262 LYS B O 1
ATOM 6146 N N . THR B 2 263 ? 8.165 19.402 28.203 1.000 0.980 263 THR B N 1
ATOM 6147 C CA . THR B 2 263 ? 7.064 20.119 27.563 1.000 0.980 263 THR B CA 1
ATOM 6148 C C . THR B 2 263 ? 7.532 20.763 26.267 1.000 0.980 263 THR B C 1
ATOM 6149 O O . THR B 2 263 ? 8.680 21.196 26.147 1.000 0.980 263 THR B O 1
ATOM 6160 N N . VAL B 2 264 ? 6.642 20.810 25.280 1.000 0.980 264 VAL B N 1
ATOM 6161 C CA . VAL B 2 264 ? 6.870 21.505 24.014 1.000 0.980 264 VAL B CA 1
ATOM 6162 C C . VAL B 2 264 ? 5.621 22.283 23.622 1.000 0.980 264 VAL B C 1
ATOM 6163 O O . VAL B 2 264 ? 4.514 21.743 23.609 1.000 0.980 264 VAL B O 1
ATOM 6176 N N . ASP B 2 265 ? 5.812 23.559 23.307 1.000 0.980 265 ASP B N 1
ATOM 6177 C CA . ASP B 2 265 ? 4.774 24.418 22.750 1.000 0.980 265 ASP B CA 1
ATOM 6178 C C . ASP B 2 265 ? 4.748 24.311 21.224 1.000 0.980 265 ASP B C 1
ATOM 6179 O O . ASP B 2 265 ? 5.800 24.275 20.579 1.000 0.980 265 ASP B O 1
ATOM 6188 N N . ALA B 2 266 ? 3.549 24.282 20.649 1.000 0.990 266 ALA B N 1
ATOM 6189 C CA . ALA B 2 266 ? 3.323 24.242 19.208 1.000 0.990 266 ALA B CA 1
ATOM 6190 C C . ALA B 2 266 ? 1.980 24.881 18.831 1.000 0.990 266 ALA B C 1
ATOM 6191 O O . ALA B 2 266 ? 1.150 25.147 19.697 1.000 0.990 266 ALA B O 1
ATOM 6198 N N . ASP B 2 267 ? 1.734 25.096 17.539 1.000 0.990 267 ASP B N 1
ATOM 6199 C CA . ASP B 2 267 ? 0.442 25.614 17.070 1.000 0.990 267 ASP B CA 1
ATOM 6200 C C . ASP B 2 267 ? -0.630 24.511 17.048 1.000 0.990 267 ASP B C 1
ATOM 6201 O O . ASP B 2 267 ? -1.807 24.767 17.324 1.000 0.990 267 ASP B O 1
ATOM 6210 N N . TYR B 2 268 ? -0.198 23.287 16.719 1.000 0.990 268 TYR B N 1
ATOM 6211 C CA . TYR B 2 268 ? -1.019 22.082 16.610 1.000 0.990 268 TYR B CA 1
ATOM 6212 C C . TYR B 2 268 ? -0.243 20.851 17.100 1.000 0.990 268 TYR B C 1
ATOM 6213 O O . TYR B 2 268 ? 0.990 20.799 17.036 1.000 0.990 268 TYR B O 1
ATOM 6231 N N . VAL B 2 269 ? -0.980 19.821 17.517 1.000 0.990 269 VAL B N 1
ATOM 6232 C CA . VAL B 2 269 ? -0.454 18.464 17.719 1.000 0.990 269 VAL B CA 1
ATOM 6233 C C . VAL B 2 269 ? -1.197 17.491 16.804 1.000 0.990 269 VAL B C 1
ATOM 6234 O O . VAL B 2 269 ? -2.421 17.486 16.766 1.000 0.990 269 VAL B O 1
ATOM 6247 N N . LEU B 2 270 ? -0.473 16.668 16.050 1.000 0.990 270 LEU B N 1
ATOM 6248 C CA . LEU B 2 270 ? -1.000 15.650 15.143 1.000 0.990 270 LEU B CA 1
ATOM 6249 C C . LEU B 2 270 ? -0.838 14.259 15.765 1.000 0.990 270 LEU B C 1
ATOM 6250 O O . LEU B 2 270 ? 0.277 13.816 16.022 1.000 0.990 270 LEU B O 1
ATOM 6266 N N .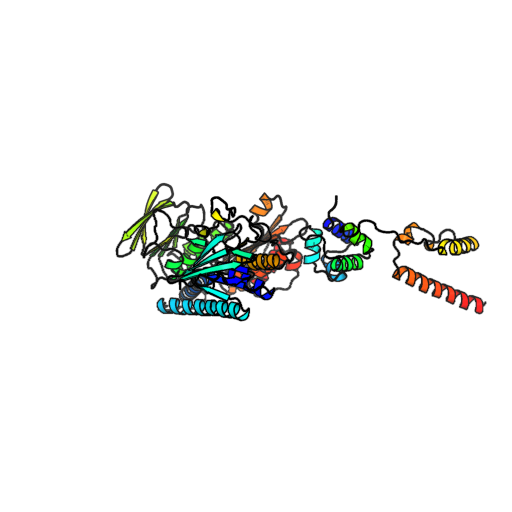 ILE B 2 271 ? -1.947 13.548 15.964 1.000 0.990 271 ILE B N 1
ATOM 6267 C CA . ILE B 2 271 ? -1.974 12.183 16.499 1.000 0.990 271 ILE B CA 1
ATOM 6268 C C . ILE B 2 271 ? -2.073 11.175 15.348 1.000 0.990 271 ILE B C 1
ATOM 6269 O O . ILE B 2 271 ? -3.100 11.071 14.668 1.000 0.990 271 ILE B O 1
ATOM 6285 N N . THR B 2 272 ? -1.008 10.400 15.143 1.000 0.980 272 THR B N 1
ATOM 6286 C CA . THR B 2 272 ? -0.860 9.398 14.070 1.000 0.980 272 THR B CA 1
ATOM 6287 C C . THR B 2 272 ? -0.409 8.034 14.601 1.000 0.980 272 THR B C 1
ATOM 6288 O O . THR B 2 272 ? 0.371 7.331 13.966 1.000 0.980 272 THR B O 1
ATOM 6299 N N . VAL B 2 273 ? -0.944 7.626 15.754 1.000 0.960 273 VAL B N 1
ATOM 6300 C CA . VAL B 2 273 ? -0.571 6.387 16.473 1.000 0.960 273 VAL B CA 1
ATOM 6301 C C . VAL B 2 273 ? -1.201 5.101 15.933 1.000 0.960 273 VAL B C 1
ATOM 6302 O O . VAL B 2 273 ? -0.944 4.016 16.445 1.000 0.960 273 VAL B O 1
ATOM 6315 N N . GLY B 2 274 ? -2.054 5.200 14.916 1.000 0.950 274 GLY B N 1
ATOM 6316 C CA . GLY B 2 274 ? -2.685 4.041 14.298 1.000 0.950 274 GLY B CA 1
ATOM 6317 C C . GLY B 2 274 ? -4.117 4.297 13.859 1.000 0.950 274 GLY B C 1
ATOM 6318 O O . GLY B 2 274 ? -4.644 5.411 13.938 1.000 0.950 274 GLY B O 1
ATOM 6322 N N . ARG B 2 275 ? -4.740 3.232 13.355 1.000 0.970 275 ARG B N 1
ATOM 6323 C CA . ARG B 2 275 ? -6.112 3.227 12.848 1.000 0.970 275 ARG B CA 1
ATOM 6324 C C . ARG B 2 275 ? -6.839 1.975 13.334 1.000 0.970 275 ARG B C 1
ATOM 6325 O O . ARG B 2 275 ? -6.212 0.933 13.501 1.000 0.970 275 ARG B O 1
ATOM 6346 N N . ARG B 2 276 ? -8.150 2.081 13.542 1.000 0.960 276 ARG B N 1
ATOM 6347 C CA . ARG B 2 276 ? -9.040 0.981 13.935 1.000 0.960 276 ARG B CA 1
ATOM 6348 C C . ARG B 2 276 ? -9.996 0.641 12.784 1.000 0.960 276 ARG B C 1
ATOM 6349 O O . ARG B 2 276 ? -10.462 1.581 12.134 1.000 0.960 276 ARG B O 1
ATOM 6370 N N . PRO B 2 277 ? -10.292 -0.643 12.515 1.000 0.980 277 PRO B N 1
ATOM 6371 C CA . PRO B 2 277 ? -11.296 -1.032 11.524 1.000 0.980 277 PRO B CA 1
ATOM 6372 C C . PRO B 2 277 ? -12.687 -0.482 11.874 1.000 0.980 277 PRO B C 1
ATOM 6373 O O . PRO B 2 277 ? -13.041 -0.367 13.045 1.000 0.980 277 PRO B O 1
ATOM 6384 N N . ASN B 2 278 ? -13.471 -0.139 10.852 1.000 0.980 278 ASN B N 1
ATOM 6385 C CA . ASN B 2 278 ? -14.856 0.314 10.990 1.000 0.980 278 ASN B CA 1
ATOM 6386 C C . ASN B 2 278 ? -15.810 -0.887 10.942 1.000 0.980 278 ASN B C 1
ATOM 6387 O O . ASN B 2 278 ? -16.503 -1.103 9.946 1.000 0.980 278 ASN B O 1
ATOM 6398 N N . THR B 2 279 ? -15.785 -1.700 11.993 1.000 0.980 279 THR B N 1
ATOM 6399 C CA . THR B 2 279 ? -16.565 -2.947 12.116 1.000 0.980 279 THR B CA 1
ATOM 6400 C C . THR B 2 279 ? -17.581 -2.915 13.256 1.000 0.980 279 THR B C 1
ATOM 6401 O O . THR B 2 279 ? -18.462 -3.768 13.327 1.000 0.980 279 THR B O 1
ATOM 6412 N N . ASP B 2 280 ? -17.490 -1.906 14.115 1.000 0.960 280 ASP B N 1
ATOM 6413 C CA . ASP B 2 280 ? -18.436 -1.589 15.174 1.000 0.960 280 ASP B CA 1
ATOM 6414 C C . ASP B 2 280 ? -19.713 -0.928 14.636 1.000 0.960 280 ASP B C 1
ATOM 6415 O O . ASP B 2 280 ? -19.696 -0.280 13.591 1.000 0.960 280 ASP B O 1
ATOM 6424 N N . GLU B 2 281 ? -20.829 -1.135 15.345 1.000 0.930 281 GLU B N 1
ATOM 6425 C CA . GLU B 2 281 ? -22.163 -0.595 15.018 1.000 0.930 281 GLU B CA 1
ATOM 6426 C C . GLU B 2 281 ? -22.673 -0.908 13.594 1.000 0.930 281 GLU B C 1
ATOM 6427 O O . GLU B 2 281 ? -23.624 -0.293 13.126 1.000 0.930 281 GLU B O 1
ATOM 6439 N N . LEU B 2 282 ? -22.101 -1.907 12.909 1.000 0.970 282 LEU B N 1
ATOM 6440 C CA . LEU B 2 282 ? -22.535 -2.324 11.566 1.000 0.970 282 LEU B CA 1
ATOM 6441 C C . LEU B 2 282 ? -23.557 -3.480 11.572 1.000 0.970 282 LEU B C 1
ATOM 6442 O O . LEU B 2 282 ? -24.009 -3.898 10.510 1.000 0.970 282 LEU B O 1
ATOM 6458 N N . GLY B 2 283 ? -23.876 -4.049 12.740 1.000 0.970 283 GLY B N 1
ATOM 6459 C CA . GLY B 2 283 ? -24.712 -5.254 12.879 1.000 0.970 283 GLY B CA 1
ATOM 6460 C C . GLY B 2 283 ? -23.960 -6.587 12.708 1.000 0.970 283 GLY B C 1
ATOM 6461 O O . GLY B 2 283 ? -24.580 -7.648 12.702 1.000 0.970 283 GLY B O 1
ATOM 6465 N N . LEU B 2 284 ? -22.622 -6.571 12.612 1.000 0.980 284 LEU B N 1
ATOM 6466 C CA . LEU B 2 284 ? -21.808 -7.778 12.368 1.000 0.980 284 LEU B CA 1
ATOM 6467 C C . LEU B 2 284 ? -21.929 -8.821 13.485 1.000 0.980 284 LEU B C 1
ATOM 6468 O O . LEU B 2 284 ? -22.071 -10.009 13.210 1.000 0.980 284 LEU B O 1
ATOM 6484 N N . GLU B 2 285 ? -21.906 -8.371 14.741 1.000 0.940 285 GLU B N 1
ATOM 6485 C CA . GLU B 2 285 ? -22.024 -9.231 15.925 1.000 0.940 285 GLU B CA 1
ATOM 6486 C C . GLU B 2 285 ? -23.377 -9.958 15.962 1.000 0.940 285 GLU B C 1
ATOM 6487 O O . GLU B 2 285 ? -23.443 -11.129 16.326 1.000 0.940 285 GLU B O 1
ATOM 6499 N N . GLN B 2 286 ? -24.454 -9.291 15.533 1.000 0.940 286 GLN B N 1
ATOM 6500 C CA . GLN B 2 286 ? -25.805 -9.865 15.490 1.000 0.940 286 GLN B CA 1
ATOM 6501 C C . GLN B 2 286 ? -25.981 -10.870 14.351 1.000 0.940 286 GLN B C 1
ATOM 6502 O O . GLN B 2 286 ? -26.685 -11.862 14.528 1.000 0.940 286 GLN B O 1
ATOM 6516 N N . VAL B 2 287 ? -25.322 -10.649 13.209 1.000 0.970 287 VAL B N 1
ATOM 6517 C CA . VAL B 2 287 ? -25.275 -11.616 12.096 1.000 0.970 287 VAL B CA 1
ATOM 6518 C C . VAL B 2 287 ? -24.306 -12.774 12.389 1.000 0.970 287 VAL B C 1
ATOM 6519 O O . VAL B 2 287 ? -24.313 -13.789 11.697 1.000 0.970 287 VAL B O 1
ATOM 6532 N N . GLY B 2 288 ? -23.503 -12.661 13.450 1.000 0.970 288 GLY B N 1
ATOM 6533 C CA . GLY B 2 288 ? -22.583 -13.700 13.898 1.000 0.970 288 GLY B CA 1
ATOM 6534 C C . GLY B 2 288 ? -21.265 -13.730 13.127 1.000 0.970 288 GLY B C 1
ATOM 6535 O O . GLY B 2 288 ? -20.645 -14.787 13.050 1.000 0.970 288 GLY B O 1
ATOM 6539 N N . ILE B 2 289 ? -20.830 -12.606 12.548 1.000 0.980 289 ILE B N 1
ATOM 6540 C CA . ILE B 2 289 ? -19.528 -12.511 11.876 1.000 0.980 289 ILE B CA 1
ATOM 6541 C C . ILE B 2 289 ? -18.404 -12.560 12.911 1.000 0.980 289 ILE B C 1
ATOM 6542 O O . ILE B 2 289 ? -18.355 -11.764 13.850 1.000 0.980 289 ILE B O 1
ATOM 6558 N N . GLU B 2 290 ? -17.472 -13.489 12.720 1.000 0.980 290 GLU B N 1
ATOM 6559 C CA . GLU B 2 290 ? -16.324 -13.645 13.601 1.000 0.980 290 GLU B CA 1
ATOM 6560 C C . GLU B 2 290 ? -15.272 -12.555 13.380 1.000 0.980 290 GLU B C 1
ATOM 6561 O O . GLU B 2 290 ? -14.796 -12.312 12.267 1.000 0.980 290 GLU B O 1
ATOM 6573 N N . MET B 2 291 ? -14.837 -11.954 14.485 1.000 0.980 291 MET B N 1
ATOM 6574 C CA . MET B 2 291 ? -13.794 -10.937 14.511 1.000 0.980 291 MET B CA 1
ATOM 6575 C C . MET B 2 291 ? -12.741 -11.266 15.570 1.000 0.980 291 MET B C 1
ATOM 6576 O O . MET B 2 291 ? -12.973 -12.036 16.501 1.000 0.980 291 MET B O 1
ATOM 6590 N N . THR B 2 292 ? -11.556 -10.688 15.418 1.000 0.970 292 THR B N 1
ATOM 6591 C CA . THR B 2 292 ? -10.539 -10.647 16.479 1.000 0.970 292 THR B CA 1
ATOM 6592 C C . THR B 2 292 ? -10.889 -9.583 17.524 1.000 0.970 292 THR B C 1
ATOM 6593 O O . THR B 2 292 ? -11.649 -8.659 17.231 1.000 0.970 292 THR B O 1
ATOM 6604 N N . ASP B 2 293 ? -10.239 -9.614 18.693 1.000 0.950 293 ASP B N 1
ATOM 6605 C CA . ASP B 2 293 ? -10.377 -8.583 19.743 1.000 0.950 293 ASP B CA 1
ATOM 6606 C C . ASP B 2 293 ? -10.037 -7.158 19.254 1.000 0.950 293 ASP B C 1
ATOM 6607 O O . ASP B 2 293 ? -10.414 -6.161 19.871 1.000 0.950 293 ASP B O 1
ATOM 6616 N N . ARG B 2 294 ? -9.326 -7.037 18.122 1.000 0.950 294 ARG B N 1
ATOM 6617 C CA . ARG B 2 294 ? -8.998 -5.758 17.470 1.000 0.950 294 ARG B CA 1
ATOM 6618 C C . ARG B 2 294 ? -10.069 -5.280 16.480 1.000 0.950 294 ARG B C 1
ATOM 6619 O O . ARG B 2 294 ? -9.886 -4.234 15.862 1.000 0.950 294 ARG B O 1
ATOM 6640 N N . GLY B 2 295 ? -11.167 -6.020 16.320 1.000 0.970 295 GLY B N 1
ATOM 6641 C CA . GLY B 2 295 ? -12.244 -5.736 15.366 1.000 0.970 295 GLY B CA 1
ATOM 6642 C C . GLY B 2 295 ? -11.928 -6.139 13.924 1.000 0.970 295 GLY B C 1
ATOM 6643 O O . GLY B 2 295 ? -12.653 -5.742 13.020 1.000 0.970 295 GLY B O 1
ATOM 6647 N N . ILE B 2 296 ? -10.845 -6.885 13.687 1.000 0.980 296 ILE B N 1
ATOM 6648 C CA . ILE B 2 296 ? -10.507 -7.405 12.353 1.000 0.980 296 ILE B CA 1
ATOM 6649 C C . ILE B 2 296 ? -11.409 -8.599 12.047 1.000 0.980 296 ILE B C 1
ATOM 6650 O O . ILE B 2 296 ? -11.443 -9.541 12.839 1.000 0.980 296 ILE B O 1
ATOM 6666 N N . VAL B 2 297 ?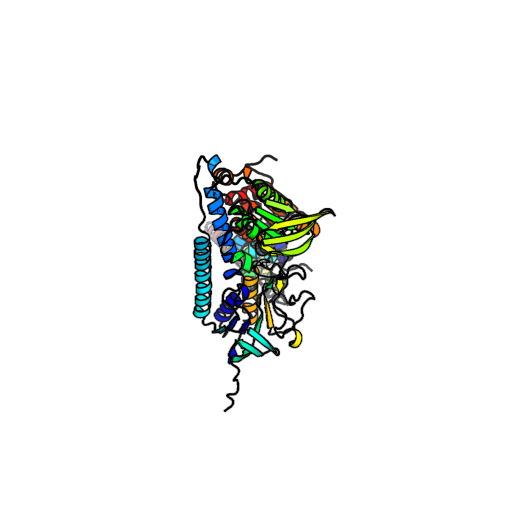 -12.107 -8.559 10.916 1.000 0.990 297 VAL B N 1
ATOM 6667 C CA . VAL B 2 297 ? -12.967 -9.639 10.423 1.000 0.990 297 VAL B CA 1
ATOM 6668 C C . VAL B 2 297 ? -12.103 -10.796 9.945 1.000 0.990 297 VAL B C 1
ATOM 6669 O O . VAL B 2 297 ? -11.150 -10.602 9.188 1.000 0.990 297 VAL B O 1
ATOM 6682 N N . LYS B 2 298 ? -12.443 -12.009 10.384 1.000 0.990 298 LYS B N 1
ATOM 6683 C CA . LYS B 2 298 ? -11.792 -13.222 9.892 1.000 0.990 298 LYS B CA 1
ATOM 6684 C C . LYS B 2 298 ? -12.381 -13.609 8.542 1.000 0.990 298 LYS B C 1
ATOM 6685 O O . LYS B 2 298 ? -13.603 -13.662 8.391 1.000 0.990 298 LYS B O 1
ATOM 6704 N N . THR B 2 299 ? -11.516 -13.936 7.592 1.000 0.990 299 THR B N 1
ATOM 6705 C CA . THR B 2 299 ? -11.924 -14.414 6.272 1.000 0.990 299 THR B CA 1
ATOM 6706 C C . THR B 2 299 ? -11.092 -15.601 5.815 1.000 0.990 299 THR B C 1
ATOM 6707 O O . THR B 2 299 ? -9.963 -15.790 6.266 1.000 0.990 299 THR B O 1
ATOM 6718 N N . ASP B 2 300 ? -11.633 -16.383 4.886 1.000 0.970 300 ASP B N 1
ATOM 6719 C CA . ASP B 2 300 ? -10.849 -17.327 4.094 1.000 0.970 300 ASP B CA 1
ATOM 6720 C C . ASP B 2 300 ? -10.028 -16.607 3.000 1.000 0.970 300 ASP B C 1
ATOM 6721 O O . ASP B 2 300 ? -10.014 -15.375 2.896 1.000 0.970 300 ASP B O 1
ATOM 6730 N N . LYS B 2 301 ? -9.344 -17.384 2.150 1.000 0.930 301 LYS B N 1
ATOM 6731 C CA . LYS B 2 301 ? -8.566 -16.841 1.028 1.000 0.930 301 LYS B CA 1
ATOM 6732 C C . LYS B 2 301 ? -9.420 -16.231 -0.086 1.000 0.930 301 LYS B C 1
ATOM 6733 O O . LYS B 2 301 ? -8.877 -15.537 -0.932 1.000 0.930 301 LYS B O 1
ATOM 6752 N N . GLN B 2 302 ? -10.727 -16.460 -0.118 1.000 0.950 302 GLN B N 1
ATOM 6753 C CA . GLN B 2 302 ? -11.638 -15.801 -1.055 1.000 0.950 302 GLN B CA 1
ATOM 6754 C C . GLN B 2 302 ? -12.233 -14.512 -0.471 1.000 0.950 302 GLN B C 1
ATOM 6755 O O . GLN B 2 302 ? -13.170 -13.961 -1.048 1.000 0.950 302 GLN B O 1
ATOM 6769 N N . CYS B 2 303 ? -11.724 -14.044 0.677 1.000 0.980 303 CYS B N 1
ATOM 6770 C CA . CYS B 2 303 ? -12.279 -12.937 1.457 1.000 0.980 303 CYS B CA 1
ATOM 6771 C C . CYS B 2 303 ? -13.669 -13.234 2.055 1.000 0.980 303 CYS B C 1
ATOM 6772 O O . CYS B 2 303 ? -14.368 -12.307 2.468 1.000 0.980 303 CYS B O 1
ATOM 6780 N N . ARG B 2 304 ? -14.103 -14.502 2.103 1.000 0.980 304 ARG B N 1
ATOM 6781 C CA . ARG B 2 304 ? -15.412 -14.897 2.640 1.000 0.980 304 ARG B CA 1
ATOM 6782 C C . ARG B 2 304 ? -15.351 -14.982 4.161 1.000 0.980 304 ARG B C 1
ATOM 6783 O O . ARG B 2 304 ? -14.394 -15.525 4.708 1.000 0.980 304 ARG B O 1
ATOM 6804 N N . THR B 2 305 ? -16.367 -14.464 4.844 1.000 0.990 305 THR B N 1
ATOM 6805 C CA . THR B 2 305 ? -16.503 -14.597 6.305 1.000 0.990 305 THR B CA 1
ATOM 6806 C C . THR B 2 305 ? -17.036 -15.984 6.689 1.000 0.990 305 THR B C 1
ATOM 6807 O O . THR B 2 305 ? -17.325 -16.820 5.832 1.000 0.990 305 THR B O 1
ATOM 6818 N N . ASN B 2 306 ? -17.229 -16.242 7.985 1.000 0.980 306 ASN B N 1
ATOM 6819 C CA . ASN B 2 306 ? -17.936 -17.442 8.449 1.000 0.980 306 ASN B CA 1
ATOM 6820 C C . ASN B 2 306 ? -19.425 -17.463 8.034 1.000 0.980 306 ASN B C 1
ATOM 6821 O O . ASN B 2 306 ? -20.057 -18.519 8.084 1.000 0.980 306 ASN B O 1
ATOM 6832 N N . VAL B 2 307 ? -19.978 -16.323 7.602 1.000 0.980 307 VAL B N 1
ATOM 6833 C CA . VAL B 2 307 ? -21.310 -16.228 7.000 1.000 0.980 307 VAL B CA 1
ATOM 6834 C C . VAL B 2 307 ? -21.165 -16.360 5.473 1.000 0.980 307 VAL B C 1
ATOM 6835 O O . VAL B 2 307 ? -20.581 -15.476 4.845 1.000 0.980 307 VAL B O 1
ATOM 6848 N N . PRO B 2 308 ? -21.672 -17.438 4.836 1.000 0.980 308 PRO B N 1
ATOM 6849 C CA . PRO B 2 308 ? -21.219 -17.858 3.501 1.000 0.980 308 PRO B CA 1
ATOM 6850 C C . PRO B 2 308 ? -21.401 -16.852 2.359 1.000 0.980 308 PRO B C 1
ATOM 6851 O O . PRO B 2 308 ? -20.650 -16.868 1.384 1.000 0.980 308 PRO B O 1
ATOM 6862 N N . ASN B 2 309 ? -22.419 -16.007 2.452 1.000 0.990 309 ASN B N 1
ATOM 6863 C CA . ASN B 2 309 ? -22.757 -15.014 1.440 1.000 0.990 309 ASN B CA 1
ATOM 6864 C C . ASN B 2 309 ? -22.226 -13.611 1.774 1.000 0.990 309 ASN B C 1
ATOM 6865 O O . ASN B 2 309 ? -22.506 -12.664 1.040 1.000 0.990 309 ASN B O 1
ATOM 6876 N N . ILE B 2 310 ? -21.476 -13.464 2.868 1.000 0.990 310 ILE B N 1
ATOM 6877 C CA . ILE B 2 310 ? -20.900 -12.192 3.299 1.000 0.990 310 ILE B CA 1
ATOM 6878 C C . ILE B 2 310 ? -19.374 -12.288 3.253 1.000 0.990 310 ILE B C 1
ATOM 6879 O O . ILE B 2 310 ? -18.765 -13.193 3.824 1.000 0.990 310 ILE B O 1
ATOM 6895 N N . TYR B 2 311 ? -18.760 -11.324 2.579 1.000 0.990 311 TYR B N 1
ATOM 6896 C CA . TYR B 2 311 ? -17.322 -11.190 2.362 1.000 0.990 311 TYR B CA 1
ATOM 6897 C C . TYR B 2 311 ? -16.825 -9.897 3.020 1.000 0.990 311 TYR B C 1
ATOM 6898 O O . TYR B 2 311 ? -17.604 -8.966 3.228 1.000 0.990 311 TYR B O 1
ATOM 6916 N N . ALA B 2 312 ? -15.534 -9.808 3.326 1.000 0.990 312 ALA B N 1
ATOM 6917 C CA . ALA B 2 312 ? -14.907 -8.620 3.906 1.000 0.990 312 ALA B CA 1
ATOM 6918 C C . ALA B 2 312 ? -13.523 -8.378 3.291 1.000 0.990 312 ALA B C 1
ATOM 6919 O O . ALA B 2 312 ? -12.795 -9.329 3.032 1.000 0.990 312 ALA B O 1
ATOM 6926 N N . ILE B 2 313 ? -13.157 -7.118 3.039 1.000 0.990 313 ILE B N 1
ATOM 6927 C CA . ILE B 2 313 ? -11.927 -6.763 2.305 1.000 0.990 313 ILE B CA 1
ATOM 6928 C C . ILE B 2 313 ? -11.250 -5.498 2.852 1.000 0.990 313 ILE B C 1
ATOM 6929 O O . ILE B 2 313 ? -11.877 -4.660 3.502 1.000 0.990 313 ILE B O 1
ATOM 6945 N N . GLY B 2 314 ? -9.977 -5.293 2.511 1.000 0.990 314 GLY B N 1
ATOM 6946 C CA . GLY B 2 314 ? -9.239 -4.060 2.774 1.000 0.990 314 GLY B CA 1
ATOM 6947 C C . GLY B 2 314 ? -8.799 -3.909 4.227 1.000 0.990 314 GLY B C 1
ATOM 6948 O O . GLY B 2 314 ? -8.239 -4.831 4.818 1.000 0.990 314 GLY B O 1
ATOM 6952 N N . ASP B 2 315 ? -9.004 -2.720 4.798 1.000 0.990 315 ASP B N 1
ATOM 6953 C CA . ASP B 2 315 ? -8.493 -2.371 6.134 1.000 0.990 315 ASP B CA 1
ATOM 6954 C C . ASP B 2 315 ? -9.172 -3.136 7.283 1.000 0.990 315 ASP B C 1
ATOM 6955 O O . ASP B 2 315 ? -8.697 -3.068 8.416 1.000 0.990 315 ASP B O 1
ATOM 6964 N N . ILE B 2 316 ? -10.298 -3.810 7.027 1.000 0.990 316 ILE B N 1
ATOM 6965 C CA . ILE B 2 316 ? -11.048 -4.534 8.063 1.000 0.990 316 ILE B CA 1
ATOM 6966 C C . ILE B 2 316 ? -10.677 -6.011 8.173 1.000 0.990 316 ILE B C 1
ATOM 6967 O O . ILE B 2 316 ? -11.177 -6.674 9.076 1.000 0.990 316 ILE B O 1
ATOM 6983 N N . ILE B 2 317 ? -9.818 -6.521 7.290 1.000 0.990 317 ILE B N 1
ATOM 6984 C CA . ILE B 2 317 ? -9.298 -7.892 7.344 1.000 0.990 317 ILE B CA 1
ATOM 6985 C C . ILE B 2 317 ? -7.785 -7.882 7.555 1.000 0.990 317 ILE B C 1
ATOM 6986 O O . ILE B 2 317 ? -7.122 -6.850 7.418 1.000 0.990 317 ILE B O 1
ATOM 7002 N N . GLU B 2 318 ? -7.231 -9.039 7.896 1.000 0.970 318 GLU B N 1
ATOM 7003 C CA . GLU B 2 318 ? -5.803 -9.205 8.163 1.000 0.970 318 GLU B CA 1
ATOM 7004 C C . GLU B 2 318 ? -4.921 -8.796 6.969 1.000 0.970 318 GLU B C 1
ATOM 7005 O O . GLU B 2 318 ? -5.339 -8.853 5.815 1.000 0.970 318 GLU B O 1
ATOM 7017 N N . GLY B 2 319 ? -3.697 -8.340 7.247 1.000 0.950 319 GLY B N 1
ATOM 7018 C CA . GLY B 2 319 ? -2.733 -7.873 6.247 1.000 0.950 319 GLY B CA 1
ATOM 7019 C C . GLY B 2 319 ? -2.542 -6.350 6.238 1.000 0.950 319 GLY B C 1
ATOM 7020 O O . GLY B 2 319 ? -3.230 -5.623 6.959 1.000 0.950 319 GLY B O 1
ATOM 7024 N N . PRO B 2 320 ? -1.602 -5.832 5.428 1.000 0.950 320 PRO B N 1
ATOM 7025 C CA . PRO B 2 320 ? -1.191 -4.430 5.485 1.000 0.950 320 PRO B CA 1
ATOM 7026 C C . PRO B 2 320 ? -2.325 -3.482 5.044 1.000 0.950 320 PRO B C 1
ATOM 7027 O O . PRO B 2 320 ? -2.885 -3.683 3.969 1.000 0.950 320 PRO B O 1
ATOM 7038 N N . PRO B 2 321 ? -2.665 -2.424 5.806 1.000 0.960 321 PRO B N 1
ATOM 7039 C CA . PRO B 2 321 ? -3.780 -1.522 5.491 1.000 0.960 321 PRO B CA 1
ATOM 7040 C C . PRO B 2 321 ? -3.422 -0.562 4.341 1.000 0.960 321 PRO B C 1
ATOM 7041 O O . PRO B 2 321 ? -3.113 0.613 4.547 1.000 0.960 321 PRO B O 1
ATOM 7052 N N . LEU B 2 322 ? -3.394 -1.096 3.118 1.000 0.980 322 LEU B N 1
ATOM 7053 C CA . LEU B 2 322 ? -2.945 -0.424 1.901 1.000 0.980 322 LEU B CA 1
ATOM 7054 C C . LEU B 2 322 ? -4.033 -0.447 0.821 1.000 0.980 322 LEU B C 1
ATOM 7055 O O . LEU B 2 322 ? -4.741 -1.437 0.632 1.000 0.980 322 LEU B O 1
ATOM 7071 N N . ALA B 2 323 ? -4.132 0.639 0.052 1.000 0.980 323 ALA B N 1
ATOM 7072 C CA . ALA B 2 323 ? -5.168 0.801 -0.970 1.000 0.980 323 ALA B CA 1
ATOM 7073 C C . ALA B 2 323 ? -5.124 -0.290 -2.054 1.000 0.980 323 ALA B C 1
ATOM 7074 O O . ALA B 2 323 ? -6.169 -0.779 -2.487 1.000 0.980 323 ALA B O 1
ATOM 7081 N N . HIS B 2 324 ? -3.926 -0.690 -2.483 1.000 0.980 324 HIS B N 1
ATOM 7082 C CA . HIS B 2 324 ? -3.739 -1.723 -3.500 1.000 0.980 324 HIS B CA 1
ATOM 7083 C C . HIS B 2 324 ? -4.078 -3.126 -2.988 1.000 0.980 324 HIS B C 1
ATOM 7084 O O . HIS B 2 324 ? -4.707 -3.864 -3.745 1.000 0.980 324 HIS B O 1
ATOM 7098 N N . LYS B 2 325 ? -3.806 -3.449 -1.710 1.000 0.980 325 LYS B N 1
ATOM 7099 C CA . LYS B 2 325 ? -4.338 -4.659 -1.048 1.000 0.980 325 LYS B CA 1
ATOM 7100 C C . LYS B 2 325 ? -5.864 -4.679 -1.152 1.000 0.980 325 LYS B C 1
ATOM 7101 O O . LYS B 2 325 ? -6.428 -5.602 -1.729 1.000 0.980 325 LYS B O 1
ATOM 7120 N N . ALA B 2 326 ? -6.518 -3.605 -0.700 1.000 0.990 326 ALA B N 1
ATOM 7121 C CA . ALA B 2 326 ? -7.975 -3.510 -0.711 1.000 0.990 326 ALA B CA 1
ATOM 7122 C C . ALA B 2 326 ? -8.557 -3.693 -2.124 1.000 0.990 326 ALA B C 1
ATOM 7123 O O . ALA B 2 326 ? -9.528 -4.421 -2.307 1.000 0.990 326 ALA B O 1
ATOM 7130 N N . SER B 2 327 ? -7.956 -3.061 -3.139 1.000 0.990 327 SER B N 1
ATOM 7131 C CA . SER B 2 327 ? -8.403 -3.187 -4.533 1.000 0.990 327 SER B CA 1
ATOM 7132 C C . SER B 2 327 ? -8.177 -4.580 -5.135 1.000 0.990 327 SER B C 1
ATOM 7133 O O . SER B 2 327 ? -8.950 -5.000 -5.995 1.000 0.990 327 SER B O 1
ATOM 7141 N N . TYR B 2 328 ? -7.124 -5.289 -4.712 1.000 0.980 328 TYR B N 1
ATOM 7142 C CA . TYR B 2 328 ? -6.853 -6.668 -5.115 1.000 0.980 328 TYR B CA 1
ATOM 7143 C C . TYR B 2 328 ? -7.895 -7.605 -4.502 1.000 0.980 328 TYR B C 1
ATOM 7144 O O . TYR B 2 328 ? -8.602 -8.291 -5.234 1.000 0.980 328 TYR B O 1
ATOM 7162 N N . GLU B 2 329 ? -8.079 -7.538 -3.184 1.000 0.980 329 GLU B N 1
ATOM 7163 C CA . GLU B 2 329 ? -9.065 -8.339 -2.448 1.000 0.980 329 GLU B CA 1
ATOM 7164 C C . GLU B 2 329 ? -10.490 -8.081 -2.932 1.000 0.980 329 GLU B C 1
ATOM 7165 O O . GLU B 2 329 ? -11.285 -9.007 -3.057 1.000 0.980 329 GLU B O 1
ATOM 7177 N N . GLY B 2 330 ? -10.803 -6.836 -3.300 1.000 0.990 330 GLY B N 1
ATOM 7178 C CA . GLY B 2 330 ? -12.084 -6.499 -3.909 1.000 0.990 330 GLY B CA 1
ATOM 7179 C C . GLY B 2 330 ? -12.360 -7.254 -5.209 1.000 0.990 330 GLY B C 1
ATOM 7180 O O . GLY B 2 330 ? -13.497 -7.659 -5.446 1.000 0.990 330 GLY B O 1
ATOM 7184 N N . LYS B 2 331 ? -11.336 -7.495 -6.038 1.000 0.980 331 LYS B N 1
ATOM 7185 C CA . LYS B 2 331 ? -11.481 -8.324 -7.245 1.000 0.980 331 LYS B CA 1
ATOM 7186 C C . LYS B 2 331 ? -11.679 -9.791 -6.877 1.000 0.980 331 LYS B C 1
ATOM 7187 O O . LYS B 2 331 ? -12.606 -10.391 -7.407 1.000 0.980 331 LYS B O 1
ATOM 7206 N N . ILE B 2 332 ? -10.879 -10.316 -5.943 1.000 0.960 332 ILE B N 1
ATOM 7207 C CA . ILE B 2 332 ? -10.978 -11.706 -5.469 1.000 0.960 332 ILE B CA 1
ATOM 7208 C C . ILE B 2 332 ? -12.379 -12.002 -4.918 1.000 0.960 332 ILE B C 1
ATOM 7209 O O . ILE B 2 332 ? -13.001 -12.972 -5.341 1.000 0.960 332 ILE B O 1
ATOM 7225 N N . ALA B 2 333 ? -12.917 -11.141 -4.048 1.000 0.990 333 ALA B N 1
ATOM 7226 C CA . ALA B 2 333 ? -14.258 -11.312 -3.485 1.000 0.990 333 ALA B CA 1
ATOM 7227 C C . ALA B 2 333 ? -15.341 -11.319 -4.579 1.000 0.990 333 ALA B C 1
ATOM 7228 O O . ALA B 2 333 ? -16.222 -12.177 -4.589 1.000 0.990 333 ALA B O 1
ATOM 7235 N N . ALA B 2 334 ? -15.260 -10.388 -5.534 1.000 0.980 334 ALA B N 1
ATOM 7236 C CA . ALA B 2 334 ? -16.214 -10.306 -6.637 1.000 0.980 334 ALA B CA 1
ATOM 7237 C C . ALA B 2 334 ? -16.151 -11.526 -7.578 1.000 0.980 334 ALA B C 1
ATOM 7238 O O . ALA B 2 334 ? -17.191 -12.032 -8.001 1.000 0.980 334 ALA B O 1
ATOM 7245 N N . GLU B 2 335 ? -14.948 -12.008 -7.886 1.000 0.940 335 GLU B N 1
ATOM 7246 C CA . GLU B 2 335 ? -14.702 -13.208 -8.695 1.000 0.940 335 GLU B CA 1
ATOM 7247 C C . GLU B 2 335 ? -15.199 -14.475 -7.993 1.000 0.940 335 GLU B C 1
ATOM 7248 O O . GLU B 2 335 ? -15.922 -15.270 -8.594 1.000 0.940 335 GLU B O 1
ATOM 7260 N N . ALA B 2 336 ? -14.911 -14.624 -6.697 1.000 0.950 336 ALA B N 1
ATOM 7261 C CA . ALA B 2 336 ? -15.403 -15.734 -5.889 1.000 0.950 336 ALA B CA 1
ATOM 7262 C C . ALA B 2 336 ? -16.940 -15.773 -5.830 1.000 0.950 336 ALA B C 1
ATOM 7263 O O . ALA B 2 336 ? -17.532 -16.845 -5.960 1.000 0.950 336 ALA B O 1
ATOM 7270 N N . ILE B 2 337 ? -17.601 -14.613 -5.702 1.000 0.980 337 ILE B N 1
ATOM 7271 C CA . ILE B 2 337 ? -19.070 -14.506 -5.773 1.000 0.980 337 ILE B CA 1
ATOM 7272 C C . ILE B 2 337 ? -19.599 -14.935 -7.148 1.000 0.980 337 ILE B C 1
ATOM 7273 O O . ILE B 2 337 ? -20.654 -15.561 -7.232 1.000 0.980 337 ILE B O 1
ATOM 7289 N N . ALA B 2 338 ? -18.875 -14.631 -8.228 1.000 0.960 338 ALA B N 1
ATOM 7290 C CA . ALA B 2 338 ? -19.232 -15.058 -9.581 1.000 0.960 338 ALA B CA 1
ATOM 7291 C C . ALA B 2 338 ? -18.946 -16.550 -9.856 1.000 0.960 338 ALA B C 1
ATOM 7292 O O . ALA B 2 338 ? -19.234 -17.035 -10.949 1.000 0.960 338 ALA B O 1
ATOM 7299 N N . GLY B 2 339 ? -18.396 -17.284 -8.882 1.000 0.910 339 GLY B N 1
ATOM 7300 C CA . GLY B 2 339 ? -18.032 -18.694 -9.021 1.000 0.910 339 GLY B CA 1
ATOM 7301 C C . GLY B 2 339 ? -16.684 -18.923 -9.704 1.000 0.910 339 GLY B C 1
ATOM 7302 O O . GLY B 2 339 ? -16.360 -20.062 -10.046 1.000 0.910 339 GLY B O 1
ATOM 7306 N N . GLU B 2 340 ? -15.884 -17.875 -9.907 1.000 0.780 340 GLU B N 1
ATOM 7307 C CA . GLU B 2 340 ? -14.509 -18.038 -10.362 1.000 0.780 340 GLU B CA 1
ATOM 7308 C C . GLU B 2 340 ? -13.632 -18.586 -9.219 1.000 0.780 340 GLU B C 1
ATOM 7309 O O . GLU B 2 340 ? -13.831 -18.234 -8.052 1.000 0.780 340 GLU B O 1
ATOM 7321 N N . PRO B 2 341 ? -12.640 -19.446 -9.517 1.000 0.770 341 PRO B N 1
ATOM 7322 C CA . PRO B 2 341 ? -11.748 -20.029 -8.516 1.000 0.770 341 PRO B CA 1
ATOM 7323 C C . PRO B 2 341 ? -10.646 -19.037 -8.097 1.000 0.770 341 PRO B C 1
ATOM 7324 O O . PRO B 2 341 ? -9.460 -19.351 -8.178 1.000 0.770 341 PRO B O 1
ATOM 7335 N N . ALA B 2 342 ? -11.035 -17.820 -7.722 1.000 0.830 342 ALA B N 1
ATOM 7336 C CA . ALA B 2 342 ? -10.138 -16.761 -7.280 1.000 0.830 342 ALA B CA 1
ATOM 7337 C C . ALA B 2 342 ? -9.861 -16.872 -5.777 1.000 0.830 342 ALA B C 1
ATOM 7338 O O . ALA B 2 342 ? -10.776 -17.124 -4.990 1.000 0.830 342 ALA B O 1
ATOM 7345 N N . GLU B 2 343 ? -8.607 -16.663 -5.385 1.000 0.870 343 GLU B N 1
ATOM 7346 C CA . GLU B 2 343 ? -8.163 -16.647 -3.993 1.000 0.870 343 GLU B CA 1
ATOM 7347 C C . GLU B 2 343 ? -6.948 -15.723 -3.817 1.000 0.870 343 GLU B C 1
ATOM 7348 O O . GLU B 2 343 ? -6.241 -15.428 -4.777 1.000 0.870 343 GLU B O 1
ATOM 7360 N N . ILE B 2 344 ? -6.708 -15.262 -2.589 1.000 0.870 344 ILE B N 1
ATOM 7361 C CA . ILE B 2 344 ? -5.518 -14.506 -2.199 1.000 0.870 344 ILE B CA 1
ATOM 7362 C C . ILE B 2 344 ? -4.304 -15.440 -2.241 1.000 0.870 344 ILE B C 1
ATOM 7363 O O . ILE B 2 344 ? -4.191 -16.368 -1.432 1.000 0.870 344 ILE B O 1
ATOM 7379 N N . ASP B 2 345 ? -3.382 -15.156 -3.160 1.000 0.800 345 ASP B N 1
ATOM 7380 C CA . ASP B 2 345 ? -2.181 -15.962 -3.409 1.000 0.800 345 ASP B CA 1
ATOM 7381 C C . ASP B 2 345 ? -0.928 -15.141 -3.785 1.000 0.800 345 ASP B C 1
ATOM 7382 O O . ASP B 2 345 ? 0.061 -15.712 -4.254 1.000 0.800 345 ASP B O 1
ATOM 7391 N N . TYR B 2 346 ? -0.943 -13.818 -3.575 1.000 0.830 346 TYR B N 1
ATOM 7392 C CA . TYR B 2 346 ? 0.206 -12.951 -3.865 1.000 0.830 346 TYR B CA 1
ATOM 7393 C C . TYR B 2 346 ? 1.453 -13.346 -3.050 1.000 0.830 346 TYR B C 1
ATOM 7394 O O . TYR B 2 346 ? 1.364 -13.771 -1.896 1.000 0.830 346 TYR B O 1
ATOM 7412 N N . LEU B 2 347 ? 2.636 -13.145 -3.630 1.000 0.860 347 LEU B N 1
ATOM 7413 C CA . LEU B 2 347 ? 3.936 -13.358 -2.983 1.000 0.860 347 LEU B CA 1
ATOM 7414 C C . LEU B 2 347 ? 4.416 -12.125 -2.216 1.000 0.860 347 LEU B C 1
ATOM 7415 O O . LEU B 2 347 ? 5.129 -12.251 -1.223 1.000 0.860 347 LEU B O 1
ATOM 7431 N N . GLY B 2 348 ? 4.031 -10.929 -2.658 1.000 0.910 348 GLY B N 1
ATOM 7432 C CA . GLY B 2 348 ? 4.423 -9.693 -1.995 1.000 0.910 348 GLY B CA 1
ATOM 7433 C C . GLY B 2 348 ? 3.506 -8.529 -2.333 1.000 0.910 348 GLY B C 1
ATOM 7434 O O . GLY B 2 348 ? 3.097 -8.348 -3.476 1.000 0.910 348 GLY B O 1
ATOM 7438 N N . ILE B 2 349 ? 3.221 -7.701 -1.329 1.000 0.960 349 ILE B N 1
ATOM 7439 C CA . ILE B 2 349 ? 2.565 -6.405 -1.510 1.000 0.960 349 ILE B CA 1
ATOM 7440 C C . ILE B 2 349 ? 3.620 -5.322 -1.299 1.000 0.960 349 ILE B C 1
ATOM 7441 O O . ILE B 2 349 ? 4.169 -5.247 -0.198 1.000 0.960 349 ILE B O 1
ATOM 7457 N N . PRO B 2 350 ? 3.904 -4.470 -2.301 1.000 0.980 350 PRO B N 1
ATOM 7458 C CA . PRO B 2 350 ? 4.858 -3.392 -2.116 1.000 0.980 350 PRO B CA 1
ATOM 7459 C C . PRO B 2 350 ? 4.331 -2.386 -1.088 1.000 0.980 350 PRO B C 1
ATOM 7460 O O . PRO B 2 350 ? 3.202 -1.903 -1.192 1.000 0.980 350 PRO B O 1
ATOM 7471 N N . ALA B 2 351 ? 5.145 -2.054 -0.095 1.000 0.980 351 ALA B N 1
ATOM 7472 C CA . ALA B 2 351 ? 4.896 -0.986 0.860 1.000 0.980 351 ALA B CA 1
ATOM 7473 C C . ALA B 2 351 ? 5.787 0.204 0.515 1.000 0.980 351 ALA B C 1
ATOM 7474 O O . ALA B 2 351 ? 6.983 0.034 0.292 1.000 0.980 351 ALA B O 1
ATOM 7481 N N . VAL B 2 352 ? 5.206 1.402 0.485 1.000 0.980 352 VAL B N 1
ATOM 7482 C CA . VAL B 2 352 ? 5.898 2.634 0.097 1.000 0.980 352 VAL B CA 1
ATOM 7483 C C . VAL B 2 352 ? 5.623 3.723 1.124 1.000 0.980 352 VAL B C 1
ATOM 7484 O O . VAL B 2 352 ? 4.484 3.885 1.565 1.000 0.980 352 VAL B O 1
ATOM 7497 N N . VAL B 2 353 ? 6.657 4.487 1.471 1.000 0.980 353 VAL B N 1
ATOM 7498 C CA . VAL B 2 353 ? 6.564 5.711 2.272 1.000 0.980 353 VAL B CA 1
ATOM 7499 C C . VAL B 2 353 ? 7.228 6.842 1.511 1.000 0.980 353 VAL B C 1
ATOM 7500 O O . VAL B 2 353 ? 8.384 6.743 1.104 1.000 0.980 353 VAL B O 1
ATOM 7513 N N . PHE B 2 354 ? 6.494 7.936 1.352 1.000 0.980 354 PHE B N 1
ATOM 7514 C CA . PHE B 2 354 ? 6.936 9.121 0.621 1.000 0.980 354 PHE B CA 1
ATOM 7515 C C . PHE B 2 354 ? 7.676 10.074 1.568 1.000 0.980 354 PHE B C 1
ATOM 7516 O O . PHE B 2 354 ? 7.304 11.233 1.735 1.000 0.980 354 PHE B O 1
ATOM 7533 N N . SER B 2 355 ? 8.672 9.523 2.261 1.000 0.970 355 SER B N 1
ATOM 7534 C CA . SER B 2 355 ? 9.629 10.240 3.103 1.000 0.970 355 SER B CA 1
ATOM 7535 C C . SER B 2 355 ? 10.791 10.796 2.272 1.000 0.970 355 SER B C 1
ATOM 7536 O O . SER B 2 355 ? 10.814 10.654 1.052 1.000 0.970 355 SER B O 1
ATOM 7544 N N . GLU B 2 356 ? 11.787 11.380 2.943 1.000 0.950 356 GLU B N 1
ATOM 7545 C CA . GLU B 2 356 ? 13.039 11.825 2.329 1.000 0.950 356 GLU B CA 1
ATOM 7546 C C . GLU B 2 356 ? 14.244 11.070 2.917 1.000 0.950 356 GLU B C 1
ATOM 7547 O O . GLU B 2 356 ? 14.633 11.340 4.057 1.000 0.950 356 GLU B O 1
ATOM 7559 N N . PRO B 2 357 ? 14.881 10.153 2.168 1.000 0.970 357 PRO B N 1
ATOM 7560 C CA . PRO B 2 357 ? 14.476 9.674 0.842 1.000 0.970 357 PRO B CA 1
ATOM 7561 C C . PRO B 2 357 ? 13.188 8.832 0.881 1.000 0.970 357 PRO B C 1
ATOM 7562 O O . PRO B 2 357 ? 12.741 8.411 1.956 1.000 0.970 357 PRO B O 1
ATOM 7573 N N . GLU B 2 358 ? 12.607 8.555 -0.291 1.000 0.980 358 GLU B N 1
ATOM 7574 C CA . GLU B 2 358 ? 11.480 7.624 -0.394 1.000 0.980 358 GLU B CA 1
ATOM 7575 C C . GLU B 2 358 ? 11.933 6.221 0.010 1.000 0.980 358 GLU B C 1
ATOM 7576 O O . GLU B 2 358 ? 13.055 5.802 -0.294 1.000 0.980 358 GLU B O 1
ATOM 7588 N N . LEU B 2 359 ? 11.045 5.485 0.676 1.000 0.990 359 LEU B N 1
ATOM 7589 C CA . LEU B 2 359 ? 11.269 4.093 1.040 1.000 0.990 359 LEU B CA 1
ATOM 7590 C C . LEU B 2 359 ? 10.260 3.205 0.324 1.000 0.990 359 LEU B C 1
ATOM 7591 O O . LEU B 2 359 ? 9.064 3.496 0.322 1.000 0.990 359 LEU B O 1
ATOM 7607 N N . ALA B 2 360 ? 10.727 2.087 -0.218 1.000 0.990 360 ALA B N 1
ATOM 7608 C CA . ALA B 2 360 ? 9.884 1.049 -0.781 1.000 0.990 360 ALA B CA 1
ATOM 7609 C C . ALA B 2 360 ? 10.412 -0.343 -0.414 1.000 0.990 360 ALA B C 1
ATOM 7610 O O . ALA B 2 360 ? 11.619 -0.560 -0.348 1.000 0.990 360 ALA B O 1
ATOM 7617 N N . SER B 2 361 ? 9.518 -1.290 -0.152 1.000 0.990 361 SER B N 1
ATOM 7618 C CA . SER B 2 361 ? 9.866 -2.677 0.170 1.000 0.990 361 SER B CA 1
ATOM 7619 C C . SER B 2 361 ? 8.825 -3.624 -0.409 1.000 0.990 361 SER B C 1
ATOM 7620 O O . SER B 2 361 ? 7.637 -3.314 -0.375 1.000 0.990 361 SER B O 1
ATOM 7628 N N . VAL B 2 362 ? 9.249 -4.776 -0.917 1.000 0.980 362 VAL B N 1
ATOM 7629 C CA . VAL B 2 362 ? 8.367 -5.856 -1.373 1.000 0.980 362 VAL B CA 1
ATOM 7630 C C . VAL B 2 362 ? 9.012 -7.210 -1.081 1.000 0.980 362 VAL B C 1
ATOM 7631 O O . VAL B 2 362 ? 10.230 -7.349 -1.165 1.000 0.980 362 VAL B O 1
ATOM 7644 N N . GLY B 2 363 ? 8.199 -8.210 -0.739 1.000 0.970 363 GLY B N 1
ATOM 7645 C CA . GLY B 2 363 ? 8.676 -9.550 -0.392 1.000 0.970 363 GLY B CA 1
ATOM 7646 C C . GLY B 2 363 ? 9.470 -9.579 0.916 1.000 0.970 363 GLY B C 1
ATOM 7647 O O . GLY B 2 363 ? 9.239 -8.773 1.819 1.000 0.970 363 GLY B O 1
ATOM 7651 N N . TYR B 2 364 ? 10.398 -10.526 1.020 1.000 0.970 364 TYR B N 1
ATOM 7652 C CA . TYR B 2 364 ? 11.158 -10.755 2.244 1.000 0.970 364 TYR B CA 1
ATOM 7653 C C . TYR B 2 364 ? 12.172 -9.645 2.535 1.000 0.970 364 TYR B C 1
ATOM 7654 O O . TYR B 2 364 ? 12.972 -9.248 1.685 1.000 0.970 364 TYR B O 1
ATOM 7672 N N . THR B 2 365 ? 12.211 -9.210 3.791 1.000 0.980 365 THR B N 1
ATOM 7673 C CA . THR B 2 365 ? 13.415 -8.595 4.362 1.000 0.980 365 THR B CA 1
ATOM 7674 C C . THR B 2 365 ? 14.451 -9.668 4.688 1.000 0.980 365 THR B C 1
ATOM 7675 O O . THR B 2 365 ? 14.135 -10.854 4.812 1.000 0.980 365 THR B O 1
ATOM 7686 N N . GLU B 2 366 ? 15.704 -9.260 4.887 1.000 0.970 366 GLU B N 1
ATOM 7687 C CA . GLU B 2 366 ? 16.766 -10.202 5.263 1.000 0.970 366 GLU B CA 1
ATOM 7688 C C . GLU B 2 366 ? 16.467 -10.903 6.598 1.000 0.970 366 GLU B C 1
ATOM 7689 O O . GLU B 2 366 ? 16.754 -12.088 6.760 1.000 0.970 366 GLU B O 1
ATOM 7701 N N . ALA B 2 367 ? 15.875 -10.171 7.547 1.000 0.970 367 ALA B N 1
ATOM 7702 C CA . ALA B 2 367 ? 15.506 -10.701 8.854 1.000 0.970 367 ALA B CA 1
ATOM 7703 C C . ALA B 2 367 ? 14.412 -11.775 8.743 1.000 0.970 367 ALA B C 1
ATOM 7704 O O . ALA B 2 367 ? 14.595 -12.869 9.268 1.000 0.970 367 ALA B O 1
ATOM 7711 N N . GLN B 2 368 ? 13.334 -11.499 8.000 1.000 0.960 368 GLN B N 1
ATOM 7712 C CA . GLN B 2 368 ? 12.233 -12.452 7.801 1.000 0.960 368 GLN B CA 1
ATOM 7713 C C . GLN B 2 368 ? 12.698 -13.723 7.082 1.000 0.960 368 GLN B C 1
ATOM 7714 O O . GLN B 2 368 ? 12.356 -14.825 7.499 1.000 0.960 368 GLN B O 1
ATOM 7728 N N . ALA B 2 369 ? 13.525 -13.586 6.038 1.000 0.960 369 ALA B N 1
ATOM 7729 C CA . ALA B 2 369 ? 14.041 -14.746 5.313 1.000 0.960 369 ALA B CA 1
ATOM 7730 C C . ALA B 2 369 ? 14.884 -15.665 6.217 1.000 0.960 369 ALA B C 1
ATOM 7731 O O . ALA B 2 369 ? 14.754 -16.886 6.159 1.000 0.960 369 ALA B O 1
ATOM 7738 N N . LYS B 2 370 ? 15.721 -15.082 7.084 1.000 0.960 370 LYS B N 1
ATOM 7739 C CA . LYS B 2 370 ? 16.531 -15.835 8.053 1.000 0.960 370 LYS B CA 1
ATOM 7740 C C . LYS B 2 370 ? 15.685 -16.493 9.143 1.000 0.960 370 LYS B C 1
ATOM 7741 O O . LYS B 2 370 ? 15.994 -17.612 9.538 1.000 0.960 370 LYS B O 1
ATOM 7760 N N . GLU B 2 371 ? 14.643 -15.819 9.625 1.000 0.960 371 GLU B N 1
ATOM 7761 C CA . GLU B 2 371 ? 13.721 -16.352 10.637 1.000 0.960 371 GLU B CA 1
ATOM 7762 C C . GLU B 2 371 ? 12.932 -17.563 10.115 1.000 0.960 371 GLU B C 1
ATOM 7763 O O . GLU B 2 371 ? 12.761 -18.544 10.837 1.000 0.960 371 GLU B O 1
ATOM 7775 N N . GLU B 2 372 ? 12.553 -17.550 8.835 1.000 0.940 372 GLU B N 1
ATOM 7776 C CA . GLU B 2 372 ? 11.949 -18.701 8.148 1.000 0.940 372 GLU B CA 1
ATOM 7777 C C . GLU B 2 372 ? 12.966 -19.781 7.720 1.000 0.940 372 GLU B C 1
ATOM 7778 O O . GLU B 2 372 ? 12.580 -20.814 7.174 1.000 0.940 372 GLU B O 1
ATOM 7790 N N . GLY B 2 373 ? 14.266 -19.589 7.980 1.000 0.950 373 GLY B N 1
ATOM 7791 C CA . GLY B 2 373 ? 15.311 -20.578 7.696 1.000 0.950 373 GLY B CA 1
ATOM 7792 C C . GLY B 2 373 ? 15.763 -20.649 6.233 1.000 0.950 373 GLY B C 1
ATOM 7793 O O . GLY B 2 373 ? 16.345 -21.655 5.826 1.000 0.950 373 GLY B O 1
ATOM 7797 N N . LEU B 2 374 ? 15.519 -19.607 5.434 1.000 0.920 374 LEU B N 1
ATOM 7798 C CA . LEU B 2 374 ? 15.956 -19.538 4.038 1.000 0.920 374 LEU B CA 1
ATOM 7799 C C . LEU B 2 374 ? 17.457 -19.192 3.946 1.000 0.920 374 LEU B C 1
ATOM 7800 O O . LEU B 2 374 ? 17.915 -18.222 4.554 1.000 0.920 374 LEU B O 1
ATOM 7816 N N . ASP B 2 375 ? 18.228 -19.944 3.144 1.000 0.940 375 ASP B N 1
ATOM 7817 C CA . ASP B 2 375 ? 19.618 -19.587 2.805 1.000 0.940 375 ASP B CA 1
ATOM 7818 C C . ASP B 2 375 ? 19.613 -18.548 1.674 1.000 0.940 375 ASP B C 1
ATOM 7819 O O . ASP B 2 375 ? 19.239 -18.832 0.529 1.000 0.940 375 ASP B O 1
ATOM 7828 N N . ILE B 2 376 ? 19.981 -17.317 2.019 1.000 0.970 376 ILE B N 1
ATOM 7829 C CA . ILE B 2 376 ? 19.801 -16.141 1.168 1.000 0.970 376 ILE B CA 1
ATOM 7830 C C . ILE B 2 376 ? 21.095 -15.372 0.955 1.000 0.970 376 ILE B C 1
ATOM 7831 O O . ILE B 2 376 ? 22.003 -15.372 1.788 1.000 0.970 376 ILE B O 1
ATOM 7847 N N . VAL B 2 377 ? 21.132 -14.642 -0.154 1.000 0.960 377 VAL B N 1
ATOM 7848 C CA . VAL B 2 377 ? 22.114 -13.602 -0.437 1.000 0.960 377 VAL B CA 1
ATOM 7849 C C . VAL B 2 377 ? 21.404 -12.252 -0.387 1.000 0.960 377 VAL B C 1
ATOM 7850 O O . VAL B 2 377 ? 20.420 -12.026 -1.093 1.000 0.960 377 VAL B O 1
ATOM 7863 N N . ALA B 2 378 ? 21.916 -11.356 0.458 1.000 0.980 378 ALA B N 1
ATOM 7864 C CA . ALA B 2 378 ? 21.507 -9.959 0.523 1.000 0.980 378 ALA B CA 1
ATOM 7865 C C . ALA B 2 378 ? 22.511 -9.104 -0.264 1.000 0.980 378 ALA B C 1
ATOM 7866 O O . ALA B 2 378 ? 23.607 -8.813 0.217 1.000 0.980 378 ALA B O 1
ATOM 7873 N N . ALA B 2 379 ? 22.146 -8.718 -1.481 1.000 0.980 379 ALA B N 1
ATOM 7874 C CA . ALA B 2 379 ? 22.967 -7.901 -2.366 1.000 0.980 379 ALA B CA 1
ATOM 7875 C C . ALA B 2 379 ? 22.549 -6.439 -2.266 1.000 0.980 379 ALA B C 1
ATOM 7876 O O . ALA B 2 379 ? 21.358 -6.150 -2.220 1.000 0.980 379 ALA B O 1
ATOM 7883 N N . LYS B 2 380 ? 23.500 -5.507 -2.220 1.000 0.980 380 LYS B N 1
ATOM 7884 C CA . LYS B 2 380 ? 23.209 -4.087 -2.002 1.000 0.980 380 LYS B CA 1
ATOM 7885 C C . LYS B 2 380 ? 24.014 -3.220 -2.958 1.000 0.980 380 LYS B C 1
ATOM 7886 O O . LYS B 2 380 ? 25.229 -3.371 -3.021 1.000 0.980 380 LYS B O 1
ATOM 7905 N N . PHE B 2 381 ? 23.354 -2.278 -3.627 1.000 0.990 381 PHE B N 1
ATOM 7906 C CA . PHE B 2 381 ? 23.995 -1.289 -4.491 1.000 0.990 381 PHE B CA 1
ATOM 7907 C C . PHE B 2 381 ? 23.655 0.140 -4.028 1.000 0.990 381 PHE B C 1
ATOM 7908 O O . PHE B 2 381 ? 22.477 0.437 -3.801 1.000 0.990 381 PHE B O 1
ATOM 7925 N N . PRO B 2 382 ? 24.644 1.032 -3.833 1.000 0.980 382 PRO B N 1
ATOM 7926 C CA . PRO B 2 382 ? 24.415 2.387 -3.335 1.000 0.980 382 PRO B CA 1
ATOM 7927 C C . PRO B 2 382 ? 24.005 3.362 -4.449 1.000 0.980 382 PRO B C 1
ATOM 7928 O O . PRO B 2 382 ? 24.607 3.383 -5.519 1.000 0.980 382 PRO B O 1
ATOM 7939 N N . PHE B 2 383 ? 23.066 4.270 -4.161 1.000 0.980 383 PHE B N 1
ATOM 7940 C CA . PHE B 2 383 ? 22.691 5.337 -5.104 1.000 0.980 383 PHE B CA 1
ATOM 7941 C C . PHE B 2 383 ? 23.882 6.265 -5.410 1.000 0.980 383 PHE B C 1
ATOM 7942 O O . PHE B 2 383 ? 23.998 6.768 -6.521 1.000 0.980 383 PHE B O 1
ATOM 7959 N N . ALA B 2 384 ? 24.829 6.424 -4.479 1.000 0.980 384 ALA B N 1
ATOM 7960 C CA . ALA B 2 384 ? 26.052 7.212 -4.669 1.000 0.980 384 ALA B CA 1
ATOM 7961 C C . ALA B 2 384 ? 26.981 6.719 -5.801 1.000 0.980 384 ALA B C 1
ATOM 7962 O O . ALA B 2 384 ? 27.834 7.484 -6.245 1.000 0.980 384 ALA B O 1
ATOM 7969 N N . ALA B 2 385 ? 26.824 5.474 -6.269 1.000 0.980 385 ALA B N 1
ATOM 7970 C CA . ALA B 2 385 ? 27.566 4.929 -7.409 1.000 0.980 385 ALA B CA 1
ATOM 7971 C C . ALA B 2 385 ? 26.816 5.078 -8.748 1.000 0.980 385 ALA B C 1
ATOM 7972 O O . ALA B 2 385 ? 27.325 4.672 -9.789 1.000 0.980 385 ALA B O 1
ATOM 7979 N N . ASN B 2 386 ? 25.613 5.659 -8.745 1.000 0.980 386 ASN B N 1
ATOM 7980 C CA . ASN B 2 386 ? 24.785 5.798 -9.935 1.000 0.980 386 ASN B CA 1
ATOM 7981 C C . ASN B 2 386 ? 24.863 7.218 -10.526 1.000 0.980 386 ASN B C 1
ATOM 7982 O O . ASN B 2 386 ? 24.623 8.221 -9.849 1.000 0.980 386 ASN B O 1
ATOM 7993 N N . GLY B 2 387 ? 25.140 7.303 -11.831 1.000 0.980 387 GLY B N 1
ATOM 7994 C CA . GLY B 2 387 ? 25.259 8.577 -12.546 1.000 0.980 387 GLY B CA 1
ATOM 7995 C C . GLY B 2 387 ? 23.968 9.399 -12.554 1.000 0.980 387 GLY B C 1
ATOM 7996 O O . GLY B 2 387 ? 24.019 10.627 -12.450 1.000 0.980 387 GLY B O 1
ATOM 8000 N N . ARG B 2 388 ? 22.795 8.749 -12.615 1.000 0.980 388 ARG B N 1
ATOM 8001 C CA . ARG B 2 388 ? 21.510 9.454 -12.553 1.000 0.980 388 ARG B CA 1
ATOM 8002 C C . ARG B 2 388 ? 21.273 10.058 -11.170 1.000 0.980 388 ARG B C 1
ATOM 8003 O O . ARG B 2 388 ? 20.902 11.228 -11.110 1.000 0.980 388 ARG B O 1
ATOM 8024 N N . ALA B 2 389 ? 21.534 9.319 -10.096 1.000 0.980 389 ALA B N 1
ATOM 8025 C CA . ALA B 2 389 ? 21.438 9.799 -8.719 1.000 0.980 389 ALA B CA 1
ATOM 8026 C C . ALA B 2 389 ? 22.382 10.985 -8.454 1.000 0.980 389 ALA B C 1
ATOM 8027 O O . ALA B 2 389 ? 21.955 11.989 -7.889 1.000 0.980 389 ALA B O 1
ATOM 8034 N N . LEU B 2 390 ? 23.623 10.928 -8.954 1.000 0.970 390 LEU B N 1
ATOM 8035 C CA . LEU B 2 390 ? 24.563 12.057 -8.923 1.000 0.970 390 LEU B CA 1
ATOM 8036 C C . LEU B 2 390 ? 24.024 13.279 -9.680 1.000 0.970 390 LEU B C 1
ATOM 8037 O O . LEU B 2 390 ? 24.050 14.386 -9.154 1.000 0.970 390 LEU B O 1
ATOM 8053 N N . SER B 2 391 ? 23.488 13.087 -10.892 1.000 0.970 391 SER B N 1
ATOM 8054 C CA . SER B 2 391 ? 22.923 14.186 -11.699 1.000 0.970 391 SER B CA 1
ATOM 8055 C C . SER B 2 391 ? 21.671 14.819 -11.084 1.000 0.970 391 SER B C 1
ATOM 8056 O O . SER B 2 391 ? 21.370 15.978 -11.354 1.000 0.970 391 SER B O 1
ATOM 8064 N N . LEU B 2 392 ? 20.932 14.045 -10.284 1.000 0.960 392 LEU B N 1
ATOM 8065 C CA . LEU B 2 392 ? 19.788 14.510 -9.504 1.000 0.960 392 LEU B CA 1
ATOM 8066 C C . LEU B 2 392 ? 20.208 15.174 -8.195 1.000 0.960 392 LEU B C 1
ATOM 8067 O O . LEU B 2 392 ? 19.354 15.753 -7.536 1.000 0.960 392 LEU B O 1
ATOM 8083 N N . ASN B 2 393 ? 21.487 15.072 -7.827 1.000 0.960 393 ASN B N 1
ATOM 8084 C CA . ASN B 2 393 ? 22.002 15.462 -6.522 1.000 0.960 393 ASN B CA 1
ATOM 8085 C C . ASN B 2 393 ? 21.326 14.710 -5.353 1.000 0.960 393 ASN B C 1
ATOM 8086 O O . ASN B 2 393 ? 21.228 15.198 -4.234 1.000 0.960 393 ASN B O 1
ATOM 8097 N N . GLU B 2 394 ? 20.875 13.481 -5.613 1.000 0.950 394 GLU B N 1
ATOM 8098 C CA . GLU B 2 394 ? 20.113 12.636 -4.690 1.000 0.950 394 GLU B CA 1
ATOM 8099 C C . GLU B 2 394 ? 20.832 11.289 -4.500 1.000 0.950 394 GLU B C 1
ATOM 8100 O O . GLU B 2 394 ? 20.373 10.233 -4.934 1.000 0.950 394 GLU B O 1
ATOM 8112 N N . THR B 2 395 ? 22.023 11.335 -3.890 1.000 0.960 395 THR B N 1
ATOM 8113 C CA . THR B 2 395 ? 22.929 10.174 -3.731 1.000 0.960 395 THR B CA 1
ATOM 8114 C C . THR B 2 395 ? 22.692 9.350 -2.461 1.000 0.960 395 THR B C 1
ATOM 8115 O O . THR B 2 395 ? 23.198 8.229 -2.350 1.000 0.960 395 THR B O 1
ATOM 8126 N N . ASP B 2 396 ? 21.924 9.885 -1.505 1.000 0.970 396 ASP B N 1
ATOM 8127 C CA . ASP B 2 396 ? 21.562 9.200 -0.263 1.000 0.970 396 ASP B CA 1
ATOM 8128 C C . ASP B 2 396 ? 20.572 8.068 -0.570 1.000 0.970 396 ASP B C 1
ATOM 8129 O O . ASP B 2 396 ? 19.386 8.297 -0.812 1.000 0.970 396 ASP B O 1
ATOM 8138 N N . GLY B 2 397 ? 21.059 6.829 -0.534 1.000 0.980 397 GLY B N 1
ATOM 8139 C CA . GLY B 2 397 ? 20.206 5.684 -0.797 1.000 0.980 397 GLY B CA 1
ATOM 8140 C C . GLY B 2 397 ? 20.936 4.407 -1.169 1.000 0.980 397 GLY B C 1
ATOM 8141 O O . GLY B 2 397 ? 22.158 4.363 -1.325 1.000 0.980 397 GLY B O 1
ATOM 8145 N N . PHE B 2 398 ? 20.160 3.345 -1.311 1.000 0.990 398 PHE B N 1
ATOM 8146 C CA . PHE B 2 398 ? 20.587 2.054 -1.823 1.000 0.990 398 PHE B CA 1
ATOM 8147 C C . PHE B 2 398 ? 19.379 1.262 -2.323 1.000 0.990 398 PHE B C 1
ATOM 8148 O O . PHE B 2 398 ? 18.253 1.462 -1.869 1.000 0.990 398 PHE B O 1
ATOM 8165 N N . MET B 2 399 ? 19.644 0.291 -3.186 1.000 0.990 399 MET B N 1
ATOM 8166 C CA . MET B 2 399 ? 18.755 -0.841 -3.412 1.000 0.990 399 MET B CA 1
ATOM 8167 C C . MET B 2 399 ? 19.367 -2.083 -2.770 1.000 0.990 399 MET B C 1
ATOM 8168 O O . MET B 2 399 ? 20.583 -2.270 -2.814 1.000 0.990 399 MET B O 1
ATOM 8182 N N . LYS B 2 400 ? 18.536 -2.918 -2.152 1.000 0.990 400 LYS B N 1
ATOM 8183 C CA . LYS B 2 400 ? 18.906 -4.211 -1.584 1.000 0.990 400 LYS B CA 1
ATOM 8184 C C . LYS B 2 400 ? 18.006 -5.287 -2.181 1.000 0.990 400 LYS B C 1
ATOM 8185 O O . LYS B 2 400 ? 16.790 -5.141 -2.131 1.000 0.990 400 LYS B O 1
ATOM 8204 N N . LEU B 2 401 ? 18.596 -6.347 -2.721 1.000 0.990 401 LEU B N 1
ATOM 8205 C CA . LEU B 2 401 ? 17.892 -7.533 -3.203 1.000 0.990 401 LEU B CA 1
ATOM 8206 C C . LEU B 2 401 ? 18.148 -8.696 -2.256 1.000 0.990 401 LEU B C 1
ATOM 8207 O O . LEU B 2 401 ? 19.285 -8.933 -1.843 1.000 0.990 401 LEU B O 1
ATOM 8223 N N . ILE B 2 402 ? 17.090 -9.433 -1.946 1.000 0.980 402 ILE B N 1
ATOM 8224 C CA . ILE B 2 402 ? 17.145 -10.693 -1.218 1.000 0.980 402 ILE B CA 1
ATOM 8225 C C . ILE B 2 402 ? 16.867 -11.801 -2.221 1.000 0.980 402 ILE B C 1
ATOM 8226 O O . ILE B 2 402 ? 15.791 -11.868 -2.821 1.000 0.980 402 ILE B O 1
ATOM 8242 N N . THR B 2 403 ? 17.852 -12.669 -2.403 1.000 0.960 403 THR B N 1
ATOM 8243 C CA . THR B 2 403 ? 17.779 -13.794 -3.336 1.000 0.960 403 THR B CA 1
ATOM 8244 C C . THR B 2 403 ? 18.015 -15.095 -2.599 1.000 0.960 403 THR B C 1
ATOM 8245 O O . THR B 2 403 ? 18.785 -15.129 -1.640 1.000 0.960 403 THR B O 1
ATOM 8256 N N . ARG B 2 404 ? 17.378 -16.181 -3.030 1.000 0.900 404 ARG B N 1
ATOM 8257 C CA . ARG B 2 404 ? 17.760 -17.517 -2.569 1.000 0.900 404 ARG B CA 1
ATOM 8258 C C . ARG B 2 404 ? 19.107 -17.902 -3.144 1.000 0.900 404 ARG B C 1
ATOM 8259 O O . ARG B 2 404 ? 19.374 -17.709 -4.324 1.000 0.900 404 ARG B O 1
ATOM 8280 N N . LYS B 2 405 ? 19.933 -18.529 -2.320 1.000 0.900 405 LYS B N 1
ATOM 8281 C CA . LYS B 2 405 ? 21.269 -18.958 -2.726 1.000 0.900 405 LYS B CA 1
ATOM 8282 C C . LYS B 2 405 ? 21.270 -20.190 -3.633 1.000 0.900 405 LYS B C 1
ATOM 8283 O O . LYS B 2 405 ? 22.202 -20.358 -4.410 1.000 0.900 405 LYS B O 1
ATOM 8302 N N . GLU B 2 406 ? 20.256 -21.049 -3.518 1.000 0.800 406 GLU B N 1
ATOM 8303 C CA . GLU B 2 406 ? 20.171 -22.300 -4.286 1.000 0.800 406 GLU B CA 1
ATOM 8304 C C . GLU B 2 406 ? 19.980 -22.074 -5.792 1.000 0.800 406 GLU B C 1
ATOM 8305 O O . GLU B 2 406 ? 20.501 -22.845 -6.593 1.000 0.800 406 GLU B O 1
ATOM 8317 N N . ASP B 2 407 ? 19.261 -21.016 -6.172 1.000 0.730 407 ASP B N 1
ATOM 8318 C CA . ASP B 2 407 ? 18.832 -20.779 -7.554 1.000 0.730 407 ASP B CA 1
ATOM 8319 C C . ASP B 2 407 ? 18.862 -19.305 -7.987 1.000 0.730 407 ASP B C 1
ATOM 8320 O O . ASP B 2 407 ? 18.504 -18.985 -9.117 1.000 0.730 407 ASP B O 1
ATOM 8329 N N . GLY B 2 408 ? 19.271 -18.391 -7.105 1.000 0.850 408 GLY B N 1
ATOM 8330 C CA . GLY B 2 408 ? 19.295 -16.958 -7.388 1.000 0.850 408 GLY B CA 1
ATOM 8331 C C . GLY B 2 408 ? 17.909 -16.315 -7.472 1.000 0.850 408 GLY B C 1
ATOM 8332 O O . GLY B 2 408 ? 17.827 -15.155 -7.880 1.000 0.850 408 GLY B O 1
ATOM 8336 N N . LEU B 2 409 ? 16.826 -17.020 -7.109 1.000 0.850 409 LEU B N 1
ATOM 8337 C CA . LEU B 2 409 ? 15.463 -16.487 -7.177 1.000 0.850 409 LEU B CA 1
ATOM 8338 C C . LEU B 2 409 ? 15.340 -15.228 -6.318 1.000 0.850 409 LEU B C 1
ATOM 8339 O O . LEU B 2 409 ? 15.643 -15.269 -5.124 1.000 0.850 409 LEU B O 1
ATOM 8355 N N . VAL B 2 410 ? 14.846 -14.131 -6.895 1.000 0.950 410 VAL B N 1
ATOM 8356 C CA . VAL B 2 410 ? 14.549 -12.906 -6.145 1.000 0.950 410 VAL B CA 1
ATOM 8357 C C . VAL B 2 410 ? 13.271 -13.121 -5.336 1.000 0.950 410 VAL B C 1
ATOM 8358 O O . VAL B 2 410 ? 12.212 -13.404 -5.889 1.000 0.950 410 VAL B O 1
ATOM 8371 N N . ILE B 2 411 ? 13.365 -12.972 -4.016 1.000 0.950 411 ILE B N 1
ATOM 8372 C CA . ILE B 2 411 ? 12.247 -13.190 -3.081 1.000 0.950 411 ILE B CA 1
ATOM 8373 C C . ILE B 2 411 ? 11.911 -11.945 -2.257 1.000 0.950 411 ILE B C 1
ATOM 8374 O O . ILE B 2 411 ? 10.909 -11.915 -1.543 1.000 0.950 411 ILE B O 1
ATOM 8390 N N . GLY B 2 412 ? 12.735 -10.906 -2.343 1.000 0.980 412 GLY B N 1
ATOM 8391 C CA . GLY B 2 412 ? 12.502 -9.652 -1.653 1.000 0.980 412 GLY B CA 1
ATOM 8392 C C . GLY B 2 412 ? 13.387 -8.538 -2.177 1.000 0.980 412 GLY B C 1
ATOM 8393 O O . GLY B 2 412 ? 14.463 -8.787 -2.722 1.000 0.980 412 GLY B O 1
ATOM 8397 N N . ALA B 2 413 ? 12.930 -7.305 -2.018 1.000 0.990 413 ALA B N 1
ATOM 8398 C CA . ALA B 2 413 ? 13.686 -6.128 -2.392 1.000 0.990 413 ALA B CA 1
ATOM 8399 C C . ALA B 2 413 ? 13.308 -4.922 -1.535 1.000 0.990 413 ALA B C 1
ATOM 8400 O O . ALA B 2 413 ? 12.151 -4.739 -1.155 1.000 0.990 413 ALA B O 1
ATOM 8407 N N . GLN B 2 414 ? 14.297 -4.081 -1.251 1.000 0.990 414 GLN B N 1
ATOM 8408 C CA . GLN B 2 414 ? 14.151 -2.853 -0.484 1.000 0.990 414 GLN B CA 1
ATOM 8409 C C . GLN B 2 414 ? 14.883 -1.720 -1.195 1.000 0.990 414 GLN B C 1
ATOM 8410 O O . GLN B 2 414 ? 16.040 -1.867 -1.582 1.000 0.990 414 GLN B O 1
ATOM 8424 N N . ILE B 2 415 ? 14.234 -0.573 -1.334 1.000 0.990 415 ILE B N 1
ATOM 8425 C CA . ILE B 2 415 ? 14.800 0.622 -1.953 1.000 0.990 415 ILE B CA 1
ATOM 8426 C C . ILE B 2 415 ? 14.638 1.774 -0.972 1.000 0.990 415 ILE B C 1
ATOM 8427 O O . ILE B 2 415 ? 13.543 2.033 -0.479 1.000 0.990 415 ILE B O 1
ATOM 8443 N N . ALA B 2 416 ? 15.732 2.466 -0.692 1.000 0.990 416 ALA B N 1
ATOM 8444 C CA . ALA B 2 416 ? 15.718 3.761 -0.035 1.000 0.990 416 ALA B CA 1
ATOM 8445 C C . ALA B 2 416 ? 16.429 4.734 -0.971 1.000 0.990 416 ALA B C 1
ATOM 8446 O O . ALA B 2 416 ? 17.607 4.529 -1.242 1.000 0.990 416 ALA B O 1
ATOM 8453 N N . GLY B 2 417 ? 15.747 5.747 -1.496 1.000 0.980 417 GLY B N 1
ATOM 8454 C CA . GLY B 2 417 ? 16.346 6.674 -2.460 1.000 0.980 417 GLY B CA 1
ATOM 8455 C C . GLY B 2 417 ? 15.312 7.420 -3.296 1.000 0.980 417 GLY B C 1
ATOM 8456 O O . GLY B 2 417 ? 14.108 7.252 -3.115 1.000 0.980 417 GLY B O 1
ATOM 8460 N N . ALA B 2 418 ? 15.782 8.255 -4.222 1.000 0.980 418 ALA B N 1
ATOM 8461 C CA . ALA B 2 418 ? 14.909 8.948 -5.167 1.000 0.980 418 ALA B CA 1
ATOM 8462 C C . ALA B 2 418 ? 14.075 7.951 -5.997 1.000 0.980 418 ALA B C 1
ATOM 8463 O O . ALA B 2 418 ? 14.593 6.927 -6.439 1.000 0.980 418 ALA B O 1
ATOM 8470 N N . SER B 2 419 ? 12.793 8.261 -6.218 1.000 0.980 419 SER B N 1
ATOM 8471 C CA . SER B 2 419 ? 11.856 7.449 -7.016 1.000 0.980 419 SER B CA 1
ATOM 8472 C C . SER B 2 419 ? 11.721 5.980 -6.585 1.000 0.980 419 SER B C 1
ATOM 8473 O O . SER B 2 419 ? 11.317 5.138 -7.391 1.000 0.980 419 SER B O 1
ATOM 8481 N N . ALA B 2 420 ? 12.022 5.650 -5.323 1.000 0.990 420 ALA B N 1
ATOM 8482 C CA . ALA B 2 420 ? 11.870 4.293 -4.800 1.000 0.990 420 ALA B CA 1
ATOM 8483 C C . ALA B 2 420 ? 10.442 3.755 -5.002 1.000 0.990 420 ALA B C 1
ATOM 8484 O O . ALA B 2 420 ? 10.262 2.570 -5.285 1.000 0.990 420 ALA B O 1
ATOM 8491 N N . SER B 2 421 ? 9.440 4.636 -4.895 1.000 0.980 421 SER B N 1
ATOM 8492 C CA . SER B 2 421 ? 8.022 4.317 -5.085 1.000 0.980 421 SER B CA 1
ATOM 8493 C C . SER B 2 421 ? 7.678 3.793 -6.483 1.000 0.980 421 SER B C 1
ATOM 8494 O O . SER B 2 421 ? 6.864 2.878 -6.602 1.000 0.980 421 SER B O 1
ATOM 8502 N N . ASP B 2 422 ? 8.315 4.319 -7.529 1.000 0.980 422 ASP B N 1
ATOM 8503 C CA . ASP B 2 422 ? 8.113 3.870 -8.908 1.000 0.980 422 ASP B CA 1
ATOM 8504 C C . ASP B 2 422 ? 8.982 2.643 -9.223 1.000 0.980 422 ASP B C 1
ATOM 8505 O O . ASP B 2 422 ? 8.499 1.661 -9.794 1.000 0.980 422 ASP B O 1
ATOM 8514 N N . MET B 2 423 ? 10.249 2.665 -8.791 1.000 0.990 423 MET B N 1
ATOM 8515 C CA . MET B 2 423 ? 11.230 1.603 -9.057 1.000 0.990 423 MET B CA 1
ATOM 8516 C C . MET B 2 423 ? 10.823 0.244 -8.474 1.000 0.990 423 MET B C 1
ATOM 8517 O O . MET B 2 423 ? 11.100 -0.794 -9.073 1.000 0.990 423 MET B O 1
ATOM 8531 N N . ILE B 2 424 ? 10.121 0.220 -7.335 1.000 0.990 424 ILE B N 1
ATOM 8532 C CA . ILE B 2 424 ? 9.692 -1.033 -6.691 1.000 0.990 424 ILE B CA 1
ATOM 8533 C C . ILE B 2 424 ? 8.741 -1.869 -7.564 1.000 0.990 424 ILE B C 1
ATOM 8534 O O . ILE B 2 424 ? 8.570 -3.066 -7.323 1.000 0.990 424 ILE B O 1
ATOM 8550 N N . SER B 2 425 ? 8.116 -1.260 -8.578 1.000 0.980 425 SER B N 1
ATOM 8551 C CA . SER B 2 425 ? 7.173 -1.937 -9.474 1.000 0.980 425 SER B CA 1
ATOM 8552 C C . SER B 2 425 ? 7.845 -3.041 -10.292 1.000 0.980 425 SER B C 1
ATOM 8553 O O . SER B 2 425 ? 7.281 -4.126 -10.429 1.000 0.980 425 SER B O 1
ATOM 8561 N N . GLU B 2 426 ? 9.062 -2.798 -10.787 1.000 0.980 426 GLU B N 1
ATOM 8562 C CA . GLU B 2 426 ? 9.855 -3.794 -11.518 1.000 0.980 426 GLU B CA 1
ATOM 8563 C C . GLU B 2 426 ? 10.175 -5.001 -10.632 1.000 0.980 426 GLU B C 1
ATOM 8564 O O . GLU B 2 426 ? 9.969 -6.148 -11.021 1.000 0.980 426 GLU B O 1
ATOM 8576 N N . LEU B 2 427 ? 10.591 -4.741 -9.395 1.000 0.980 427 LEU B N 1
ATOM 8577 C CA . LEU B 2 427 ? 10.936 -5.779 -8.427 1.000 0.980 427 LEU B CA 1
ATOM 8578 C C . LEU B 2 427 ? 9.718 -6.566 -7.945 1.000 0.980 427 LEU B C 1
ATOM 8579 O O . LEU B 2 427 ? 9.801 -7.775 -7.742 1.000 0.980 427 LEU B O 1
ATOM 8595 N N . SER B 2 428 ? 8.570 -5.900 -7.820 1.000 0.970 428 SER B N 1
ATOM 8596 C CA . SER B 2 428 ? 7.296 -6.566 -7.536 1.000 0.970 428 SER B CA 1
ATOM 8597 C C . SER B 2 428 ? 6.940 -7.543 -8.659 1.000 0.970 428 SER B C 1
ATOM 8598 O O . SER B 2 428 ? 6.549 -8.679 -8.391 1.000 0.970 428 SER B O 1
ATOM 8606 N N . LEU B 2 429 ? 7.130 -7.129 -9.917 1.000 0.940 429 LEU B N 1
ATOM 8607 C CA . LEU B 2 429 ? 6.930 -7.996 -11.073 1.000 0.940 429 LEU B CA 1
ATOM 8608 C C . LEU B 2 429 ? 7.949 -9.142 -11.113 1.000 0.940 429 LEU B C 1
ATOM 8609 O O . LEU B 2 429 ? 7.556 -10.262 -11.421 1.000 0.940 429 LEU B O 1
ATOM 8625 N N . ALA B 2 430 ? 9.217 -8.894 -10.779 1.000 0.940 430 ALA B N 1
ATOM 8626 C CA . ALA B 2 430 ? 10.254 -9.921 -10.738 1.000 0.940 430 ALA B CA 1
ATOM 8627 C C . ALA B 2 430 ? 9.940 -11.022 -9.711 1.000 0.940 430 ALA B C 1
ATOM 8628 O O . ALA B 2 430 ? 10.012 -12.203 -10.046 1.000 0.940 430 ALA B O 1
ATOM 8635 N N . ILE B 2 431 ? 9.515 -10.650 -8.497 1.000 0.920 431 ILE B N 1
ATOM 8636 C CA . ILE B 2 431 ? 9.136 -11.603 -7.440 1.000 0.920 431 ILE B CA 1
ATOM 8637 C C . ILE B 2 431 ? 7.898 -12.404 -7.855 1.000 0.920 431 ILE B C 1
ATOM 8638 O O . ILE B 2 431 ? 7.919 -13.633 -7.831 1.000 0.920 431 ILE B O 1
ATOM 8654 N N . GLU B 2 432 ? 6.831 -11.734 -8.302 1.000 0.860 432 GLU B N 1
ATOM 8655 C CA . GLU B 2 432 ? 5.615 -12.408 -8.782 1.000 0.860 432 GLU B CA 1
ATOM 8656 C C . GLU B 2 432 ? 5.883 -13.298 -10.006 1.000 0.860 432 GLU B C 1
ATOM 8657 O O . GLU B 2 432 ? 5.315 -14.386 -10.154 1.000 0.860 432 GLU B O 1
ATOM 8669 N N . GLY B 2 433 ? 6.758 -12.848 -10.901 1.000 0.820 433 GLY B N 1
ATOM 8670 C CA . GLY B 2 433 ? 7.191 -13.573 -12.089 1.000 0.820 433 GLY B CA 1
ATOM 8671 C C . GLY B 2 433 ? 8.142 -14.732 -11.791 1.000 0.820 433 GLY B C 1
ATOM 8672 O O . GLY B 2 433 ? 8.337 -15.584 -12.656 1.000 0.820 433 GLY B O 1
ATOM 8676 N N . GLY B 2 434 ? 8.704 -14.799 -10.585 1.000 0.820 434 GLY B N 1
ATOM 8677 C CA . GLY B 2 434 ? 9.703 -15.791 -10.213 1.000 0.820 434 GLY B CA 1
ATOM 8678 C C . GLY B 2 434 ? 11.013 -15.639 -10.991 1.000 0.820 434 GLY B C 1
ATOM 8679 O O . GLY B 2 434 ? 11.560 -16.639 -11.451 1.000 0.820 434 GLY B O 1
ATOM 8683 N N . MET B 2 435 ? 11.470 -14.399 -11.179 1.000 0.840 435 MET B N 1
ATOM 8684 C CA . MET B 2 435 ? 12.728 -14.081 -11.855 1.000 0.840 435 MET B CA 1
ATOM 8685 C C . MET B 2 435 ? 13.918 -14.245 -10.909 1.000 0.840 435 MET B C 1
ATOM 8686 O O . MET B 2 435 ? 13.849 -13.945 -9.714 1.000 0.840 435 MET B O 1
ATOM 8700 N N . THR B 2 436 ? 15.031 -14.703 -11.463 1.000 0.840 436 THR B N 1
ATOM 8701 C CA . THR B 2 436 ? 16.315 -14.779 -10.767 1.000 0.840 436 THR B CA 1
ATOM 8702 C C . THR B 2 436 ? 17.080 -13.461 -10.874 1.000 0.840 436 THR B C 1
ATOM 8703 O O . THR B 2 436 ? 16.793 -12.618 -11.727 1.000 0.840 436 THR B O 1
ATOM 8714 N N . ALA B 2 437 ? 18.093 -13.281 -10.026 1.000 0.920 437 ALA B N 1
ATOM 8715 C CA . ALA B 2 437 ? 19.028 -12.172 -10.179 1.000 0.920 437 ALA B CA 1
ATOM 8716 C C . ALA B 2 437 ? 19.737 -12.199 -11.544 1.000 0.920 437 ALA B C 1
ATOM 8717 O O . ALA B 2 437 ? 19.984 -11.142 -12.112 1.000 0.920 437 ALA B O 1
ATOM 8724 N N . GLU B 2 438 ? 20.013 -13.379 -12.107 1.000 0.860 438 GLU B N 1
ATOM 8725 C CA . GLU B 2 438 ? 20.617 -13.494 -13.438 1.000 0.860 438 GLU B CA 1
ATOM 8726 C C . GLU B 2 438 ? 19.673 -12.985 -14.540 1.000 0.860 438 GLU B C 1
ATOM 8727 O O . GLU B 2 438 ? 20.112 -12.245 -15.418 1.000 0.860 438 GLU B O 1
ATOM 8739 N N . ASP B 2 439 ? 18.368 -13.287 -14.462 1.000 0.830 439 ASP B N 1
ATOM 8740 C CA . ASP B 2 439 ? 17.371 -12.773 -15.417 1.000 0.830 439 ASP B CA 1
ATOM 8741 C C . ASP B 2 439 ? 17.328 -11.231 -15.424 1.000 0.830 439 ASP B C 1
ATOM 8742 O O . ASP B 2 439 ? 17.244 -10.607 -16.486 1.000 0.830 439 ASP B O 1
ATOM 8751 N N . ILE B 2 440 ? 17.408 -10.606 -14.242 1.000 0.940 440 ILE B N 1
ATOM 8752 C CA . ILE B 2 440 ? 17.455 -9.143 -14.095 1.000 0.940 440 ILE B CA 1
ATOM 8753 C C . ILE B 2 440 ? 18.793 -8.587 -14.602 1.000 0.940 440 ILE B C 1
ATOM 8754 O O . ILE B 2 440 ? 18.794 -7.642 -15.388 1.000 0.940 440 ILE B O 1
ATOM 8770 N N . ALA B 2 441 ? 19.924 -9.176 -14.199 1.000 0.920 441 ALA B N 1
ATOM 8771 C CA . ALA B 2 441 ? 21.262 -8.718 -14.581 1.000 0.920 441 ALA B CA 1
ATOM 8772 C C . ALA B 2 441 ? 21.512 -8.804 -16.099 1.000 0.920 441 ALA B C 1
ATOM 8773 O O . ALA B 2 441 ? 22.184 -7.948 -16.664 1.000 0.920 441 ALA B O 1
ATOM 8780 N N . MET B 2 442 ? 20.940 -9.800 -16.787 1.000 0.890 442 MET B N 1
ATOM 8781 C CA . MET B 2 442 ? 21.024 -9.923 -18.251 1.000 0.890 442 MET B CA 1
ATOM 8782 C C . MET B 2 442 ? 20.082 -8.974 -19.009 1.000 0.890 442 MET B C 1
ATOM 8783 O O . MET B 2 442 ? 20.189 -8.846 -20.232 1.000 0.890 442 MET B O 1
ATOM 8797 N N . THR B 2 443 ? 19.138 -8.328 -18.323 1.000 0.930 443 THR B N 1
ATOM 8798 C CA . THR B 2 443 ? 18.185 -7.411 -18.952 1.000 0.930 443 THR B CA 1
ATOM 8799 C C . THR B 2 443 ? 18.816 -6.032 -19.138 1.000 0.930 443 THR B C 1
ATOM 8800 O O . THR B 2 443 ? 19.334 -5.432 -18.201 1.000 0.930 443 THR B O 1
ATOM 8811 N N . ILE B 2 444 ? 18.736 -5.483 -20.354 1.000 0.940 444 ILE B N 1
ATOM 8812 C CA . ILE B 2 444 ? 19.268 -4.147 -20.653 1.000 0.940 444 ILE B CA 1
ATOM 8813 C C . ILE B 2 444 ? 18.365 -3.082 -20.027 1.000 0.940 444 ILE B C 1
ATOM 8814 O O . ILE B 2 444 ? 17.222 -2.903 -20.450 1.000 0.940 444 ILE B O 1
ATOM 8830 N N . HIS B 2 445 ? 18.910 -2.332 -19.073 1.000 0.960 445 HIS B N 1
ATOM 8831 C CA . HIS B 2 445 ? 18.262 -1.160 -18.492 1.000 0.960 445 HIS B CA 1
ATOM 8832 C C . HIS B 2 445 ? 18.746 0.121 -19.187 1.000 0.960 445 HIS B C 1
ATOM 8833 O O . HIS B 2 445 ? 19.845 0.181 -19.740 1.000 0.960 445 HIS B O 1
ATOM 8847 N N . ALA B 2 446 ? 17.915 1.164 -19.198 1.000 0.970 446 ALA B N 1
ATOM 8848 C CA . ALA B 2 446 ? 18.268 2.432 -19.834 1.000 0.970 446 ALA B CA 1
ATOM 8849 C C . ALA B 2 446 ? 19.330 3.196 -19.021 1.000 0.970 446 ALA B C 1
ATOM 8850 O O . ALA B 2 446 ? 19.223 3.292 -17.801 1.000 0.970 446 ALA B O 1
ATOM 8857 N N . HIS B 2 447 ? 20.296 3.815 -19.703 1.000 0.960 447 HIS B N 1
ATOM 8858 C CA . HIS B 2 447 ? 21.371 4.597 -19.087 1.000 0.960 447 HIS B CA 1
ATOM 8859 C C . HIS B 2 447 ? 21.342 6.070 -19.549 1.000 0.960 447 HIS B C 1
ATOM 8860 O O . HIS B 2 447 ? 21.166 6.319 -20.746 1.000 0.960 447 HIS B O 1
ATOM 8874 N N . PRO B 2 448 ? 21.579 7.056 -18.662 1.000 0.970 448 PRO B N 1
ATOM 8875 C CA . PRO B 2 448 ? 21.615 6.930 -17.207 1.000 0.970 448 PRO B CA 1
ATOM 8876 C C . PRO B 2 448 ? 20.196 7.003 -16.627 1.000 0.970 448 PRO B C 1
ATOM 8877 O O . PRO B 2 448 ? 19.458 7.962 -16.876 1.000 0.970 448 PRO B O 1
ATOM 8888 N N . THR B 2 449 ? 19.803 6.026 -15.812 1.000 0.980 449 THR B N 1
ATOM 8889 C CA . THR B 2 449 ? 18.517 6.055 -15.097 1.000 0.980 449 THR B CA 1
ATOM 8890 C C . THR B 2 449 ? 18.668 5.553 -13.669 1.000 0.980 449 THR B C 1
ATOM 8891 O O . THR B 2 449 ? 19.636 4.890 -13.332 1.000 0.980 449 THR B O 1
ATOM 8902 N N . LEU B 2 450 ? 17.708 5.867 -12.796 1.000 0.980 450 LEU B N 1
ATOM 8903 C CA . LEU B 2 450 ? 17.674 5.220 -11.483 1.000 0.980 450 LEU B CA 1
ATOM 8904 C C . LEU B 2 450 ? 17.302 3.735 -11.621 1.000 0.980 450 LEU B C 1
ATOM 8905 O O . LEU B 2 450 ? 17.775 2.926 -10.839 1.000 0.980 450 LEU B O 1
ATOM 8921 N N . GLY B 2 451 ? 16.519 3.360 -12.642 1.000 0.980 451 GLY B N 1
ATOM 8922 C CA . GLY B 2 451 ? 16.124 1.970 -12.896 1.000 0.980 451 GLY B CA 1
ATOM 8923 C C . GLY B 2 451 ? 17.299 1.034 -13.190 1.000 0.980 451 GLY B C 1
ATOM 8924 O O . GLY B 2 451 ? 17.243 -0.128 -12.821 1.000 0.980 451 GLY B O 1
ATOM 8928 N N . GLU B 2 452 ? 18.406 1.525 -13.759 1.000 0.970 452 GLU B N 1
ATOM 8929 C CA . GLU B 2 452 ? 19.606 0.691 -13.964 1.000 0.970 452 GLU B CA 1
ATOM 8930 C C . GLU B 2 452 ? 20.232 0.199 -12.644 1.000 0.970 452 GLU B C 1
ATOM 8931 O O . GLU B 2 452 ? 20.960 -0.789 -12.640 1.000 0.970 452 GLU B O 1
ATOM 8943 N N . ILE B 2 453 ? 19.891 0.818 -11.504 1.000 0.980 453 ILE B N 1
ATOM 8944 C CA . ILE B 2 453 ? 20.280 0.330 -10.172 1.000 0.980 453 ILE B CA 1
ATOM 8945 C C . ILE B 2 453 ? 19.736 -1.086 -9.924 1.000 0.980 453 ILE B C 1
ATOM 8946 O O . ILE B 2 453 ? 20.385 -1.858 -9.221 1.000 0.980 453 ILE B O 1
ATOM 8962 N N . THR B 2 454 ? 18.587 -1.450 -10.508 1.000 0.990 454 THR B N 1
ATOM 8963 C CA . THR B 2 454 ? 18.029 -2.807 -10.412 1.000 0.990 454 THR B CA 1
ATOM 8964 C C . THR B 2 454 ? 18.983 -3.845 -11.009 1.000 0.990 454 THR B C 1
ATOM 8965 O O . THR B 2 454 ? 19.263 -4.862 -10.370 1.000 0.990 454 THR B O 1
ATOM 8976 N N . MET B 2 455 ? 19.547 -3.551 -12.184 1.000 0.980 455 MET B N 1
ATOM 8977 C CA . MET B 2 455 ? 20.556 -4.375 -12.856 1.000 0.980 455 MET B CA 1
ATOM 8978 C C . MET B 2 455 ? 21.831 -4.492 -12.019 1.000 0.980 455 MET B C 1
ATOM 8979 O O . MET B 2 455 ? 22.278 -5.598 -11.739 1.000 0.980 455 MET B O 1
ATOM 8993 N N . GLU B 2 456 ? 22.377 -3.367 -11.550 1.000 0.980 456 GLU B N 1
ATOM 8994 C CA . GLU B 2 456 ? 23.606 -3.345 -10.748 1.000 0.980 456 GLU B CA 1
ATOM 8995 C C . GLU B 2 456 ? 23.448 -4.106 -9.421 1.000 0.980 456 GLU B C 1
ATOM 8996 O O . GLU B 2 456 ? 24.335 -4.850 -9.003 1.000 0.980 456 GLU B O 1
ATOM 9008 N N . ALA B 2 457 ? 22.299 -3.973 -8.749 1.000 0.980 457 ALA B N 1
ATOM 9009 C CA . ALA B 2 457 ? 22.015 -4.726 -7.529 1.000 0.980 457 ALA B CA 1
ATOM 9010 C C . ALA B 2 457 ? 21.905 -6.237 -7.801 1.000 0.980 457 ALA B C 1
ATOM 9011 O O . ALA B 2 457 ? 22.328 -7.045 -6.968 1.000 0.980 457 ALA B O 1
ATOM 9018 N N . ALA B 2 458 ? 21.382 -6.622 -8.967 1.000 0.970 458 ALA B N 1
ATOM 9019 C CA . ALA B 2 458 ? 21.345 -8.007 -9.411 1.000 0.970 458 ALA B CA 1
ATOM 9020 C C . ALA B 2 458 ? 22.743 -8.542 -9.787 1.000 0.970 458 ALA B C 1
ATOM 9021 O O . ALA B 2 458 ? 23.072 -9.669 -9.415 1.000 0.970 458 ALA B O 1
ATOM 9028 N N . GLU B 2 459 ? 23.612 -7.731 -10.405 1.000 0.960 459 GLU B N 1
ATOM 9029 C CA . GLU B 2 459 ? 25.022 -8.077 -10.658 1.000 0.960 459 GLU B CA 1
ATOM 9030 C C . GLU B 2 459 ? 25.806 -8.333 -9.361 1.000 0.960 459 GLU B C 1
ATOM 9031 O O . GLU B 2 459 ? 26.593 -9.283 -9.267 1.000 0.960 459 GLU B O 1
ATOM 9043 N N . VAL B 2 460 ? 25.554 -7.532 -8.318 1.000 0.980 460 VAL B N 1
ATOM 9044 C CA . VAL B 2 460 ? 26.096 -7.782 -6.972 1.000 0.980 460 VAL B CA 1
ATOM 9045 C C . VAL B 2 460 ? 25.613 -9.136 -6.437 1.000 0.980 460 VAL B C 1
ATOM 9046 O O . VAL B 2 460 ? 26.408 -9.868 -5.846 1.000 0.980 460 VAL B O 1
ATOM 9059 N N . ALA B 2 461 ? 24.342 -9.497 -6.661 1.000 0.960 461 ALA B N 1
ATOM 9060 C CA . ALA B 2 461 ? 23.754 -10.751 -6.179 1.000 0.960 461 ALA B CA 1
ATOM 9061 C C . ALA B 2 461 ? 24.353 -11.995 -6.846 1.000 0.960 461 ALA B C 1
ATOM 9062 O O . ALA B 2 461 ? 24.640 -12.973 -6.156 1.000 0.960 461 ALA B O 1
ATOM 9069 N N . ILE B 2 462 ? 24.612 -11.943 -8.157 1.000 0.930 462 ILE B N 1
ATOM 9070 C CA . ILE B 2 462 ? 25.313 -13.018 -8.885 1.000 0.930 462 ILE B CA 1
ATOM 9071 C C . ILE B 2 462 ? 26.842 -12.970 -8.692 1.000 0.930 462 ILE B C 1
ATOM 9072 O O . ILE B 2 462 ? 27.563 -13.859 -9.142 1.000 0.930 462 ILE B O 1
ATOM 9088 N N . GLY B 2 463 ? 27.357 -11.951 -7.995 1.000 0.930 463 GLY B N 1
ATOM 9089 C CA . GLY B 2 463 ? 28.744 -11.861 -7.537 1.000 0.930 463 GLY B CA 1
ATOM 9090 C C . GLY B 2 463 ? 29.734 -11.245 -8.526 1.000 0.930 463 GLY B C 1
ATOM 9091 O O . GLY B 2 463 ? 30.942 -11.413 -8.320 1.000 0.930 463 GLY B O 1
ATOM 9095 N N . SER B 2 464 ? 29.243 -10.532 -9.545 1.000 0.900 464 SER B N 1
ATOM 9096 C CA . SER B 2 464 ? 30.040 -9.913 -10.615 1.000 0.900 464 SER B CA 1
ATOM 9097 C C . SER B 2 464 ? 29.707 -8.419 -10.823 1.000 0.900 464 SER B C 1
ATOM 9098 O O . SER B 2 464 ? 29.376 -8.038 -11.938 1.000 0.900 464 SER B O 1
ATOM 9106 N N . PRO B 2 465 ? 29.780 -7.564 -9.781 1.000 0.930 465 PRO B N 1
ATOM 9107 C CA . PRO B 2 465 ? 29.462 -6.138 -9.902 1.000 0.930 465 PRO B CA 1
ATOM 9108 C C . PRO B 2 465 ? 30.446 -5.383 -10.803 1.000 0.930 465 PRO B C 1
ATOM 9109 O O . PRO B 2 465 ? 31.659 -5.586 -10.699 1.000 0.930 465 PRO B O 1
ATOM 9120 N N . ILE B 2 466 ? 29.932 -4.460 -11.621 1.000 0.910 466 ILE B N 1
ATOM 9121 C CA . ILE B 2 466 ? 30.750 -3.610 -12.500 1.000 0.910 466 ILE B CA 1
ATOM 9122 C C . ILE B 2 466 ? 31.115 -2.265 -11.854 1.000 0.910 466 ILE B C 1
ATOM 9123 O O . ILE B 2 466 ? 32.281 -1.866 -11.899 1.000 0.910 466 ILE B O 1
ATOM 9139 N N . HIS B 2 467 ? 30.161 -1.564 -11.228 1.000 0.920 467 HIS B N 1
ATOM 9140 C CA . HIS B 2 467 ? 30.379 -0.189 -10.744 1.000 0.920 467 HIS B CA 1
ATOM 9141 C C . HIS B 2 467 ? 30.702 -0.066 -9.242 1.000 0.920 467 HIS B C 1
ATOM 9142 O O . HIS B 2 467 ? 30.829 1.048 -8.730 1.000 0.920 467 HIS B O 1
ATOM 9156 N N . ILE B 2 468 ? 30.886 -1.185 -8.528 1.000 0.900 468 ILE B N 1
ATOM 9157 C CA . ILE B 2 468 ? 31.395 -1.209 -7.144 1.000 0.900 468 ILE B CA 1
ATOM 9158 C C . ILE B 2 468 ? 32.452 -2.305 -6.940 1.000 0.900 468 ILE B C 1
ATOM 9159 O O . ILE B 2 468 ? 32.420 -3.347 -7.588 1.000 0.900 468 ILE B O 1
ATOM 9175 N N . VAL B 2 469 ? 33.397 -2.070 -6.022 1.000 0.870 469 VAL B N 1
ATOM 9176 C CA . VAL B 2 469 ? 34.463 -3.028 -5.669 1.000 0.870 469 VAL B CA 1
ATOM 9177 C C . VAL B 2 469 ? 33.991 -3.970 -4.557 1.000 0.870 469 VAL B C 1
ATOM 9178 O O . VAL B 2 469 ? 33.185 -3.578 -3.713 1.000 0.870 469 VAL B O 1
ATOM 9191 N N . LYS B 2 470 ? 34.500 -5.206 -4.577 1.000 0.690 470 LYS B N 1
ATOM 9192 C CA . LYS B 2 470 ? 34.175 -6.280 -3.630 1.000 0.690 470 LYS B CA 1
ATOM 9193 C C . LYS B 2 470 ? 34.920 -6.174 -2.300 1.000 0.690 470 LYS B C 1
ATOM 9194 O O . LYS B 2 470 ? 36.085 -5.716 -2.316 1.000 0.690 470 LYS B O 1
#

Sequence (605 aa):
MESFGEQLRALREERKLTVNQLATYSGVSAAGISRIENGKRGVPKPATIKKLAEALKIPYEGLMYKAGYIEEVHEARAPYETKCKLLEKAEAYDLKNLALLENEKWQYLNKEDLLMLDHYFSFISDEAKKRSADDMVVGDFPIETDTLVIGAGPGGYVAAIRAAQLGQKVTVVEKATLGGVCLNVGCIPSKALINAGHRYENAKHSDDMGITAENVTVDFTKVQEWKASVVNKLTGGVAGLLKGNKVDVVKGEAYFVDSNSVRVMDENSAQTYTFKNAIIATGSRPIELPNFKYSERVLNSTGALALKEIPKKLVVIGGGYIGTELGTAYANFGTELVILEGGDEILPGFEKQMSSLVTRRLKKKGNVEIHTNAMAKGVEERPDGVTVTFEVKGEEKTVDADYVLITVGRRPNTDELGLEQVGIEMTDRGIVKTDKQCRTNVPNIYAIGDIIEGPPLAHKASYEGKIAAEAIAGEPAEIDYLGIPAVVFSEPELASVGYTEAQAKEEGLDIVAAKFPFAANGRALSLNETDGFMKLITRKEDGLVIGAQIAGASASDMISELSLAIEGGMTAEDIAMTIHAHPTLGEITMEAAEVAIGSPIHIVK

Nearest PDB structures (foldseek):
  3zkc-assembly1_B  TM=9.374E-01  e=4.068E-03  Bacillus subtilis subsp. subtilis str. 168
  7t5u-assembly1_A  TM=8.425E-01  e=3.127E-03  Escherichia coli
  3qq6-assembly1_A  TM=8.574E-01  e=4.068E-03  Bacillus subtilis
  3zkc-assembly1_A  TM=9.218E-01  e=1.517E-02  Bacillus subtilis subsp. subtilis str. 168
  1b0n-assembly1_A  TM=5.824E-01  e=2.670E-03  Bacillus subtilis